Protein AF-A0AAW0JI65-F1 (afdb_monomer_lite)

Organism: Quercus suber (NCBI:txid58331)

Secondary structure (DSSP, 8-state):
-PPPPP----EEE--EEEE-S---SS--GGGEEEE-S-EEESSPPTT---EEEEEEEE---THHHHHHSSSTTPPPTTSBPEEEEEEEEEEESSTT--TT-EEEEEEESBSEEEE---TT-EE----SS-GGGGGTTTSHHHHHHHIIIIIII---TT-EEEETTTTSHHHHHHHHHHHHHT-EEEEEESSHHHHHHHHHTS--SEEEETTT-S-HHHHHHHH-TT-EEEEEESS-HHHHHHHHHHEEEEEEEEE---HHHHT-SSPPP---THHHHHTT-EEEE--GGGGGGGHHHHHHHHHHHHHTTSS----B-EESGGGHHHHHHHHTTT---B-EE---------EEEEEEEEEESS--SSS--GGGEEEEEEEEEEE-PPTT--------SS----S---------------PPPPPPP-PPP-EEE---GGGGGGGHHHHHHHHHHHHHTTSS-----EEESGGGHHHHHHHHHHT--SS-EEE------S-S----SEEEEEEEEE-S--SSS--GGGEEEEEEEEEESSPPTT---EEEEEEEEE--TTHHHHHSPPSS---PPSPSS-EEEEEEEEEEESSTT--TT-EEEEEEESBSEEEE---TT-EE----SS-GGGGGTTTSHHHHHHHIIIIIII-PPTT-EEEETTTTSTTHHHHHHHHHHTT-EEEE--S-GGG---

pLDDT: mean 80.72, std 19.64, range [23.06, 98.94]

Foldseek 3Di:
DDDDDDDPQDKDWKKFWFQAAADAFADDLVSIDIDGRDIDGLEDPPPAQWFKWFFFKFWQDLCLLVQSHPDLNHDDHGDFRKGKTKTATSYGPHPVDDHGWIWIDIAGLMRMGTGRDCVPIGTDPDPVDPSQCCLFCLHLLVLLLVCLQCVQQVDAAAFAEEEECLLDRNNLNNQLVCVVRHYQYEYEAQDPVSQCCCCPPSNHPGYDHPVPDPDLLVVQCVSQVPFHQEYEAAADAPNVLSNLVRHAAQHEYEHSHHSNQSRDPDGHDRDSCVSCQVRQYKYWYDDSSVRVVCSVVSCVPVVVCVVVVSRDDDAQEDEDSNCVSVQNSCVSVSNHHTMYGDDDDDDDDKDKDFDKDWDFPDDDDDDDDPVRTDIDRGDIDTDDDPPPDPDDDDDPPDDDDDPPPDDDDDDDDDDDDDDDDDRDDDDDIDIDGHDDLVVVPVCLVVLCVVVVVCVVVVLADADADEAEALQCVLVLLLCVVVVVGLHFKYFDDPPDPPPVDDPDQKDFKKFKFAQAADDDRDHSVRIGIDRPDMDGLEDPPPAQKWKWFFGMFGNDPCLNVLRHDDPPPDPDTRDGGGKGKTWTATRYGPHPVDDHGWIKIFIATSMRMGIDRDCPTIDTDPDPVDDSCCCSACSHDLVSCLCCCQCVPVVDAAAAEDEFEQLSHRNNVNNQSVCVVRNYHYDYDHPDPVRDPD

Sequence (694 aa):
MASGGGDNELEVSNKQVIFKDYVSGFPKESDMYLKTNGTIKLKVPEGSNGLLVKNLYLSCDPYMRNRMKKSTDSLVPGSPIVGYGVAKVVDSGNPKFKKGDLVWGRTGWEEYSLITDLQNLFKIEHTDVPLSYYTGILGMPGLTAYGGFYEVCSPKKGEYVFISAASGAVGQLVGQFAKLLGCYVVGSAGSKEKVDLLKNKFKFDEAFNYKEESDLDAALKRYFPEGIDIYFENVGGKMLDAVLLNMRTHGRIAVCGMISQYNLEKPEGVYNLTHMIYKRVHIKAFVVFDYYHLYPKFLDLVLPHIAEGNIVYLEDIAEGLESGPAALVGLFSGLNVALLSMASGGGDNELEVSNKQVIFKNYVSGFPKESDMYLNTNGTIKLKVPEGSNGLLVKNLHLSCDPYMCNLVKKPISSTTNSFEPVHMIYKRVHMKAFVFSDYYHLYLKFLDLVLPHITEGKIVYLEDIAEGLESGPAALVGLFSGLNVGKQYELHLLKMASDDGDDEQVSNKQVILKNYVTGSPKESDMYVSSNGTIKLNVPEGTNGVVVKNLYMSCDPYILIQMKKPDTNSSKPPVSALTGFGVAKVLDSGNPDFKKGDLVWGITGWEEYSLITDFQKMFKIQHTNVPLSYYTGILGMPGLTAYCGFHEVCYPKKGEHVFISAASGAVGQLVGQFAKLFGCYVVGSAGSKEKAIC

Radius of gyration: 34.98 Å; chains: 1; bounding box: 91×63×107 Å

InterPro domains:
  IPR011032 GroES-like superfamily [SSF50129] (12-174)
  IPR011032 GroES-like superfamily [SSF50129] (353-490)
  IPR011032 GroES-like superfamily [SSF50129] (507-671)
  IPR013149 Alcohol dehydrogenase-like, C-terminal [PF00107] (169-302)
  IPR036291 NAD(P)-binding domain superfamily [SSF51735] (136-307)
  IPR041694 Oxidoreductase, N-terminal domain [PF16884] (15-124)
  IPR041694 Oxidoreductase, N-terminal domain [PF16884] (510-619)
  IPR045010 Medium-chain dehydrogenase/reductase [PTHR43205] (12-337)

Structure (mmCIF, N/CA/C/O backbone):
data_AF-A0AAW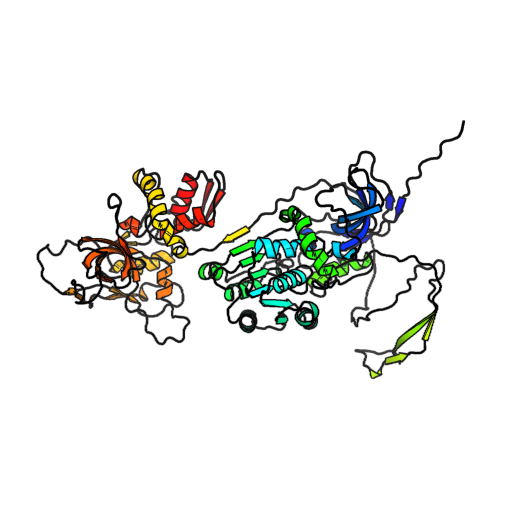0JI65-F1
#
_entry.id   AF-A0AAW0JI65-F1
#
loop_
_atom_site.group_PDB
_atom_site.id
_atom_site.type_symbol
_atom_site.label_atom_id
_atom_site.label_alt_id
_atom_site.label_comp_id
_atom_site.label_asym_id
_atom_site.label_entity_id
_atom_site.label_seq_id
_atom_site.pdbx_PDB_ins_code
_atom_site.Cartn_x
_atom_site.Cartn_y
_atom_site.Cartn_z
_atom_site.occupancy
_atom_site.B_iso_or_equiv
_atom_site.auth_seq_id
_atom_site.auth_comp_id
_atom_site.auth_asym_id
_atom_site.auth_atom_id
_atom_site.pdbx_PDB_model_num
ATOM 1 N N . MET A 1 1 ? -52.304 24.007 47.120 1.00 36.03 1 MET A N 1
ATOM 2 C CA . MET A 1 1 ? -51.198 24.256 46.176 1.00 36.03 1 MET A CA 1
ATOM 3 C C . MET A 1 1 ? -50.100 23.272 46.523 1.00 36.03 1 MET A C 1
ATOM 5 O O . MET A 1 1 ? -49.588 23.332 47.632 1.00 36.03 1 MET A O 1
ATOM 9 N N . ALA A 1 2 ? -49.879 22.286 45.657 1.00 32.69 2 ALA A N 1
ATOM 10 C CA . ALA A 1 2 ? -48.909 21.221 45.871 1.00 32.69 2 ALA A CA 1
ATOM 11 C C . ALA A 1 2 ? -47.496 21.723 45.546 1.00 32.69 2 ALA A C 1
ATOM 13 O O . ALA A 1 2 ? -47.285 22.390 44.535 1.00 32.69 2 ALA A O 1
ATOM 14 N N . SER A 1 3 ? -46.562 21.414 46.439 1.00 37.09 3 SER A N 1
ATOM 15 C CA . SER A 1 3 ? -45.123 21.629 46.324 1.00 37.09 3 SER A CA 1
ATOM 16 C C . SER A 1 3 ? -44.529 20.783 45.197 1.00 37.09 3 SER A C 1
ATOM 18 O O . SER A 1 3 ? -44.772 19.578 45.139 1.00 37.09 3 SER A O 1
ATOM 20 N N . GLY A 1 4 ? -43.753 21.427 44.322 1.00 37.03 4 GLY A N 1
ATOM 21 C CA . GLY A 1 4 ? -43.066 20.804 43.194 1.00 37.03 4 GLY A CA 1
ATOM 22 C C . GLY A 1 4 ? -42.068 19.731 43.626 1.00 37.03 4 GLY A C 1
ATOM 23 O O . GLY A 1 4 ? -41.224 19.964 44.490 1.00 37.03 4 GLY A O 1
ATOM 24 N N . GLY A 1 5 ? -42.178 18.555 43.006 1.00 33.91 5 GLY A N 1
ATOM 25 C CA . GLY A 1 5 ? -41.139 17.533 43.029 1.00 33.91 5 GLY A CA 1
ATOM 26 C C . GLY A 1 5 ? -39.982 17.977 42.139 1.00 33.91 5 GLY A C 1
ATOM 27 O O . GLY A 1 5 ? -40.195 18.298 40.974 1.00 33.91 5 GLY A O 1
ATOM 28 N N . GLY A 1 6 ? -38.781 18.046 42.710 1.00 37.91 6 GLY A N 1
ATOM 29 C CA . GLY A 1 6 ? -37.557 18.329 41.970 1.00 37.91 6 GLY A CA 1
ATOM 30 C C . GLY A 1 6 ? -37.146 17.133 41.115 1.00 37.91 6 GLY A C 1
ATOM 31 O O . GLY A 1 6 ? -37.075 16.007 41.612 1.00 37.91 6 GLY A O 1
ATOM 32 N N . ASP A 1 7 ? -36.855 17.397 39.844 1.00 42.81 7 ASP A N 1
ATOM 33 C CA . ASP A 1 7 ?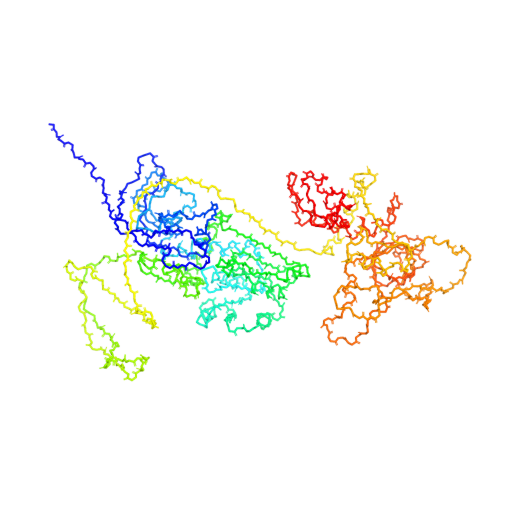 -36.164 16.481 38.940 1.00 42.81 7 ASP A CA 1
ATOM 34 C C . ASP A 1 7 ? -34.744 16.216 39.471 1.00 42.81 7 ASP A C 1
ATOM 36 O O . ASP A 1 7 ? -33.797 16.943 39.172 1.00 42.81 7 ASP A O 1
ATOM 40 N N . ASN A 1 8 ? -34.579 15.177 40.291 1.00 46.72 8 ASN A N 1
ATOM 41 C CA . ASN A 1 8 ? -33.257 14.664 40.644 1.00 46.72 8 ASN A CA 1
ATOM 42 C C . ASN A 1 8 ? -32.664 13.952 39.418 1.00 46.72 8 ASN A C 1
ATOM 44 O O . ASN A 1 8 ? -32.940 12.779 39.165 1.00 46.72 8 ASN A O 1
ATOM 48 N N . GLU A 1 9 ? -31.852 14.673 38.644 1.00 59.84 9 GLU A N 1
ATOM 49 C CA . GLU A 1 9 ? -31.007 14.101 37.593 1.00 59.84 9 GLU A CA 1
ATOM 50 C C . GLU A 1 9 ? -30.080 13.037 38.206 1.00 59.84 9 GLU A C 1
ATOM 52 O O . GLU A 1 9 ? -29.254 13.342 39.065 1.00 59.84 9 GLU A O 1
ATOM 57 N N . LEU A 1 10 ? -30.232 11.775 37.788 1.00 81.88 10 LEU A N 1
ATOM 58 C CA . LEU A 1 10 ? -29.447 10.648 38.299 1.00 81.88 10 LEU A CA 1
ATOM 59 C C . LEU A 1 10 ? -27.967 10.810 37.916 1.00 81.88 10 LEU A C 1
ATOM 61 O O . LEU A 1 10 ? -27.595 10.660 36.751 1.00 81.88 10 LEU A O 1
ATOM 65 N N . GLU A 1 11 ? -27.129 11.109 38.905 1.00 90.88 11 GLU A N 1
ATOM 66 C CA . GLU A 1 11 ? -25.670 11.082 38.805 1.00 90.88 11 GLU A CA 1
ATOM 67 C C . GLU A 1 11 ? -25.147 9.702 39.233 1.00 90.88 11 GLU A C 1
ATOM 69 O O . GLU A 1 11 ? -25.561 9.160 40.259 1.00 90.88 11 GLU A O 1
ATOM 74 N N . VAL A 1 12 ? -24.261 9.107 38.432 1.00 91.25 12 VAL A N 1
ATOM 75 C CA . VAL A 1 12 ? -23.721 7.753 38.654 1.00 91.25 12 VAL A CA 1
ATOM 76 C C . VAL A 1 12 ? -22.197 7.748 38.611 1.00 91.25 12 VAL A C 1
ATOM 78 O O . VAL A 1 12 ? -21.588 8.662 38.058 1.00 91.25 12 VAL A O 1
ATOM 81 N N . SER A 1 13 ? -21.572 6.709 39.174 1.00 93.12 13 SER A N 1
ATOM 82 C CA . SER A 1 13 ? -20.130 6.477 39.018 1.00 93.12 13 SER A CA 1
ATOM 83 C C . SER A 1 13 ? -19.775 6.208 37.550 1.00 93.12 13 SER A C 1
ATOM 85 O O . SER A 1 13 ? -20.562 5.605 36.819 1.00 93.12 13 SER A O 1
ATOM 87 N N . ASN A 1 14 ? -18.602 6.681 37.131 1.00 92.62 14 ASN A N 1
ATOM 88 C CA . ASN A 1 14 ? -18.062 6.489 35.791 1.00 92.62 14 ASN A CA 1
ATOM 89 C C . ASN A 1 14 ? -16.556 6.219 35.881 1.00 92.62 14 ASN A C 1
ATOM 91 O O . ASN A 1 14 ? -15.755 7.151 36.021 1.00 92.62 14 ASN A O 1
ATOM 95 N N . LYS A 1 15 ? -16.163 4.944 35.835 1.00 92.44 15 LYS A N 1
ATOM 96 C CA . LYS A 1 15 ? -14.756 4.548 35.711 1.00 92.44 15 LYS A CA 1
ATOM 97 C C . LYS A 1 15 ? -14.216 4.981 34.352 1.00 92.44 15 LYS A C 1
ATOM 99 O O . LYS A 1 15 ? -14.912 4.880 33.348 1.00 92.44 15 LYS A O 1
ATOM 104 N N . GLN A 1 16 ? -12.961 5.423 34.316 1.00 91.75 16 GLN A N 1
ATOM 105 C CA . GLN A 1 16 ? -12.295 5.911 33.104 1.00 91.75 16 GLN A CA 1
ATOM 106 C C . GLN A 1 16 ? -10.855 5.392 33.037 1.00 91.75 16 GLN A C 1
ATOM 108 O O . GLN A 1 16 ? -10.170 5.357 34.060 1.00 91.75 16 GLN A O 1
ATOM 113 N N . VAL A 1 17 ? -10.357 5.060 31.845 1.00 93.50 17 VAL A N 1
ATOM 114 C CA . VAL A 1 17 ? -8.917 4.893 31.593 1.00 93.50 17 VAL A CA 1
ATOM 115 C C . VAL A 1 17 ? -8.372 6.209 31.071 1.00 93.50 17 VAL A C 1
ATOM 117 O O . VAL A 1 17 ? -8.686 6.635 29.960 1.00 93.50 17 VAL A O 1
ATOM 120 N N . ILE A 1 18 ? -7.548 6.856 31.882 1.00 96.19 18 ILE A N 1
ATOM 121 C CA . ILE A 1 18 ? -6.987 8.165 31.590 1.00 96.19 18 ILE A CA 1
ATOM 122 C C . ILE A 1 18 ? -5.638 8.012 30.902 1.00 96.19 18 ILE A C 1
ATOM 124 O O . ILE A 1 18 ? -4.767 7.284 31.378 1.00 96.19 18 ILE A O 1
ATOM 128 N N . PHE A 1 19 ? -5.456 8.745 29.807 1.00 96.00 19 PHE A N 1
ATOM 129 C CA . PHE A 1 19 ? -4.164 8.915 29.161 1.00 96.00 19 PHE A CA 1
ATOM 130 C C . PHE A 1 19 ? -3.294 9.861 29.994 1.00 96.00 19 PHE A C 1
ATOM 132 O O . PHE A 1 19 ? -3.680 11.004 30.234 1.00 96.00 19 PHE A O 1
ATOM 139 N N . LYS A 1 20 ? -2.142 9.395 30.481 1.00 94.81 20 LYS A N 1
ATOM 140 C CA . LYS A 1 20 ? -1.347 10.139 31.466 1.00 94.81 20 LYS A CA 1
ATOM 141 C C . LYS A 1 20 ? -0.557 11.282 30.839 1.00 94.81 20 LYS A C 1
ATOM 143 O O . LYS A 1 20 ? -0.676 12.412 31.300 1.00 94.81 20 LYS A O 1
ATOM 148 N N . ASP A 1 21 ? 0.257 10.976 29.836 1.00 95.19 21 ASP A N 1
ATOM 149 C CA . ASP A 1 21 ? 1.114 11.934 29.136 1.00 95.19 21 ASP A CA 1
ATOM 150 C C . ASP A 1 21 ? 1.573 11.354 27.790 1.00 95.19 21 ASP A C 1
ATOM 152 O O . ASP A 1 21 ? 1.417 10.159 27.534 1.00 95.19 21 ASP A O 1
ATOM 156 N N . TYR A 1 22 ? 2.147 12.194 26.930 1.00 95.00 22 TYR A N 1
ATOM 157 C CA . TYR A 1 22 ? 2.657 11.789 25.625 1.00 95.00 22 TYR A CA 1
ATOM 158 C C . TYR A 1 22 ? 3.734 10.704 25.718 1.00 95.00 22 TYR A C 1
ATOM 160 O O . TYR A 1 22 ? 4.646 10.762 26.540 1.00 95.00 22 TYR A O 1
ATOM 168 N N . VAL A 1 23 ? 3.656 9.739 24.801 1.00 91.56 23 VAL A N 1
ATOM 169 C CA . VAL A 1 23 ? 4.522 8.557 24.768 1.00 91.56 23 VAL A CA 1
ATOM 170 C C . VAL A 1 23 ? 5.550 8.667 23.647 1.00 91.56 23 VAL A C 1
ATOM 172 O O . VAL A 1 23 ? 5.213 8.906 22.482 1.00 91.56 23 VAL A O 1
ATOM 175 N N . SER A 1 24 ? 6.813 8.417 23.991 1.00 87.56 24 SER A N 1
ATOM 176 C CA . SER A 1 24 ? 7.890 8.103 23.051 1.00 87.56 24 SER A CA 1
ATOM 177 C C . SER A 1 24 ? 8.194 6.602 23.078 1.00 87.56 24 SER A C 1
ATOM 179 O O . SER A 1 24 ? 8.041 5.936 24.098 1.00 87.56 24 SER A O 1
ATOM 181 N N . GLY A 1 25 ? 8.613 6.042 21.941 1.00 89.00 25 GLY A N 1
ATOM 182 C CA . GLY A 1 25 ? 8.924 4.613 21.855 1.00 89.00 25 GLY A CA 1
ATOM 183 C C . GLY A 1 25 ? 7.693 3.706 21.996 1.00 89.00 25 GLY A C 1
ATOM 184 O O . GLY A 1 25 ? 6.627 4.002 21.437 1.00 89.00 25 GLY A O 1
ATOM 185 N N . PHE A 1 26 ? 7.868 2.583 22.697 1.00 88.88 26 PHE A N 1
ATOM 186 C CA . PHE A 1 26 ? 6.811 1.617 23.006 1.00 88.88 26 PHE A CA 1
ATOM 187 C C . PHE A 1 26 ? 5.938 2.103 24.172 1.00 88.88 26 PHE A C 1
ATOM 189 O O . PHE A 1 26 ? 6.497 2.525 25.187 1.00 88.88 26 PHE A O 1
ATOM 196 N N . PRO A 1 27 ? 4.598 2.001 24.066 1.00 89.06 27 PRO A N 1
ATOM 197 C CA . PRO A 1 27 ? 3.715 2.320 25.178 1.00 89.06 27 PRO A CA 1
ATOM 198 C C . PRO A 1 27 ? 3.863 1.300 26.306 1.00 89.06 27 PRO A C 1
ATOM 200 O O . PRO A 1 27 ? 4.119 0.117 26.073 1.00 89.06 27 PRO A O 1
ATOM 203 N N . LYS A 1 28 ? 3.663 1.772 27.531 1.00 91.50 28 LYS A N 1
ATOM 204 C CA . LYS A 1 28 ? 3.622 0.977 28.756 1.00 91.50 28 LYS A CA 1
ATOM 205 C C . LYS A 1 28 ? 2.265 1.152 29.415 1.00 91.50 28 LYS A C 1
ATOM 207 O O . LYS A 1 28 ? 1.618 2.185 29.264 1.00 91.50 28 LYS A O 1
ATOM 212 N N . GLU A 1 29 ? 1.858 0.179 30.222 1.00 92.81 29 GLU A N 1
ATOM 213 C CA . GLU A 1 29 ? 0.603 0.285 30.977 1.00 92.81 29 GLU A CA 1
ATOM 214 C C . GLU A 1 29 ? 0.583 1.531 31.867 1.00 92.81 29 GLU A C 1
ATOM 216 O O . GLU A 1 29 ? -0.438 2.196 31.964 1.00 92.81 29 GLU A O 1
ATOM 221 N N . SER A 1 30 ? 1.737 1.910 32.430 1.00 93.19 30 SER A N 1
ATOM 222 C CA . SER A 1 30 ? 1.917 3.097 33.276 1.00 93.19 30 SER A CA 1
ATOM 223 C C . SER A 1 30 ? 1.691 4.445 32.580 1.00 93.19 30 SER A C 1
ATOM 225 O O . SER A 1 30 ? 1.648 5.476 33.259 1.00 93.19 30 SER A O 1
ATOM 227 N N . ASP A 1 31 ? 1.584 4.454 31.249 1.00 92.94 31 ASP A N 1
ATOM 228 C CA . ASP A 1 31 ? 1.229 5.642 30.459 1.00 92.94 31 ASP A CA 1
ATOM 229 C C . ASP A 1 31 ? -0.287 5.901 30.494 1.00 92.94 31 ASP A C 1
ATOM 231 O O . ASP A 1 31 ? -0.787 6.900 29.971 1.00 92.94 31 ASP A O 1
ATOM 235 N N . MET A 1 32 ? -1.026 4.996 31.134 1.00 94.25 32 MET A N 1
ATOM 236 C CA . MET A 1 32 ? -2.461 5.032 31.332 1.00 94.25 32 MET A CA 1
ATOM 237 C C . MET A 1 32 ? -2.766 4.711 32.798 1.00 94.25 32 MET A C 1
ATOM 239 O O . MET A 1 32 ? -1.995 4.038 33.482 1.00 94.25 32 MET A O 1
ATOM 243 N N . TYR A 1 33 ? -3.882 5.201 33.325 1.00 91.62 33 TYR A N 1
ATOM 244 C CA . TYR A 1 33 ? -4.312 4.810 34.666 1.00 91.62 33 TYR A CA 1
ATOM 245 C C . TYR A 1 33 ? -5.828 4.780 34.790 1.00 91.62 33 TYR A C 1
ATOM 247 O O . TYR A 1 33 ? -6.539 5.570 34.173 1.00 91.62 33 TYR A O 1
ATOM 255 N N . LEU A 1 34 ? -6.321 3.871 35.626 1.00 92.88 34 LEU A N 1
ATOM 256 C CA . LEU A 1 34 ? -7.736 3.784 35.944 1.00 92.88 34 LEU A CA 1
ATOM 257 C C . LEU A 1 34 ? -8.116 4.863 36.963 1.00 92.88 34 LEU A C 1
ATOM 259 O O . LEU A 1 34 ? -7.530 4.961 38.043 1.00 92.88 34 LEU A O 1
ATOM 263 N N . LYS A 1 35 ? -9.141 5.644 36.640 1.00 91.56 35 LYS A N 1
ATOM 264 C CA . LYS A 1 35 ? -9.785 6.605 37.533 1.00 91.56 35 LYS A CA 1
ATOM 265 C C . LYS A 1 35 ? -11.169 6.081 37.904 1.00 91.56 35 LYS A C 1
ATOM 267 O O . LYS A 1 35 ? -12.022 5.933 37.039 1.00 91.56 35 LYS A O 1
ATOM 272 N N . THR A 1 36 ? -11.397 5.826 39.191 1.00 90.19 36 THR A N 1
ATOM 273 C CA . THR A 1 36 ? -12.642 5.223 39.711 1.00 90.19 36 THR A CA 1
ATOM 274 C C . THR A 1 36 ? -13.591 6.219 40.373 1.00 90.19 36 THR A C 1
ATOM 276 O O . THR A 1 36 ? -14.755 5.912 40.587 1.00 90.19 36 THR A O 1
ATOM 279 N N . ASN A 1 37 ? -13.107 7.415 40.710 1.00 87.75 37 ASN A N 1
ATOM 280 C CA . ASN A 1 37 ? -13.863 8.393 41.502 1.00 87.75 37 ASN A CA 1
ATOM 281 C C . ASN A 1 37 ? -14.592 9.422 40.617 1.00 87.75 37 ASN A C 1
ATOM 283 O O . ASN A 1 37 ? -14.933 10.503 41.088 1.00 87.75 37 ASN A O 1
ATOM 287 N N . GLY A 1 38 ? -14.739 9.138 39.319 1.00 86.06 38 GLY A N 1
ATOM 288 C CA . GLY A 1 38 ? -15.500 9.976 38.398 1.00 86.06 38 GLY A CA 1
ATOM 289 C C . GLY A 1 38 ? -17.000 9.756 38.564 1.00 86.06 38 GLY A C 1
ATOM 290 O O . GLY A 1 38 ? -17.434 8.643 38.871 1.00 86.06 38 GLY A O 1
ATOM 291 N N . THR A 1 39 ? -17.777 10.809 38.338 1.00 91.69 39 THR A N 1
ATOM 292 C CA . THR A 1 39 ? -19.236 10.749 38.235 1.00 91.69 39 THR A CA 1
ATOM 293 C C . THR A 1 39 ? -19.706 11.400 36.939 1.00 91.69 39 THR A C 1
ATOM 295 O O . THR A 1 39 ? -18.988 12.198 36.330 1.00 91.69 39 THR A O 1
ATOM 298 N N . ILE A 1 40 ? -20.898 11.023 36.483 1.00 92.31 40 ILE A N 1
ATOM 299 C CA . ILE A 1 40 ? -21.536 11.592 35.296 1.00 92.31 40 ILE A CA 1
ATOM 300 C C . ILE A 1 40 ? -23.051 11.654 35.489 1.00 92.31 40 ILE A C 1
ATOM 302 O O . ILE A 1 40 ? -23.658 10.744 36.057 1.00 92.31 40 ILE A O 1
ATOM 306 N N . LYS A 1 41 ? -23.671 12.729 35.000 1.00 93.38 41 LYS A N 1
ATOM 307 C CA . LYS A 1 41 ? -25.130 12.862 34.954 1.00 93.38 41 LYS A CA 1
ATOM 308 C C . LYS A 1 41 ? -25.695 12.064 33.787 1.00 93.38 41 LYS A C 1
ATOM 310 O O . LYS A 1 41 ? -25.203 12.185 32.667 1.00 93.38 41 LYS A O 1
ATOM 315 N N . LEU A 1 42 ? -26.767 11.308 34.023 1.00 94.00 42 LEU A N 1
ATOM 316 C CA . LEU A 1 42 ? -27.423 10.502 32.991 1.00 94.00 42 LEU A CA 1
ATOM 317 C C . LEU A 1 42 ? -28.375 11.298 32.083 1.00 94.00 42 LEU A C 1
ATOM 319 O O . LEU A 1 42 ? -29.490 10.859 31.804 1.00 94.00 42 LEU A O 1
ATOM 323 N N . LYS A 1 43 ? -27.934 12.476 31.637 1.00 93.06 43 LYS A N 1
ATOM 324 C CA . LYS A 1 43 ? -28.694 13.371 30.767 1.00 93.06 43 LYS A CA 1
ATOM 325 C C . LYS A 1 43 ? -27.757 14.172 29.872 1.00 93.06 43 LYS A C 1
ATOM 327 O O . LYS A 1 43 ? -26.679 14.577 30.313 1.00 93.06 43 LYS A O 1
ATOM 332 N N . VAL A 1 44 ? -28.152 14.409 28.626 1.00 93.56 44 VAL A N 1
ATOM 333 C CA . VAL A 1 44 ? -27.418 15.329 27.753 1.00 93.56 44 VAL A CA 1
ATOM 334 C C . VAL A 1 44 ? -27.573 16.768 28.266 1.00 93.56 44 VAL A C 1
ATOM 336 O O . VAL A 1 44 ? -28.636 17.120 28.781 1.00 93.56 44 VAL A O 1
ATOM 339 N N . PRO A 1 45 ? -26.543 17.629 28.143 1.00 93.19 45 PRO A N 1
ATOM 340 C CA . PRO A 1 45 ? -26.686 19.041 28.485 1.00 93.19 45 PRO A CA 1
ATOM 341 C C . PRO A 1 45 ? -27.809 19.702 27.678 1.00 93.19 45 PRO A C 1
ATOM 343 O O . PRO A 1 45 ? -27.965 19.423 26.487 1.00 93.19 45 PRO A O 1
ATOM 346 N N . GLU A 1 46 ? -28.573 20.594 28.308 1.00 91.50 46 GLU A N 1
ATOM 347 C CA . GLU A 1 46 ? -29.659 21.314 27.640 1.00 91.50 46 GLU A CA 1
ATOM 348 C C . GLU A 1 46 ? -29.136 22.082 26.412 1.00 91.50 46 GLU A C 1
ATOM 350 O O . GLU A 1 46 ? -28.086 22.723 26.461 1.00 91.50 46 GLU A O 1
ATOM 355 N N . GLY A 1 47 ? -29.837 21.964 25.281 1.00 90.44 47 GLY A N 1
ATOM 356 C CA . GLY A 1 47 ? -29.422 22.553 24.002 1.00 90.44 47 GLY A CA 1
ATOM 357 C C . GLY A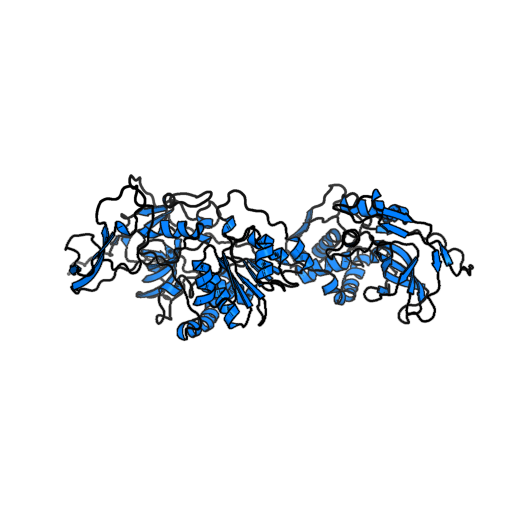 1 47 ? -28.292 21.812 23.270 1.00 90.44 47 GLY A C 1
ATOM 358 O O . GLY A 1 47 ? -27.954 22.190 22.149 1.00 90.44 47 GLY A O 1
ATOM 359 N N . SER A 1 48 ? -27.719 20.751 23.848 1.00 92.06 48 SER A N 1
ATOM 360 C CA . SER A 1 48 ? -26.739 19.904 23.162 1.00 92.06 48 SER A CA 1
ATOM 361 C C . SER A 1 48 ? -27.413 19.030 22.107 1.00 92.06 48 SER A C 1
ATOM 363 O O . SER A 1 48 ? -28.414 18.382 22.384 1.00 92.06 48 SER A O 1
ATOM 365 N N . ASN A 1 49 ? -26.810 18.928 20.921 1.00 92.88 49 ASN A N 1
ATOM 366 C CA . ASN A 1 49 ? -27.189 17.945 19.898 1.00 92.88 49 ASN A CA 1
ATOM 367 C C . ASN A 1 49 ? -26.423 16.612 20.058 1.00 92.88 49 ASN A C 1
ATOM 369 O O . ASN A 1 49 ? -26.339 15.829 19.115 1.00 92.88 49 ASN A O 1
ATOM 373 N N . GLY A 1 50 ? -25.782 16.392 21.210 1.00 93.50 50 GLY A N 1
ATOM 374 C CA . GLY A 1 50 ? -24.979 15.205 21.499 1.00 93.50 50 GLY A CA 1
ATOM 375 C C . GLY A 1 50 ? -25.796 14.002 21.974 1.00 93.50 50 GLY A C 1
ATOM 376 O O . GLY A 1 50 ? -27.009 14.073 22.181 1.00 93.50 50 GLY A O 1
ATOM 377 N N . LEU A 1 51 ? -25.101 12.884 22.169 1.00 94.75 51 LEU A N 1
ATOM 378 C CA . LEU A 1 51 ? -25.633 11.639 22.718 1.00 94.75 51 LEU A CA 1
ATOM 379 C C . LEU A 1 51 ? -24.912 11.297 24.016 1.00 94.75 51 LEU A C 1
ATOM 381 O O . LEU A 1 51 ? -23.684 11.273 24.052 1.00 94.75 51 LEU A O 1
ATOM 385 N N . LEU A 1 52 ? -25.665 10.947 25.054 1.00 97.06 52 LEU A N 1
ATOM 386 C CA . LEU A 1 52 ? -25.113 10.254 26.207 1.00 97.06 52 LEU A CA 1
ATOM 387 C C . LEU A 1 52 ? -25.283 8.749 26.004 1.00 97.06 52 LEU A C 1
ATOM 389 O O . LEU A 1 52 ? -26.401 8.263 25.811 1.00 97.06 52 LEU A O 1
ATOM 393 N N . VAL A 1 53 ? -24.188 8.001 26.085 1.00 96.00 53 VAL A N 1
ATOM 394 C CA . VAL A 1 53 ? -24.177 6.556 25.842 1.00 96.00 53 VAL A CA 1
ATOM 395 C C . VAL A 1 53 ? -23.562 5.787 27.008 1.00 96.00 53 VAL A C 1
ATOM 397 O O . VAL A 1 53 ? -22.702 6.306 27.712 1.00 96.00 53 VAL A O 1
ATOM 400 N N . LYS A 1 54 ? -23.990 4.534 27.194 1.00 96.75 54 LYS A N 1
ATOM 401 C CA . LYS A 1 54 ? -23.326 3.530 28.033 1.00 96.75 54 LYS A CA 1
ATOM 402 C C . LYS A 1 54 ? -22.463 2.648 27.139 1.00 96.75 54 LYS A C 1
ATOM 404 O O . LYS A 1 54 ? -23.006 1.970 26.263 1.00 96.75 54 LYS A O 1
ATOM 409 N N . ASN A 1 55 ? -21.155 2.646 27.354 1.00 92.25 55 ASN A N 1
ATOM 410 C CA . ASN A 1 55 ? -20.220 1.860 26.557 1.00 92.25 55 ASN A CA 1
ATOM 411 C C . ASN A 1 55 ? -20.319 0.377 26.939 1.00 92.25 55 ASN A C 1
ATOM 413 O O . ASN A 1 55 ? -20.356 0.021 28.116 1.00 92.25 55 ASN A O 1
ATOM 417 N N . LEU A 1 56 ? -20.411 -0.484 25.927 1.00 88.19 56 LEU A N 1
ATOM 418 C CA . LEU A 1 56 ? -20.569 -1.934 26.072 1.00 88.19 56 LEU A CA 1
ATOM 419 C C . LEU A 1 56 ? -19.293 -2.675 25.673 1.00 88.19 56 LEU A C 1
ATOM 421 O O . LEU A 1 56 ? -18.899 -3.631 26.336 1.00 88.19 56 LEU A O 1
ATOM 425 N N . TYR A 1 57 ? -18.655 -2.212 24.598 1.00 90.69 57 TYR A N 1
ATOM 426 C CA . TYR A 1 57 ? -17.442 -2.803 24.052 1.00 90.69 57 TYR A CA 1
ATOM 427 C C . TYR A 1 57 ? -16.495 -1.716 23.553 1.00 90.69 57 TYR A C 1
ATOM 429 O O . TYR A 1 57 ? -16.956 -0.719 22.994 1.00 90.69 57 TYR A O 1
ATOM 437 N N . LEU A 1 58 ? -15.186 -1.909 23.713 1.00 87.69 58 LEU A N 1
ATOM 438 C CA . LEU A 1 58 ? -14.155 -0.988 23.217 1.00 87.69 58 LEU A CA 1
ATOM 439 C C . LEU A 1 58 ? -13.115 -1.751 22.391 1.00 87.69 58 LEU A C 1
ATOM 441 O O . LEU A 1 58 ? -12.709 -2.851 22.758 1.00 87.69 58 LEU A O 1
ATOM 445 N N . SER A 1 59 ? -12.665 -1.161 21.285 1.00 88.44 59 SER A N 1
ATOM 446 C CA . SER A 1 59 ? -11.609 -1.722 20.439 1.00 88.44 59 SER A CA 1
ATOM 447 C C . SER A 1 59 ? -10.221 -1.265 20.889 1.00 88.44 59 SER A C 1
ATOM 449 O O . SER A 1 59 ? -10.024 -0.101 21.250 1.00 88.44 59 SER A O 1
ATOM 451 N N . CYS A 1 60 ? -9.247 -2.171 20.786 1.00 87.06 60 CYS A N 1
ATOM 452 C CA . CYS A 1 60 ? -7.820 -1.869 20.861 1.00 87.06 60 CYS A CA 1
ATOM 453 C C . CYS A 1 60 ? -7.236 -1.881 19.444 1.00 87.06 60 CYS A C 1
ATOM 455 O O . CYS A 1 60 ? -6.928 -2.941 18.901 1.00 87.06 60 CYS A O 1
ATOM 457 N N . ASP A 1 61 ? -7.054 -0.702 18.848 1.00 86.94 61 ASP A N 1
ATOM 458 C CA . ASP A 1 61 ? -6.590 -0.581 17.464 1.00 86.94 61 ASP A CA 1
ATOM 459 C C . ASP A 1 61 ? -5.144 -0.050 17.373 1.00 86.94 61 ASP A C 1
ATOM 461 O O . ASP A 1 61 ? -4.792 0.904 18.076 1.00 86.94 61 ASP A O 1
ATOM 465 N N . PRO A 1 62 ? -4.297 -0.553 16.445 1.00 86.31 62 PRO A N 1
ATOM 466 C CA . PRO A 1 62 ? -2.894 -0.131 16.343 1.00 86.31 62 PRO A CA 1
ATOM 467 C C . PRO A 1 62 ? -2.691 1.379 16.166 1.00 86.31 62 PRO A C 1
ATOM 469 O O . PRO A 1 62 ? -1.699 1.937 16.641 1.00 86.31 62 PRO A O 1
ATOM 472 N N . TYR A 1 63 ? -3.628 2.056 15.490 1.00 87.19 63 TYR A N 1
ATOM 473 C CA . TYR A 1 63 ? -3.541 3.496 15.234 1.00 87.19 63 TYR A CA 1
ATOM 474 C C . TYR A 1 63 ? -3.596 4.326 16.524 1.00 87.19 63 TYR A C 1
ATOM 476 O O . TYR A 1 63 ? -3.076 5.443 16.539 1.00 87.19 63 TYR A O 1
ATOM 484 N N . MET A 1 64 ? -4.182 3.795 17.607 1.00 88.94 64 MET A N 1
ATOM 485 C CA . MET A 1 64 ? -4.326 4.502 18.883 1.00 88.94 64 MET A CA 1
ATOM 486 C C . MET A 1 64 ? -2.970 4.923 19.448 1.00 88.94 64 MET A C 1
ATOM 488 O O . MET A 1 64 ? -2.843 6.027 19.973 1.00 88.94 64 MET A O 1
ATOM 492 N N . ARG A 1 65 ? -1.920 4.118 19.232 1.00 90.19 65 ARG A N 1
ATOM 493 C CA . ARG A 1 65 ? -0.545 4.486 19.587 1.00 90.19 65 ARG A CA 1
ATOM 494 C C . ARG A 1 65 ? -0.155 5.805 18.928 1.00 90.19 65 ARG A C 1
ATOM 496 O O . ARG A 1 65 ? 0.409 6.673 19.584 1.00 90.19 65 ARG A O 1
ATOM 503 N N . ASN A 1 66 ? -0.405 5.986 17.632 1.00 87.12 66 ASN A N 1
ATOM 504 C CA . ASN A 1 66 ? 0.030 7.206 16.943 1.00 87.12 66 ASN A CA 1
ATOM 505 C C . ASN A 1 66 ? -0.607 8.468 17.544 1.00 87.12 66 ASN A C 1
ATOM 507 O O . ASN A 1 66 ? 0.018 9.523 17.508 1.00 87.12 66 ASN A O 1
ATOM 511 N N . ARG A 1 67 ? -1.769 8.333 18.195 1.00 89.38 67 ARG A N 1
ATOM 512 C CA . ARG A 1 67 ? -2.424 9.405 18.954 1.00 89.38 67 ARG A CA 1
ATOM 513 C C . ARG A 1 67 ? -1.805 9.635 20.340 1.00 89.38 67 ARG A C 1
ATOM 515 O O . ARG A 1 67 ? -1.980 10.705 20.903 1.00 89.38 67 ARG A O 1
ATOM 522 N N . MET A 1 68 ? -1.040 8.692 20.888 1.00 92.38 68 MET A N 1
ATOM 523 C CA . MET A 1 68 ? -0.277 8.889 22.133 1.00 92.38 68 MET A CA 1
ATOM 524 C C . MET A 1 68 ? 0.989 9.742 21.922 1.00 92.38 68 MET A C 1
ATOM 526 O O . MET A 1 68 ? 1.580 10.213 22.889 1.00 92.38 68 MET A O 1
ATOM 530 N N . LYS A 1 69 ? 1.420 9.974 20.674 1.00 88.62 69 LYS A N 1
ATOM 531 C CA . LYS A 1 69 ? 2.483 10.940 20.342 1.00 88.62 69 LYS A CA 1
ATOM 532 C C . LYS A 1 69 ? 1.913 12.351 20.276 1.00 88.62 69 LYS A C 1
ATOM 534 O O . LYS A 1 69 ? 0.777 12.513 19.848 1.00 88.62 69 LYS A O 1
ATOM 539 N N . LYS A 1 70 ? 2.715 13.378 20.573 1.00 87.12 70 LYS A N 1
ATOM 540 C CA . LYS A 1 70 ? 2.338 14.784 20.340 1.00 87.12 70 LYS A CA 1
ATOM 541 C C . LYS A 1 70 ? 2.332 15.101 18.836 1.00 87.12 70 LYS A C 1
ATOM 543 O O . LYS A 1 70 ? 3.362 15.014 18.174 1.00 87.12 70 LYS A O 1
ATOM 548 N N . SER A 1 71 ? 1.163 15.432 18.300 1.00 79.12 71 SER A N 1
ATOM 549 C CA . SER A 1 71 ? 0.855 15.633 16.881 1.00 79.12 71 SER A CA 1
ATOM 550 C C . SER A 1 71 ? -0.448 16.439 16.738 1.00 79.12 71 SER A C 1
ATOM 552 O O . SER A 1 71 ? -0.993 16.921 17.728 1.00 79.12 71 SER A O 1
ATOM 554 N N . THR A 1 72 ? -0.962 16.589 15.517 1.00 71.31 72 THR A N 1
ATOM 555 C CA . THR A 1 72 ? -2.229 17.290 15.254 1.00 71.31 72 THR A CA 1
ATOM 556 C C . THR A 1 72 ? -3.490 16.491 15.624 1.00 71.31 72 THR A C 1
ATOM 558 O O . THR A 1 72 ? -4.541 17.100 15.753 1.00 71.31 72 THR A O 1
ATOM 561 N N . ASP A 1 73 ? -3.416 15.163 15.797 1.00 74.69 73 ASP A N 1
ATOM 562 C CA . ASP A 1 73 ? -4.546 14.290 16.208 1.00 74.69 73 ASP A CA 1
ATOM 563 C C . ASP A 1 73 ? -4.160 13.430 17.425 1.00 74.69 73 ASP A C 1
ATOM 565 O O . ASP A 1 73 ? -4.247 12.199 17.435 1.00 74.69 73 ASP A O 1
ATOM 569 N N . SER A 1 74 ? -3.642 14.084 18.457 1.00 86.25 74 SER A N 1
ATOM 570 C CA . SER A 1 74 ? -3.218 13.405 19.678 1.00 86.25 74 SER A CA 1
ATOM 571 C C . SER A 1 74 ? -4.350 13.227 20.681 1.00 86.25 74 SER A C 1
ATOM 573 O O . SER A 1 74 ? -5.264 14.043 20.770 1.00 86.25 74 SER A O 1
ATOM 575 N N . LEU A 1 75 ? -4.244 12.180 21.499 1.00 88.06 75 LEU A N 1
ATOM 576 C CA . LEU A 1 75 ? -4.943 12.104 22.773 1.00 88.06 75 LEU A CA 1
ATOM 577 C C . LEU A 1 75 ? -4.490 13.259 23.671 1.00 88.06 75 LEU A C 1
ATOM 579 O O . LEU A 1 75 ? -3.344 13.709 23.601 1.00 88.06 75 LEU A O 1
ATOM 583 N N . VAL A 1 76 ? -5.395 13.713 24.533 1.00 91.44 76 VAL A N 1
ATOM 584 C CA . VAL A 1 76 ? -5.143 14.812 25.465 1.00 91.44 76 VAL A CA 1
ATOM 585 C C . VAL A 1 76 ? -4.711 14.227 26.812 1.00 91.44 76 VAL A C 1
ATOM 587 O O . VAL A 1 76 ? -5.495 13.489 27.416 1.00 91.44 76 VAL A O 1
ATOM 590 N N . PRO A 1 77 ? -3.492 14.522 27.306 1.00 94.88 77 PRO A N 1
ATOM 591 C CA . PRO A 1 77 ? -3.075 14.128 28.649 1.00 94.88 77 PRO A CA 1
ATOM 592 C C . PRO A 1 77 ? -4.097 14.539 29.717 1.00 94.88 77 PRO A C 1
ATOM 594 O O . PRO A 1 77 ? -4.658 15.633 29.672 1.00 94.88 77 PRO A O 1
ATOM 597 N N . GLY A 1 78 ? -4.362 13.651 30.671 1.00 94.19 78 GLY A N 1
ATOM 598 C CA . GLY A 1 78 ? -5.359 13.839 31.726 1.00 94.19 78 GLY A CA 1
ATOM 599 C C . GLY A 1 78 ? -6.808 13.545 31.317 1.00 94.19 78 GLY A C 1
ATOM 600 O O . GLY A 1 78 ? -7.685 13.578 32.181 1.00 94.19 78 GLY A O 1
ATOM 601 N N . SER A 1 79 ? -7.072 13.218 30.048 1.00 93.06 79 SER A N 1
ATOM 602 C CA . SER A 1 79 ? -8.412 12.866 29.550 1.00 93.06 79 SER A CA 1
ATOM 603 C C . SER A 1 79 ? -8.577 11.355 29.343 1.00 93.06 79 SER A C 1
ATOM 605 O O . SER A 1 79 ? -7.574 10.646 29.192 1.00 93.06 79 SER A O 1
ATOM 607 N N . PRO A 1 80 ? -9.821 10.837 29.310 1.00 93.19 80 PRO A N 1
ATOM 608 C CA . PRO A 1 80 ? -10.073 9.462 28.903 1.00 93.19 80 PRO A CA 1
ATOM 609 C C . PRO A 1 80 ? -9.475 9.164 27.527 1.00 93.19 80 PRO A C 1
ATOM 611 O O . PRO A 1 80 ? -9.493 10.008 26.626 1.00 93.19 80 PRO A O 1
ATOM 614 N N . ILE A 1 81 ? -8.956 7.951 27.353 1.00 94.25 81 ILE A N 1
ATOM 615 C CA . ILE A 1 81 ? -8.579 7.457 26.025 1.00 94.25 81 ILE A CA 1
ATOM 616 C C . ILE A 1 81 ? -9.829 7.430 25.143 1.00 94.25 81 ILE A C 1
ATOM 618 O O . ILE A 1 81 ? -10.920 7.138 25.617 1.00 94.25 81 ILE A O 1
ATOM 622 N N . VAL A 1 82 ? -9.677 7.730 23.854 1.00 89.88 82 VAL A N 1
ATOM 623 C CA . VAL A 1 82 ? -10.775 7.682 22.879 1.00 89.88 82 VAL A CA 1
ATOM 624 C C . VAL A 1 82 ? -10.419 6.704 21.766 1.00 89.88 82 VAL A C 1
ATOM 626 O O . VAL A 1 82 ? -9.368 6.835 21.128 1.00 89.88 82 VAL A O 1
ATOM 629 N N . GLY A 1 83 ? -11.322 5.763 21.506 1.00 88.25 83 GLY A N 1
ATOM 630 C CA . GLY A 1 83 ? -11.190 4.716 20.492 1.00 88.25 83 GLY A CA 1
ATOM 631 C C . GLY A 1 83 ? -12.546 4.348 19.896 1.00 88.25 83 GLY A C 1
ATOM 632 O O . GLY A 1 83 ? -13.548 4.999 20.189 1.00 88.25 83 GLY A O 1
ATOM 633 N N . TYR A 1 84 ? -12.586 3.327 19.042 1.00 91.06 84 TYR A N 1
ATOM 634 C CA . TYR A 1 84 ? -13.860 2.775 18.584 1.00 91.06 84 TYR A CA 1
ATOM 635 C C . TYR A 1 84 ? -14.505 1.916 19.665 1.00 91.06 84 TYR A C 1
ATOM 637 O O . TYR A 1 84 ? -13.816 1.246 20.430 1.00 91.06 84 TYR A O 1
ATOM 645 N N . GLY A 1 85 ? -15.830 1.911 19.701 1.00 90.62 85 GLY A N 1
ATOM 646 C CA . GLY A 1 85 ? -16.595 1.070 20.603 1.00 90.62 85 GLY A CA 1
ATOM 647 C C . GLY A 1 85 ? -18.041 0.914 20.167 1.00 90.62 85 GLY A C 1
ATOM 648 O O . GLY A 1 85 ? -18.497 1.552 19.217 1.00 90.62 85 GLY A O 1
ATOM 649 N N . VAL A 1 86 ? -18.745 0.058 20.898 1.00 94.69 86 VAL A N 1
ATOM 650 C CA . VAL A 1 86 ? -20.187 -0.161 20.793 1.00 94.69 86 VAL A CA 1
ATOM 651 C C . VAL A 1 86 ? -20.827 0.330 22.075 1.00 94.69 86 VAL A C 1
ATOM 653 O O . VAL A 1 86 ? -20.348 0.026 23.171 1.00 94.69 86 VAL A O 1
ATOM 656 N N . ALA A 1 87 ? -21.912 1.079 21.948 1.00 94.12 87 ALA A N 1
ATOM 657 C CA . ALA A 1 87 ? -22.571 1.713 23.070 1.00 94.12 87 ALA A CA 1
ATOM 658 C C . ALA A 1 87 ? -24.096 1.697 22.918 1.00 94.12 87 ALA A C 1
ATOM 660 O O . ALA A 1 87 ? -24.637 1.585 21.818 1.00 94.12 87 ALA A O 1
ATOM 661 N N . LYS A 1 88 ? -24.796 1.822 24.045 1.00 97.19 88 LYS A N 1
ATOM 662 C CA . LYS A 1 88 ? -26.252 1.973 24.104 1.00 97.19 88 LYS A CA 1
ATOM 663 C C . LYS A 1 88 ? -26.607 3.408 24.459 1.00 97.19 88 LYS A C 1
ATOM 665 O O . LYS A 1 88 ? -26.127 3.920 25.468 1.00 97.19 88 LYS A O 1
ATOM 670 N N . VAL A 1 89 ? -27.479 4.042 23.683 1.00 97.88 89 VAL A N 1
ATOM 671 C CA . VAL A 1 89 ? -27.948 5.408 23.945 1.00 97.88 89 VAL A CA 1
ATOM 672 C C . VAL A 1 89 ? -28.760 5.439 25.242 1.00 97.88 89 VAL A C 1
ATOM 674 O O . VAL A 1 89 ? -29.754 4.724 25.389 1.00 97.88 89 VAL A O 1
ATOM 677 N N . VAL A 1 90 ? -28.331 6.269 26.190 1.00 96.00 90 VAL A N 1
ATOM 678 C CA . VAL A 1 90 ? -28.999 6.501 27.480 1.00 96.00 90 VAL A CA 1
ATOM 679 C C . VAL A 1 90 ? -29.897 7.727 27.399 1.00 96.00 90 VAL A C 1
ATOM 681 O O . VAL A 1 90 ? -31.027 7.680 27.886 1.00 96.00 90 VAL A O 1
ATOM 684 N N . ASP A 1 91 ? -29.408 8.781 26.747 1.00 96.31 91 ASP A N 1
ATOM 685 C CA . ASP A 1 91 ? -30.139 10.014 26.481 1.00 96.31 91 ASP A CA 1
ATOM 686 C C . ASP A 1 91 ? -29.630 10.668 25.186 1.00 96.31 91 ASP A C 1
ATOM 688 O O . ASP A 1 91 ? -28.486 10.442 24.779 1.00 96.31 91 ASP A O 1
ATOM 692 N N . SER A 1 92 ? -30.471 11.444 24.504 1.00 96.38 92 SER A N 1
ATOM 693 C CA . SER A 1 92 ? -30.112 12.038 23.213 1.00 96.38 92 SER A CA 1
ATOM 694 C C . SER A 1 92 ? -30.734 13.410 23.014 1.00 96.38 92 SER A C 1
ATOM 696 O O . SER A 1 92 ? -31.939 13.584 23.169 1.00 96.38 92 SER A O 1
ATOM 698 N N . GLY A 1 93 ? -29.905 14.359 22.585 1.00 94.00 93 GLY A N 1
ATOM 699 C CA . GLY A 1 93 ? -30.354 15.649 22.071 1.00 94.00 93 GLY A CA 1
ATOM 700 C C . GLY A 1 93 ? -30.528 15.671 20.551 1.00 94.00 93 GLY A C 1
ATOM 701 O O . GLY A 1 93 ? -30.900 16.702 19.998 1.00 94.00 93 GLY A O 1
ATOM 702 N N . ASN A 1 94 ? -30.265 14.553 19.862 1.00 94.25 94 ASN A N 1
ATOM 703 C CA . ASN A 1 94 ? -30.343 14.455 18.409 1.00 94.25 94 ASN A CA 1
ATOM 704 C C . ASN A 1 94 ? -31.538 13.592 17.973 1.00 94.25 94 ASN A C 1
ATOM 706 O O . ASN A 1 94 ? -31.569 12.405 18.290 1.00 94.25 94 ASN A O 1
ATOM 710 N N . PRO A 1 95 ? -32.474 14.105 17.153 1.00 93.00 95 PRO A N 1
ATOM 711 C CA . PRO A 1 95 ? -33.697 13.382 16.795 1.00 93.00 95 PRO A CA 1
ATOM 712 C C . PRO A 1 95 ? -33.470 12.113 15.955 1.00 93.00 95 PRO A C 1
ATOM 714 O O . PRO A 1 95 ? -34.391 11.310 15.812 1.00 93.00 95 PRO A O 1
ATOM 717 N N . LYS A 1 96 ? -32.272 11.908 15.386 1.00 93.94 96 LYS A N 1
ATOM 718 C CA . LYS A 1 96 ? -31.930 10.678 14.648 1.00 93.94 96 LYS A CA 1
ATOM 719 C C . LYS A 1 96 ? -31.687 9.476 15.562 1.00 93.94 96 LYS A C 1
ATOM 721 O O . LYS A 1 96 ? -31.698 8.347 15.078 1.00 93.94 96 LYS A O 1
ATOM 726 N N . PHE A 1 97 ? -31.465 9.711 16.853 1.00 95.94 97 PHE A N 1
ATOM 727 C CA . PHE A 1 97 ? -31.164 8.678 17.832 1.00 95.94 97 PHE A CA 1
ATOM 728 C C . PHE A 1 97 ? -32.159 8.750 18.985 1.00 95.94 97 PHE A C 1
ATOM 730 O O . PHE A 1 97 ? -32.557 9.824 19.424 1.00 95.94 97 PHE A O 1
ATOM 737 N N . LYS A 1 98 ? -32.556 7.591 19.504 1.00 95.19 98 LYS A N 1
ATOM 738 C CA . LYS A 1 98 ? -33.445 7.499 20.668 1.00 95.19 98 LYS A CA 1
ATOM 739 C C . LYS A 1 98 ? -32.800 6.681 21.773 1.00 95.19 98 LYS A C 1
ATOM 741 O O . LYS A 1 98 ? -31.972 5.805 21.523 1.00 95.19 98 LYS A O 1
ATOM 746 N N . LYS A 1 99 ? -33.223 6.939 23.011 1.00 96.56 99 LYS A N 1
ATOM 747 C CA . LYS A 1 99 ? -32.866 6.110 24.165 1.00 96.56 99 LYS A CA 1
ATOM 748 C C . LYS A 1 99 ? -33.111 4.633 23.848 1.00 96.56 99 LYS A C 1
ATOM 750 O O . LYS A 1 99 ? -34.187 4.257 23.389 1.00 96.56 99 LYS A O 1
ATOM 755 N N . GLY A 1 100 ? -32.113 3.805 24.128 1.00 94.38 100 GLY A N 1
ATOM 756 C CA . GLY A 1 100 ? -32.133 2.372 23.867 1.00 94.38 100 GLY A CA 1
ATOM 757 C C . GLY A 1 100 ? -31.523 1.947 22.533 1.00 94.38 100 GLY A C 1
ATOM 758 O O . GLY A 1 100 ? -31.182 0.771 22.430 1.00 94.38 100 GLY A O 1
ATOM 759 N N . ASP A 1 101 ? -31.332 2.860 21.571 1.00 96.56 101 ASP A N 1
ATOM 760 C CA . ASP A 1 101 ? -30.626 2.548 20.325 1.00 96.56 101 ASP A CA 1
ATOM 761 C C . ASP A 1 101 ? -29.202 2.047 20.618 1.00 96.56 101 ASP A C 1
ATOM 763 O O . ASP A 1 101 ? -28.537 2.511 21.550 1.00 96.56 101 ASP A O 1
ATOM 767 N N . LEU A 1 102 ? -28.735 1.102 19.806 1.00 97.62 102 LEU A N 1
ATOM 768 C CA . LEU A 1 102 ? -27.358 0.621 19.818 1.00 97.62 102 LEU A CA 1
ATOM 769 C C . LEU A 1 102 ? -26.580 1.331 18.715 1.00 97.62 102 LEU A C 1
ATOM 771 O O . LEU A 1 102 ? -27.074 1.495 17.599 1.00 97.62 102 LEU A O 1
ATOM 775 N N . VAL A 1 103 ? -25.371 1.773 19.037 1.00 96.12 103 VAL A N 1
ATOM 776 C CA . VAL A 1 103 ? -24.509 2.522 18.123 1.00 96.12 103 VAL A CA 1
ATOM 777 C C . VAL A 1 103 ? -23.084 2.001 18.188 1.00 96.12 103 VAL A C 1
ATOM 779 O O . VAL A 1 103 ? -22.648 1.501 19.225 1.00 96.12 103 VAL A O 1
ATOM 782 N N . TRP A 1 104 ? -22.340 2.166 17.100 1.00 95.88 104 TRP A N 1
ATOM 783 C CA . TRP A 1 104 ? -20.890 2.019 17.100 1.00 95.88 104 TRP A CA 1
ATOM 784 C C . TRP A 1 104 ? -20.222 3.247 16.484 1.00 95.88 104 TRP A C 1
ATOM 786 O O . TRP A 1 104 ? -20.779 3.919 15.614 1.00 95.88 104 TRP A O 1
ATOM 796 N N . GLY A 1 105 ? -19.027 3.566 16.967 1.00 89.38 105 GLY A N 1
ATOM 797 C CA . GLY A 1 105 ? -18.263 4.734 16.536 1.00 89.38 105 GLY A CA 1
ATOM 798 C C . GLY A 1 105 ? -17.203 5.111 17.562 1.00 89.38 105 GLY A C 1
ATOM 799 O O . GLY A 1 105 ? -16.844 4.297 18.414 1.00 89.38 105 GLY A O 1
ATOM 800 N N . ARG A 1 106 ? -16.675 6.336 17.475 1.00 90.19 106 ARG A N 1
ATOM 801 C CA . ARG A 1 106 ? -15.704 6.831 18.460 1.00 90.19 106 ARG A CA 1
ATOM 802 C C . ARG A 1 106 ? -16.397 7.106 19.798 1.00 90.19 106 ARG A C 1
ATOM 804 O O . ARG A 1 106 ? -17.393 7.818 19.838 1.00 90.19 106 ARG A O 1
ATOM 811 N N . THR A 1 107 ? -15.841 6.571 20.880 1.00 90.25 107 THR A N 1
ATOM 812 C CA . THR A 1 107 ? -16.309 6.772 22.257 1.00 90.25 107 THR A CA 1
ATOM 813 C C . THR A 1 107 ? -15.129 6.781 23.237 1.00 90.25 107 THR A C 1
ATOM 815 O O . THR A 1 107 ? -13.991 6.461 22.867 1.00 90.25 107 THR A O 1
ATOM 818 N N . GLY A 1 108 ? -15.375 7.195 24.478 1.00 91.38 108 GLY A N 1
ATOM 819 C CA . GLY A 1 108 ? -14.373 7.202 25.538 1.00 91.38 108 GLY A CA 1
ATOM 820 C C . GLY A 1 108 ? -14.134 5.808 26.120 1.00 91.38 108 GLY A C 1
ATOM 821 O O . GLY A 1 108 ? -15.025 4.964 26.170 1.00 91.38 108 GLY A O 1
ATOM 822 N N . TRP A 1 109 ? -12.921 5.568 26.608 1.00 95.25 109 TRP A N 1
ATOM 823 C CA . TRP A 1 109 ? -12.579 4.427 27.452 1.00 95.25 109 TRP A CA 1
ATOM 824 C C . TRP A 1 109 ? -13.060 4.686 28.876 1.00 95.25 109 TRP A C 1
ATOM 826 O O . TRP A 1 109 ? -12.295 5.018 29.782 1.00 95.25 109 TRP A O 1
ATOM 836 N N . GLU A 1 110 ? -14.370 4.589 29.032 1.00 93.75 110 GLU A N 1
ATOM 837 C CA . GLU A 1 110 ? -15.122 4.877 30.245 1.00 93.75 110 GLU A CA 1
ATOM 838 C C . GLU A 1 110 ? -16.461 4.131 30.217 1.00 93.75 110 GLU A C 1
ATOM 840 O O . GLU A 1 110 ? -16.843 3.590 29.179 1.00 93.75 110 GLU A O 1
ATOM 845 N N . GLU A 1 111 ? -17.188 4.071 31.330 1.00 91.62 111 GLU A N 1
ATOM 846 C CA . GLU A 1 111 ? -18.480 3.365 31.385 1.00 91.62 111 GLU A CA 1
ATOM 847 C C . GLU A 1 111 ? -19.593 4.117 30.640 1.00 91.62 111 GLU A C 1
ATOM 849 O O . GLU A 1 111 ? -20.435 3.497 29.984 1.00 91.62 111 GLU A O 1
ATOM 854 N N . TYR A 1 112 ? -19.579 5.450 30.703 1.00 95.62 112 TYR A N 1
ATOM 855 C CA . TYR A 1 112 ? -20.513 6.325 29.999 1.00 95.62 112 TYR A CA 1
ATOM 856 C C . TYR A 1 112 ? -19.780 7.481 29.327 1.00 95.62 112 TYR A C 1
ATOM 858 O O . TYR A 1 112 ? -18.930 8.116 29.950 1.00 95.62 112 TYR A O 1
ATOM 866 N N . SER A 1 113 ? -20.176 7.807 28.098 1.00 94.62 113 SER A N 1
ATOM 867 C CA . SER A 1 113 ? -19.586 8.896 27.314 1.00 94.62 113 SER A CA 1
ATOM 868 C C . SER A 1 113 ? -20.643 9.877 26.830 1.00 94.62 113 SER A C 1
ATOM 870 O O . SER A 1 113 ? -21.704 9.478 26.346 1.00 94.62 113 SER A O 1
ATOM 872 N N . LEU A 1 114 ? -20.328 11.171 26.908 1.00 95.50 114 LEU A N 1
ATOM 873 C CA . LEU A 1 114 ? -21.057 12.219 26.197 1.00 95.50 114 LEU A CA 1
ATOM 874 C C . LEU A 1 114 ? -20.380 12.457 24.843 1.00 95.50 114 LEU A C 1
ATOM 876 O O . LEU A 1 114 ? -19.313 13.061 24.768 1.00 95.50 114 LEU A O 1
ATOM 880 N N . ILE A 1 115 ? -21.011 11.990 23.772 1.00 91.62 115 ILE A N 1
ATOM 881 C CA . ILE A 1 115 ? -20.529 12.137 22.400 1.00 91.62 115 ILE A CA 1
ATOM 882 C C . ILE A 1 115 ? -21.163 13.391 21.797 1.00 91.62 115 ILE A C 1
ATOM 884 O O . ILE A 1 115 ? -22.370 13.437 21.556 1.00 91.62 115 ILE A O 1
ATOM 888 N N . THR A 1 116 ? -20.356 14.421 21.559 1.00 90.00 116 THR A N 1
ATOM 889 C CA . THR A 1 116 ? -20.805 15.689 20.958 1.00 90.00 116 THR A CA 1
ATOM 890 C C . THR A 1 116 ? -20.583 15.741 19.448 1.00 90.00 116 THR A C 1
ATOM 892 O O . THR A 1 116 ? -21.382 16.350 18.739 1.00 90.00 116 THR A O 1
ATOM 895 N N . ASP A 1 117 ? -19.542 15.074 18.946 1.00 86.06 117 ASP A N 1
ATOM 896 C CA . ASP A 1 117 ? -19.312 14.886 17.515 1.00 86.06 117 ASP A CA 1
ATOM 897 C C . ASP A 1 117 ? -19.908 13.554 17.056 1.00 86.06 117 ASP A C 1
ATOM 899 O O . ASP A 1 117 ? -19.401 12.477 17.363 1.00 86.06 117 ASP A O 1
ATOM 903 N N . LEU A 1 118 ? -21.013 13.642 16.321 1.00 87.25 118 LEU A N 1
ATOM 904 C CA . LEU A 1 118 ? -21.741 12.483 15.809 1.00 87.25 118 LEU A CA 1
ATOM 905 C C . LEU A 1 118 ? -21.290 12.079 14.399 1.00 87.25 118 LEU A C 1
ATOM 907 O O . LEU A 1 118 ? -21.909 11.208 13.782 1.00 87.25 118 LEU A O 1
ATOM 911 N N . GLN A 1 119 ? -20.242 12.710 13.855 1.00 80.12 119 GLN A N 1
ATOM 912 C CA . GLN A 1 119 ? -19.673 12.301 12.576 1.00 80.12 119 GLN A CA 1
ATOM 913 C C . GLN A 1 119 ? -19.144 10.869 12.673 1.00 80.12 119 GLN A C 1
ATOM 915 O O . GLN A 1 119 ? -18.350 10.533 13.549 1.00 80.12 119 GLN A O 1
ATOM 920 N N . ASN A 1 120 ? -19.561 10.021 11.731 1.00 81.12 120 ASN A N 1
ATOM 921 C CA . ASN A 1 120 ? -19.193 8.602 11.685 1.00 81.12 120 ASN A CA 1
ATOM 922 C C . ASN A 1 120 ? -19.624 7.802 12.933 1.00 81.12 120 ASN A C 1
ATOM 924 O O . ASN A 1 120 ? -18.980 6.811 13.280 1.00 81.12 120 ASN A O 1
ATOM 928 N N . LEU A 1 121 ? -20.702 8.227 13.604 1.00 90.31 121 LEU A N 1
ATOM 929 C CA . LEU A 1 121 ? -21.446 7.389 14.540 1.00 90.31 121 LEU A CA 1
ATOM 930 C C . LEU A 1 121 ? -22.557 6.663 13.775 1.00 90.31 121 LEU A C 1
ATOM 932 O O . LEU A 1 121 ? -23.392 7.293 13.122 1.00 90.31 121 LEU A O 1
ATOM 936 N N . PHE A 1 122 ? -22.568 5.340 13.860 1.00 93.56 122 PHE A N 1
ATOM 937 C CA . PHE A 1 122 ? -23.467 4.486 13.096 1.00 93.56 122 PHE A CA 1
ATOM 938 C C . PHE A 1 122 ? -24.448 3.795 14.029 1.00 93.56 122 PHE A C 1
ATOM 940 O O . PHE A 1 122 ? -24.064 3.232 15.054 1.00 93.56 122 PHE A O 1
ATOM 947 N N . LYS A 1 123 ? -25.725 3.817 13.657 1.00 96.31 123 LYS A N 1
ATOM 948 C CA . LYS A 1 123 ? -26.749 3.030 14.332 1.00 96.31 123 LYS A CA 1
ATOM 949 C C . LYS A 1 123 ? -26.636 1.562 13.918 1.00 96.31 123 LYS A C 1
ATOM 951 O O . LYS A 1 123 ? -26.423 1.261 12.746 1.00 96.31 123 LYS A O 1
ATOM 956 N N . ILE A 1 124 ? -26.756 0.665 14.891 1.00 95.19 124 ILE A N 1
ATOM 957 C CA . ILE A 1 124 ? -26.758 -0.782 14.685 1.00 95.19 124 ILE A CA 1
ATOM 958 C C . ILE A 1 124 ? -28.200 -1.225 14.442 1.00 95.19 124 ILE A C 1
ATOM 960 O O . ILE A 1 124 ? -29.029 -1.154 15.347 1.00 95.19 124 ILE A O 1
ATOM 964 N N . GLU A 1 125 ? -28.479 -1.682 13.222 1.00 92.88 125 GLU A N 1
ATOM 965 C CA . GLU A 1 125 ? -29.791 -2.221 12.830 1.00 92.88 125 GLU A CA 1
ATOM 966 C C . GLU A 1 125 ? -29.825 -3.762 12.885 1.00 92.88 125 GLU A C 1
ATOM 968 O O . GLU A 1 125 ? -30.872 -4.345 13.158 1.00 92.88 125 GLU A O 1
ATOM 973 N N . HIS A 1 126 ? -28.681 -4.431 12.687 1.00 90.75 126 HIS A N 1
ATOM 974 C CA . HIS A 1 126 ? -28.568 -5.895 12.726 1.00 90.75 126 HIS A CA 1
ATOM 975 C C . HIS A 1 126 ? -28.069 -6.358 14.097 1.00 90.75 126 HIS A C 1
ATOM 977 O O . HIS A 1 126 ? -26.882 -6.296 14.412 1.00 90.75 126 HIS A O 1
ATOM 983 N N . THR A 1 127 ? -29.001 -6.790 14.942 1.00 90.50 127 THR A N 1
ATOM 984 C CA . THR A 1 127 ? -28.722 -7.281 16.304 1.00 90.50 127 THR A CA 1
ATOM 985 C C . THR A 1 127 ? -28.791 -8.806 16.419 1.00 90.50 127 THR A C 1
ATOM 987 O O . THR A 1 127 ? -28.706 -9.346 17.516 1.00 90.50 127 THR A O 1
ATOM 990 N N . ASP A 1 128 ? -28.988 -9.497 15.298 1.00 88.81 128 ASP A N 1
ATOM 991 C CA . ASP A 1 128 ? -28.973 -10.956 15.142 1.00 88.81 128 ASP A CA 1
ATOM 992 C C . ASP A 1 128 ? -27.551 -11.550 15.127 1.00 88.81 128 ASP A C 1
ATOM 994 O O . ASP A 1 128 ? -27.371 -12.766 15.153 1.00 88.81 128 ASP A O 1
ATOM 998 N N . VAL A 1 129 ? -26.539 -10.684 15.171 1.00 89.62 129 VAL A N 1
ATOM 999 C CA . VAL A 1 129 ? -25.115 -11.003 15.319 1.00 89.62 129 VAL A CA 1
ATOM 1000 C C . VAL A 1 129 ? -24.575 -10.459 16.649 1.00 89.62 129 VAL A C 1
ATOM 1002 O O . VAL A 1 129 ? -25.137 -9.503 17.196 1.00 89.62 129 VAL A O 1
ATOM 1005 N N . PRO A 1 130 ? -23.480 -11.023 17.198 1.00 91.19 130 PRO A N 1
ATOM 1006 C CA . PRO A 1 130 ? -22.870 -10.506 18.419 1.00 91.19 130 PRO A CA 1
ATOM 1007 C C . PRO A 1 130 ? -22.538 -9.015 18.299 1.00 91.19 130 PRO A C 1
ATOM 1009 O O . PRO A 1 130 ? -21.882 -8.592 17.350 1.00 91.19 130 PRO A O 1
ATOM 1012 N N . LEU A 1 131 ? -22.948 -8.210 19.284 1.00 90.25 131 LEU A N 1
ATOM 1013 C CA . LEU A 1 131 ? -22.692 -6.764 19.266 1.00 90.25 131 LEU A CA 1
ATOM 1014 C C . LEU A 1 131 ? -21.196 -6.432 19.232 1.00 90.25 131 LEU A C 1
ATOM 1016 O O . LEU A 1 131 ? -20.818 -5.417 18.653 1.00 90.25 131 LEU A O 1
ATOM 1020 N N . SER A 1 132 ? -20.357 -7.302 19.798 1.00 89.38 132 SER A N 1
ATOM 1021 C CA . SER A 1 132 ? -18.898 -7.206 19.733 1.00 89.38 132 SER A CA 1
ATOM 1022 C C . SER A 1 132 ? -18.370 -7.088 18.301 1.00 89.38 132 SER A C 1
ATOM 1024 O O . SER A 1 132 ? -17.426 -6.346 18.055 1.00 89.38 132 SER A O 1
ATOM 1026 N N . TYR A 1 133 ? -19.042 -7.687 17.314 1.00 93.19 133 TYR A N 1
ATOM 1027 C CA . TYR A 1 133 ? -18.581 -7.676 15.925 1.00 93.19 133 TYR A CA 1
ATOM 1028 C C . TYR A 1 133 ? -18.475 -6.264 15.340 1.00 93.19 133 TYR A C 1
ATOM 1030 O O . TYR A 1 133 ? -17.652 -6.029 14.454 1.00 93.19 133 TYR A O 1
ATOM 1038 N N . TYR A 1 134 ? -19.237 -5.299 15.859 1.00 94.50 134 TYR A N 1
ATOM 1039 C CA . TYR A 1 134 ? -19.188 -3.900 15.433 1.00 94.50 134 TYR A CA 1
ATOM 1040 C C . TYR A 1 134 ? -17.937 -3.136 15.897 1.00 94.50 134 TYR A C 1
ATOM 1042 O O . TYR A 1 134 ? -17.694 -2.031 15.415 1.00 94.50 134 TYR A O 1
ATOM 1050 N N . THR A 1 135 ? -17.092 -3.709 16.762 1.00 89.44 135 THR A N 1
ATOM 1051 C CA . THR A 1 135 ? -15.730 -3.188 16.995 1.00 89.44 135 THR A CA 1
ATOM 1052 C C . THR A 1 135 ? -14.709 -3.749 16.000 1.00 89.44 135 THR A C 1
ATOM 1054 O O . THR A 1 135 ? -13.597 -3.238 15.918 1.00 89.44 135 THR A O 1
ATOM 1057 N N . GLY A 1 136 ? -15.073 -4.787 15.240 1.00 91.31 136 GLY A N 1
ATOM 1058 C CA . GLY A 1 136 ? -14.176 -5.576 14.396 1.00 91.31 136 GLY A CA 1
ATOM 1059 C C . GLY A 1 136 ? -14.743 -5.837 13.002 1.00 91.31 136 GLY A C 1
ATOM 1060 O O . GLY A 1 136 ? -14.743 -4.941 12.155 1.00 91.31 136 GLY A O 1
ATOM 1061 N N . ILE A 1 137 ? -15.210 -7.070 12.763 1.00 94.50 137 ILE A N 1
ATOM 1062 C CA . ILE A 1 137 ? -15.688 -7.561 11.459 1.00 94.50 137 ILE A CA 1
ATOM 1063 C C . ILE A 1 137 ? -16.824 -6.751 10.847 1.00 94.50 137 ILE A C 1
ATOM 1065 O O . ILE A 1 137 ? -16.873 -6.679 9.633 1.00 94.50 137 ILE A O 1
ATOM 1069 N N . LEU A 1 138 ? -17.699 -6.126 11.630 1.00 96.44 138 LEU A N 1
ATOM 1070 C CA . LEU A 1 138 ? -18.767 -5.247 11.135 1.00 96.44 138 LEU A CA 1
ATOM 1071 C C . LEU A 1 138 ? -18.471 -3.766 11.390 1.00 96.44 138 LEU A C 1
ATOM 1073 O O . LEU A 1 138 ? -19.283 -2.911 11.053 1.00 96.44 138 LEU A O 1
ATOM 1077 N N . GLY A 1 139 ? -17.327 -3.457 11.997 1.00 93.19 139 GLY A N 1
ATOM 1078 C CA . GLY A 1 139 ? -16.900 -2.104 12.329 1.00 93.19 139 GLY A CA 1
ATOM 1079 C C . GLY A 1 139 ? -15.835 -1.554 11.386 1.00 93.19 139 GLY A C 1
ATOM 1080 O O . GLY A 1 139 ? -15.684 -1.962 10.231 1.00 93.19 139 GLY A O 1
ATOM 1081 N N . MET A 1 140 ? -15.045 -0.623 11.922 1.00 94.31 140 MET A N 1
ATOM 1082 C CA . MET A 1 140 ? -13.938 0.017 11.211 1.00 94.31 140 MET A CA 1
ATOM 1083 C C . MET A 1 140 ? -12.902 -0.986 10.650 1.00 94.31 140 MET A C 1
ATOM 1085 O O . MET A 1 140 ? -12.531 -0.829 9.481 1.00 94.31 140 MET A O 1
ATOM 1089 N N . PRO A 1 141 ? -12.452 -2.035 11.377 1.00 93.62 141 PRO A N 1
ATOM 1090 C CA . PRO A 1 141 ? -11.503 -3.007 10.823 1.00 93.62 141 PRO A CA 1
ATOM 1091 C C . PRO A 1 141 ? -12.052 -3.787 9.621 1.00 93.62 141 PRO A C 1
ATOM 1093 O O . PRO A 1 141 ? -11.345 -3.955 8.625 1.00 93.62 141 PRO A O 1
ATOM 1096 N N . GLY A 1 142 ? -13.318 -4.210 9.672 1.00 96.44 142 GLY A N 1
ATOM 1097 C CA . GLY A 1 142 ? -13.976 -4.898 8.562 1.00 96.44 142 GLY A CA 1
ATOM 1098 C C . GLY A 1 142 ? -14.101 -4.029 7.314 1.00 96.44 142 GLY A C 1
ATOM 1099 O O . GLY A 1 142 ? -13.719 -4.454 6.221 1.00 96.44 142 GLY A O 1
ATOM 1100 N N . LEU A 1 143 ? -14.519 -2.771 7.477 1.00 96.69 143 LEU A N 1
ATOM 1101 C CA . LEU A 1 143 ? -14.572 -1.828 6.360 1.00 96.69 143 LEU A CA 1
ATOM 1102 C C . LEU A 1 143 ? -13.175 -1.498 5.809 1.00 96.69 143 LEU A C 1
ATOM 1104 O O . LEU A 1 143 ? -13.012 -1.316 4.603 1.00 96.69 143 LEU A O 1
ATOM 1108 N N . THR A 1 144 ? -12.153 -1.463 6.669 1.00 95.25 144 THR A N 1
ATOM 1109 C CA . THR A 1 144 ? -10.753 -1.291 6.250 1.00 95.25 144 THR A CA 1
ATOM 1110 C C . THR A 1 144 ? -10.303 -2.443 5.354 1.00 95.25 144 THR A C 1
ATOM 1112 O O . THR A 1 144 ? -9.712 -2.203 4.300 1.00 95.25 144 THR A O 1
ATOM 1115 N N . ALA A 1 145 ? -10.619 -3.686 5.735 1.00 98.25 145 ALA A N 1
ATOM 1116 C CA . ALA A 1 145 ? -10.341 -4.864 4.919 1.00 98.25 145 ALA A CA 1
ATOM 1117 C C . ALA A 1 145 ? -11.078 -4.803 3.572 1.00 98.25 145 ALA A C 1
ATOM 1119 O O . ALA A 1 145 ? -10.459 -5.010 2.531 1.00 98.25 145 ALA A O 1
ATOM 1120 N N . TYR A 1 146 ? -12.370 -4.457 3.582 1.00 98.44 146 TYR A N 1
ATOM 1121 C CA . TYR A 1 146 ? -13.187 -4.358 2.372 1.00 98.44 146 TYR A CA 1
ATOM 1122 C C . TYR A 1 146 ? -12.673 -3.278 1.408 1.00 98.44 146 TYR A C 1
ATOM 1124 O O . TYR A 1 146 ? -12.385 -3.574 0.249 1.00 98.44 146 TYR A O 1
ATOM 1132 N N . GLY A 1 147 ? -12.503 -2.039 1.881 1.00 96.62 147 GLY A N 1
ATOM 1133 C CA . GLY A 1 147 ? -12.032 -0.928 1.050 1.00 96.62 147 GLY A CA 1
ATOM 1134 C C . GLY A 1 147 ? -10.603 -1.146 0.553 1.00 96.62 147 GLY A C 1
ATOM 1135 O O . GLY A 1 147 ? -10.312 -0.948 -0.625 1.00 96.62 147 GLY A O 1
ATOM 1136 N N . GLY A 1 148 ? -9.707 -1.628 1.417 1.00 97.44 148 GLY A N 1
ATOM 1137 C CA . GLY A 1 148 ? -8.335 -1.938 1.026 1.00 97.44 148 GLY A CA 1
ATOM 1138 C C . GLY A 1 148 ? -8.257 -3.056 -0.013 1.00 97.44 148 GLY A C 1
ATOM 1139 O O . GLY A 1 148 ? -7.530 -2.943 -0.995 1.00 97.44 148 GLY A O 1
ATOM 1140 N N . PHE A 1 149 ? -9.026 -4.130 0.163 1.00 98.62 149 PHE A N 1
ATOM 1141 C CA . PHE A 1 149 ? -8.973 -5.248 -0.766 1.00 98.62 149 PHE A CA 1
ATOM 1142 C C . PHE A 1 149 ? -9.708 -4.914 -2.066 1.00 98.62 149 PHE A C 1
ATOM 1144 O O . PHE A 1 149 ? -9.071 -4.826 -3.109 1.00 98.62 149 PHE A O 1
ATOM 1151 N N . TYR A 1 150 ? -11.014 -4.651 -2.028 1.00 98.12 150 TYR A N 1
ATOM 1152 C CA . TYR A 1 150 ? -11.812 -4.494 -3.247 1.00 98.12 150 TYR A CA 1
ATOM 1153 C C . TYR A 1 150 ? -11.534 -3.184 -3.999 1.00 98.12 150 TYR A C 1
ATOM 1155 O O . TYR A 1 150 ? -11.420 -3.206 -5.225 1.00 98.12 150 TYR A O 1
ATOM 1163 N N . GLU A 1 151 ? -11.362 -2.059 -3.298 1.00 96.25 151 GLU A N 1
ATOM 1164 C CA . GLU A 1 151 ? -11.226 -0.742 -3.946 1.00 96.25 151 GLU A CA 1
ATOM 1165 C C . GLU A 1 151 ? -9.765 -0.354 -4.215 1.00 96.25 151 GLU A C 1
ATOM 1167 O O . GLU A 1 151 ? -9.464 0.290 -5.223 1.00 96.25 151 GLU A O 1
ATOM 1172 N N . VAL A 1 152 ? -8.831 -0.717 -3.327 1.00 95.62 152 VAL A N 1
ATOM 1173 C CA . VAL A 1 152 ? -7.411 -0.345 -3.480 1.00 95.62 152 VAL A CA 1
ATOM 1174 C C . VAL A 1 152 ? -6.628 -1.397 -4.255 1.00 95.62 152 VAL A C 1
ATOM 1176 O O . VAL A 1 152 ? -5.886 -1.027 -5.168 1.00 95.62 152 VAL A O 1
ATOM 1179 N N . CYS A 1 153 ? -6.782 -2.686 -3.937 1.00 97.56 153 CYS A N 1
ATOM 1180 C CA . CYS A 1 153 ? -6.096 -3.739 -4.686 1.00 97.56 153 CYS A CA 1
ATOM 1181 C C . CYS A 1 153 ? -6.781 -4.066 -6.019 1.00 97.56 153 CYS A C 1
ATOM 1183 O O . CYS A 1 153 ? -6.095 -4.544 -6.922 1.00 97.56 153 CYS A O 1
ATOM 1185 N N . SER A 1 154 ? -8.093 -3.831 -6.155 1.00 96.31 154 SER A N 1
ATOM 1186 C CA . SER A 1 154 ? -8.891 -4.198 -7.342 1.00 96.31 154 SER A CA 1
ATOM 1187 C C . SER A 1 154 ? -8.609 -5.643 -7.804 1.00 96.31 154 SER A C 1
ATOM 1189 O O . SER A 1 154 ? -8.026 -5.855 -8.872 1.00 96.31 154 SER A O 1
ATOM 1191 N N . PRO A 1 155 ? -8.908 -6.639 -6.955 1.00 98.00 155 PRO A N 1
ATOM 1192 C CA . PRO A 1 155 ? -8.437 -8.007 -7.096 1.00 98.00 155 PRO A CA 1
ATOM 1193 C C . PRO A 1 155 ? -9.152 -8.748 -8.225 1.00 98.00 155 PRO A C 1
ATOM 1195 O O . PRO A 1 155 ? -10.303 -8.459 -8.561 1.00 98.00 155 PRO A O 1
ATOM 1198 N N . LYS A 1 156 ? -8.469 -9.741 -8.790 1.00 98.31 156 LYS A N 1
ATOM 1199 C CA . LYS A 1 156 ? -8.999 -10.649 -9.806 1.00 98.31 156 LYS A CA 1
ATOM 1200 C C . LYS A 1 156 ? -8.867 -12.092 -9.330 1.00 98.31 156 LYS A C 1
ATOM 1202 O O . LYS A 1 156 ? -7.918 -12.463 -8.640 1.00 98.31 156 LYS A O 1
ATOM 1207 N N . LYS A 1 157 ? -9.821 -12.924 -9.746 1.00 98.44 157 LYS A N 1
ATOM 1208 C CA . LYS A 1 157 ? -9.765 -14.372 -9.530 1.00 98.44 157 LYS A CA 1
ATOM 1209 C C . LYS A 1 157 ? -8.452 -14.939 -10.087 1.00 98.44 157 LYS A C 1
ATOM 1211 O O . LYS A 1 157 ? -8.054 -14.579 -11.192 1.00 98.44 157 LYS A O 1
ATOM 1216 N N . GLY A 1 158 ? -7.823 -15.842 -9.337 1.00 98.06 158 GLY A N 1
ATOM 1217 C CA . GLY A 1 158 ? -6.561 -16.489 -9.704 1.00 98.06 158 GLY A CA 1
ATOM 1218 C C . GLY A 1 158 ? -5.293 -15.706 -9.349 1.00 98.06 158 GLY A C 1
ATOM 1219 O O . GLY A 1 158 ? -4.206 -16.228 -9.559 1.00 98.06 158 GLY A O 1
ATOM 1220 N N . GLU A 1 159 ? -5.400 -14.491 -8.805 1.00 98.69 159 GLU A N 1
ATOM 1221 C CA . GLU A 1 159 ? -4.226 -13.724 -8.367 1.00 98.69 159 GLU A CA 1
ATOM 1222 C C . GLU A 1 159 ? -3.617 -14.252 -7.059 1.00 98.69 159 GLU A C 1
ATOM 1224 O O . GLU A 1 159 ? -4.304 -14.838 -6.216 1.00 98.69 159 GLU A O 1
ATOM 1229 N N . TYR A 1 160 ? -2.317 -13.997 -6.891 1.00 98.88 160 TYR A N 1
ATOM 1230 C CA . TYR A 1 160 ? -1.508 -14.405 -5.745 1.00 98.88 160 TYR A CA 1
ATOM 1231 C C . TYR A 1 160 ? -1.435 -13.269 -4.718 1.00 98.88 160 TYR A C 1
ATOM 1233 O O . TYR A 1 160 ? -0.888 -12.196 -4.990 1.00 98.88 160 TYR A O 1
ATOM 1241 N N . VAL A 1 161 ? -1.983 -13.503 -3.527 1.00 98.94 161 VAL A N 1
ATOM 1242 C CA . VAL A 1 161 ? -2.186 -12.493 -2.483 1.00 98.94 161 VAL A CA 1
ATOM 1243 C C . VAL A 1 161 ? -1.335 -12.813 -1.262 1.00 98.94 161 VAL A C 1
ATOM 1245 O O . VAL A 1 161 ? -1.487 -13.865 -0.643 1.00 98.94 161 VAL A O 1
ATOM 1248 N N . PHE A 1 162 ? -0.474 -11.877 -0.876 1.00 98.94 162 PHE A N 1
ATOM 1249 C CA . PHE A 1 162 ? 0.256 -11.914 0.384 1.00 98.94 162 PHE A CA 1
ATOM 1250 C C . PHE A 1 162 ? -0.332 -10.915 1.383 1.00 98.94 162 PHE A C 1
ATOM 1252 O O . PHE A 1 162 ? -0.669 -9.784 1.026 1.00 98.94 162 PHE A O 1
ATOM 1259 N N . ILE A 1 163 ? -0.442 -11.316 2.650 1.00 98.88 163 ILE A N 1
ATOM 1260 C CA . ILE A 1 163 ? -0.991 -10.483 3.726 1.00 98.88 163 ILE A CA 1
ATOM 1261 C C . ILE A 1 163 ? -0.026 -10.507 4.916 1.00 98.88 163 ILE A C 1
ATOM 1263 O O . ILE A 1 163 ? 0.288 -11.569 5.464 1.00 98.88 163 ILE A O 1
ATOM 1267 N N . SER A 1 164 ? 0.442 -9.332 5.346 1.00 98.50 164 SER A N 1
ATOM 1268 C CA . SER A 1 164 ? 1.208 -9.195 6.590 1.00 98.50 164 SER A CA 1
ATOM 1269 C C . SER A 1 164 ? 0.284 -8.972 7.789 1.00 98.50 164 SER A C 1
ATOM 1271 O O . SER A 1 164 ? -0.826 -8.461 7.640 1.00 98.50 164 SER A O 1
ATOM 1273 N N . ALA A 1 165 ? 0.707 -9.415 8.981 1.00 93.25 165 ALA A N 1
ATOM 1274 C CA . ALA A 1 165 ? -0.149 -9.475 10.175 1.00 93.25 165 ALA A CA 1
ATOM 1275 C C . ALA A 1 165 ? -1.500 -10.173 9.896 1.00 93.25 165 ALA A C 1
ATOM 1277 O O . ALA A 1 165 ? -2.562 -9.725 10.336 1.00 93.25 165 ALA A O 1
ATOM 1278 N N . ALA A 1 166 ? -1.452 -11.277 9.142 1.00 95.44 166 ALA A N 1
ATOM 1279 C CA . ALA A 1 166 ? -2.626 -11.901 8.539 1.00 95.44 166 ALA A CA 1
ATOM 1280 C C . ALA A 1 166 ? -3.638 -12.434 9.560 1.00 95.44 166 ALA A C 1
ATOM 1282 O O . ALA A 1 166 ? -4.815 -12.529 9.251 1.00 95.44 166 ALA A O 1
ATOM 1283 N N . SER A 1 167 ? -3.211 -12.758 10.782 1.00 89.06 167 SER A N 1
ATOM 1284 C CA . SER A 1 167 ? -4.112 -13.226 11.843 1.00 89.06 167 SER A CA 1
ATOM 1285 C C . SER A 1 167 ? -4.774 -12.087 12.637 1.00 89.06 167 SER A C 1
ATOM 1287 O O . SER A 1 167 ? -5.464 -12.354 13.615 1.00 89.06 167 SER A O 1
ATOM 1289 N N . GLY A 1 168 ? -4.491 -10.819 12.315 1.00 86.12 168 GLY A N 1
ATOM 1290 C CA . GLY A 1 168 ? -5.098 -9.656 12.971 1.00 86.12 168 GLY A CA 1
ATOM 1291 C C . GLY A 1 168 ? -6.518 -9.365 12.474 1.00 86.12 168 GLY A C 1
ATOM 1292 O O . GLY A 1 168 ? -6.979 -9.974 11.513 1.00 86.12 168 GLY A O 1
ATOM 1293 N N . ALA A 1 169 ? -7.202 -8.397 13.097 1.00 86.56 169 ALA A N 1
ATOM 1294 C CA . ALA A 1 169 ? -8.590 -8.031 12.775 1.00 86.56 169 ALA A CA 1
ATOM 1295 C C . ALA A 1 169 ? -8.819 -7.726 11.280 1.00 86.56 169 ALA A C 1
ATOM 1297 O O . ALA A 1 169 ? -9.754 -8.245 10.682 1.00 86.56 169 ALA A O 1
ATOM 1298 N N . VAL A 1 170 ? -7.931 -6.940 10.656 1.00 94.69 170 VAL A N 1
ATOM 1299 C CA . VAL A 1 170 ? -8.006 -6.624 9.216 1.00 94.69 170 VAL A CA 1
ATOM 1300 C C . VAL A 1 170 ? -7.541 -7.811 8.368 1.00 94.69 170 VAL A C 1
ATOM 1302 O O . VAL A 1 170 ? -8.246 -8.244 7.459 1.00 94.69 170 VAL A O 1
ATOM 1305 N N . GLY A 1 171 ? -6.363 -8.367 8.674 1.00 95.25 171 GLY A N 1
ATOM 1306 C CA . GLY A 1 171 ? -5.729 -9.415 7.868 1.00 95.25 171 GLY A CA 1
ATOM 1307 C C . GLY A 1 171 ? -6.577 -10.681 7.716 1.00 95.25 171 GLY A C 1
ATOM 1308 O O . GLY A 1 171 ? -6.643 -11.233 6.615 1.00 95.25 171 GLY A O 1
ATOM 1309 N N . GLN A 1 172 ? -7.280 -11.096 8.778 1.00 93.50 172 GLN A N 1
ATOM 1310 C CA . GLN A 1 172 ? -8.093 -12.317 8.751 1.00 93.50 172 GLN A CA 1
ATOM 1311 C C . GLN A 1 172 ? -9.289 -12.182 7.797 1.00 93.50 172 GLN A C 1
ATOM 1313 O O . GLN A 1 172 ? -9.736 -13.171 7.220 1.00 93.50 172 GLN A O 1
ATOM 1318 N N . LEU A 1 173 ? -9.791 -10.958 7.600 1.00 97.62 173 LEU A N 1
ATOM 1319 C CA . LEU A 1 173 ? -10.906 -10.668 6.699 1.00 97.62 173 LEU A CA 1
ATOM 1320 C C . LEU A 1 173 ? -10.431 -10.512 5.260 1.00 97.62 173 LEU A C 1
ATOM 1322 O O . LEU A 1 173 ? -11.032 -11.096 4.365 1.00 97.62 173 LEU A O 1
ATOM 1326 N N . VAL A 1 174 ? -9.315 -9.808 5.034 1.00 98.62 174 VAL A N 1
ATOM 1327 C CA . VAL A 1 174 ? -8.710 -9.689 3.694 1.00 98.62 174 VAL A CA 1
ATOM 1328 C C . VAL A 1 174 ? -8.434 -11.070 3.105 1.00 98.62 174 VAL A C 1
ATOM 1330 O O . VAL A 1 174 ? -8.744 -11.316 1.942 1.00 98.62 174 VAL A O 1
ATOM 1333 N N . GLY A 1 175 ? -7.897 -11.990 3.911 1.00 98.44 175 GLY A N 1
ATOM 1334 C CA . GLY A 1 175 ? -7.632 -13.349 3.456 1.00 98.44 175 GLY A CA 1
ATOM 1335 C C . GLY A 1 175 ? -8.895 -14.093 3.055 1.00 98.44 175 GLY A C 1
ATOM 1336 O O . GLY A 1 175 ? -8.940 -14.674 1.977 1.00 98.44 175 GLY A O 1
ATOM 1337 N N . GLN A 1 176 ? -9.947 -14.014 3.870 1.00 98.44 176 GLN A N 1
ATOM 1338 C CA . GLN A 1 176 ? -11.225 -14.657 3.564 1.00 98.44 176 GLN A CA 1
ATOM 1339 C C . GLN A 1 176 ? -11.902 -14.039 2.333 1.00 98.44 176 GLN A C 1
ATOM 1341 O O . GLN A 1 176 ? -12.372 -14.781 1.475 1.00 98.44 176 GLN A O 1
ATOM 1346 N N . PHE A 1 177 ? -11.869 -12.713 2.163 1.00 98.75 177 PHE A N 1
ATOM 1347 C CA . PHE A 1 177 ? -12.344 -12.053 0.940 1.00 98.75 177 PHE A CA 1
ATOM 1348 C C . PHE A 1 177 ? -11.577 -12.515 -0.302 1.00 98.75 177 PHE A C 1
ATOM 1350 O O . PHE A 1 177 ? -12.183 -12.800 -1.337 1.00 98.75 177 PHE A O 1
ATOM 1357 N N . ALA A 1 178 ? -10.253 -12.649 -0.200 1.00 98.75 178 ALA A N 1
ATOM 1358 C CA . ALA A 1 178 ? -9.424 -13.161 -1.282 1.00 98.75 178 ALA A CA 1
ATOM 1359 C C . ALA A 1 178 ? -9.731 -14.636 -1.597 1.00 98.75 178 ALA A C 1
ATOM 1361 O O . ALA A 1 178 ? -9.849 -15.000 -2.769 1.00 98.75 178 ALA A O 1
ATOM 1362 N N . LYS A 1 179 ? -9.948 -15.479 -0.578 1.00 98.50 179 LYS A N 1
ATOM 1363 C CA . LYS A 1 179 ? -10.376 -16.875 -0.768 1.00 98.50 179 LYS A CA 1
ATOM 1364 C C . LYS A 1 179 ? -11.747 -16.970 -1.436 1.00 98.50 179 LYS A C 1
ATOM 1366 O O . LYS A 1 179 ? -11.879 -17.726 -2.396 1.00 98.50 179 LYS A O 1
ATOM 1371 N N . LEU A 1 180 ? -12.729 -16.176 -1.000 1.00 97.81 180 LEU A N 1
ATOM 1372 C CA . LEU A 1 180 ? -14.064 -16.117 -1.610 1.00 97.81 180 LEU A CA 1
ATOM 1373 C C . LEU A 1 180 ? -14.010 -15.683 -3.082 1.00 97.81 180 LEU A C 1
ATOM 1375 O O . LEU A 1 180 ? -14.755 -16.204 -3.909 1.00 97.81 180 LEU A O 1
ATOM 1379 N N . LEU A 1 181 ? -13.092 -14.780 -3.436 1.00 98.12 181 LEU A N 1
ATOM 1380 C CA . LEU A 1 181 ? -12.882 -14.344 -4.819 1.00 98.12 181 LEU A CA 1
ATOM 1381 C C . LEU A 1 181 ? -12.149 -15.388 -5.690 1.00 98.12 181 LEU A C 1
ATOM 1383 O O . LEU A 1 181 ? -12.114 -15.268 -6.917 1.00 98.12 181 LEU A O 1
ATOM 1387 N N . GLY A 1 182 ? -11.575 -16.427 -5.079 1.00 98.38 182 GLY A N 1
ATOM 1388 C CA . GLY A 1 182 ? -10.806 -17.462 -5.768 1.00 98.38 182 GLY A CA 1
ATOM 1389 C C . GLY A 1 182 ? -9.353 -17.071 -6.038 1.00 98.38 182 GLY A C 1
ATOM 1390 O O . GLY A 1 182 ? -8.809 -17.431 -7.082 1.00 98.38 182 GLY A O 1
ATOM 1391 N N . CYS A 1 183 ? -8.737 -16.309 -5.135 1.00 98.81 183 CYS A N 1
ATOM 1392 C CA . CYS A 1 183 ? -7.299 -16.044 -5.124 1.00 98.81 183 CYS A CA 1
ATOM 1393 C C . CYS A 1 183 ? -6.520 -17.155 -4.392 1.00 98.81 183 CYS A C 1
ATOM 1395 O O . CYS A 1 183 ? -7.077 -17.883 -3.560 1.00 98.81 183 CYS A O 1
ATOM 1397 N N . TYR A 1 184 ? -5.216 -17.238 -4.667 1.00 98.81 184 TYR A N 1
ATOM 1398 C CA . TYR A 1 184 ? -4.255 -17.972 -3.839 1.00 98.81 184 TYR A CA 1
ATOM 1399 C C . TYR A 1 184 ? -3.717 -17.032 -2.755 1.00 98.81 184 TYR A C 1
ATOM 1401 O O . TYR A 1 184 ? -3.261 -15.934 -3.067 1.00 98.81 184 TYR A O 1
ATOM 1409 N N . VAL A 1 185 ? -3.802 -17.423 -1.485 1.00 98.94 185 VAL A N 1
ATOM 1410 C CA . VAL A 1 185 ? -3.625 -16.527 -0.336 1.00 98.94 185 VAL A CA 1
ATOM 1411 C C . VAL A 1 185 ? -2.605 -17.091 0.643 1.00 98.94 185 VAL A C 1
ATOM 1413 O O . VAL A 1 185 ? -2.789 -18.178 1.193 1.00 98.94 185 VAL A O 1
ATOM 1416 N N . VAL A 1 186 ? -1.570 -16.297 0.926 1.00 98.94 186 VAL A N 1
ATOM 1417 C CA . VAL A 1 186 ? -0.540 -16.613 1.921 1.00 98.94 186 VAL A CA 1
ATOM 1418 C C . VAL A 1 186 ? -0.467 -15.522 2.982 1.00 98.94 186 VAL A C 1
ATOM 1420 O O . VAL A 1 186 ? -0.473 -14.328 2.674 1.00 98.94 186 VAL A O 1
ATOM 1423 N N . GLY A 1 187 ? -0.376 -15.924 4.248 1.00 98.75 187 GLY A N 1
ATOM 1424 C CA . GLY A 1 187 ? -0.314 -15.007 5.386 1.00 98.75 187 GLY A CA 1
ATOM 1425 C C . GLY A 1 187 ? 0.980 -15.125 6.187 1.00 98.75 187 GLY A C 1
ATOM 1426 O O . GLY A 1 187 ? 1.496 -16.220 6.389 1.00 98.75 187 GLY A O 1
ATOM 1427 N N . SER A 1 188 ? 1.482 -14.008 6.714 1.00 98.62 188 SER A N 1
ATOM 1428 C CA . SER A 1 188 ? 2.522 -14.034 7.754 1.00 98.62 188 SER A CA 1
ATOM 1429 C C . SER A 1 188 ? 1.954 -13.659 9.122 1.00 98.62 188 SER A C 1
ATOM 1431 O O . SER A 1 188 ? 1.149 -12.729 9.254 1.00 98.62 188 SER A O 1
ATOM 1433 N N . ALA A 1 189 ? 2.389 -14.381 10.155 1.00 91.19 189 ALA A N 1
ATOM 1434 C CA . ALA A 1 189 ? 2.038 -14.123 11.550 1.00 91.19 189 ALA A CA 1
ATOM 1435 C C . ALA A 1 189 ? 3.237 -14.358 12.483 1.00 91.19 189 ALA A C 1
ATOM 1437 O O . ALA A 1 189 ? 4.281 -14.825 12.046 1.00 91.19 189 ALA A O 1
ATOM 1438 N N . GLY A 1 190 ? 3.117 -13.977 13.758 1.00 88.19 190 GLY A N 1
ATOM 1439 C CA . GLY A 1 190 ? 4.246 -13.950 14.701 1.00 88.19 190 GLY A CA 1
ATOM 1440 C C . GLY A 1 190 ? 4.370 -15.151 15.642 1.00 88.19 190 GLY A C 1
ATOM 1441 O O . GLY A 1 190 ? 5.108 -15.044 16.623 1.00 88.19 190 GLY A O 1
ATOM 1442 N N . SER A 1 191 ? 3.606 -16.224 15.420 1.00 88.44 191 SER A N 1
ATOM 1443 C CA . SER A 1 191 ? 3.664 -17.468 16.199 1.00 88.44 191 SER A CA 1
ATOM 1444 C C . SER A 1 191 ? 3.115 -18.651 15.398 1.00 88.44 191 SER A C 1
ATOM 1446 O O . SER A 1 191 ? 2.286 -18.465 14.503 1.00 88.44 191 SER A O 1
ATOM 1448 N N . LYS A 1 192 ? 3.527 -19.872 15.759 1.00 89.75 192 LYS A N 1
ATOM 1449 C CA . LYS A 1 192 ? 2.992 -21.114 15.183 1.00 89.75 192 LYS A CA 1
ATOM 1450 C C . LYS A 1 192 ? 1.471 -21.232 15.331 1.00 89.75 192 LYS A C 1
ATOM 1452 O O . LYS A 1 192 ? 0.798 -21.572 14.369 1.00 89.75 192 LYS A O 1
ATOM 1457 N N . GLU A 1 193 ? 0.923 -20.896 16.495 1.00 87.38 193 GLU A N 1
ATOM 1458 C CA . GLU A 1 193 ? -0.526 -20.933 16.732 1.00 87.38 193 GLU A CA 1
ATOM 1459 C C . GLU A 1 193 ? -1.292 -20.044 15.742 1.00 87.38 193 GLU A C 1
ATOM 1461 O O . GLU A 1 193 ? -2.281 -20.467 15.147 1.00 87.38 193 GLU A O 1
ATOM 1466 N N . LYS A 1 194 ? -0.794 -18.827 15.490 1.00 85.62 194 LYS A N 1
ATOM 1467 C CA . LYS A 1 194 ? -1.405 -17.909 14.522 1.00 85.62 194 LYS A CA 1
ATOM 1468 C C . LYS A 1 194 ? -1.290 -18.425 13.086 1.00 85.62 194 LYS A C 1
ATOM 1470 O O . LYS A 1 194 ? -2.213 -18.227 12.302 1.00 85.62 194 LYS A O 1
ATOM 1475 N N . VAL A 1 195 ? -0.197 -19.108 12.748 1.00 92.25 195 VAL A N 1
ATOM 1476 C CA . VAL A 1 195 ? -0.036 -19.796 11.454 1.00 92.25 195 VAL A CA 1
ATOM 1477 C C . VAL A 1 195 ? -1.047 -20.933 11.310 1.00 92.25 195 VAL A C 1
ATOM 1479 O O . VAL A 1 195 ? -1.732 -21.019 10.291 1.00 92.25 195 VAL A O 1
ATOM 1482 N N . ASP A 1 196 ? -1.204 -21.759 12.343 1.00 89.19 196 ASP A N 1
ATOM 1483 C CA . ASP A 1 196 ? -2.163 -22.863 12.347 1.00 89.19 196 ASP A CA 1
ATOM 1484 C C . ASP A 1 196 ? -3.608 -22.334 12.245 1.00 89.19 196 ASP A C 1
ATOM 1486 O O . ASP A 1 196 ? -4.417 -22.899 11.510 1.00 89.19 196 ASP A O 1
ATOM 1490 N N . LEU A 1 197 ? -3.935 -21.209 12.895 1.00 88.75 197 LEU A N 1
ATOM 1491 C CA . LEU A 1 197 ? -5.231 -20.532 12.746 1.00 88.75 197 LEU A CA 1
ATOM 1492 C C . LEU A 1 197 ? -5.490 -20.070 11.305 1.00 88.75 197 LEU A C 1
ATOM 1494 O O . LEU A 1 197 ? -6.587 -20.288 10.784 1.00 88.75 197 LEU A O 1
ATOM 1498 N N . LEU A 1 198 ? -4.493 -19.471 10.645 1.00 91.06 198 LEU A N 1
ATOM 1499 C CA . LEU A 1 198 ? -4.609 -19.014 9.255 1.00 91.06 198 LEU A CA 1
ATOM 1500 C C . LEU A 1 198 ? -4.961 -20.157 8.305 1.00 91.06 198 LEU A C 1
ATOM 1502 O O . LEU A 1 198 ? -5.913 -20.036 7.532 1.00 91.06 198 LEU A O 1
ATOM 1506 N N . LYS A 1 199 ? -4.251 -21.283 8.408 1.00 94.75 199 LYS A N 1
ATOM 1507 C CA . LYS A 1 199 ? -4.483 -22.447 7.542 1.00 94.75 199 LYS A CA 1
ATOM 1508 C C . LYS A 1 199 ? -5.780 -23.176 7.901 1.00 94.75 199 LYS A C 1
ATOM 1510 O O . LYS A 1 199 ? -6.613 -23.452 7.041 1.00 94.75 199 LYS A O 1
ATOM 1515 N N . ASN A 1 200 ? -5.988 -23.465 9.185 1.00 90.88 200 ASN A N 1
ATOM 1516 C CA . ASN A 1 200 ? -7.052 -24.375 9.611 1.00 90.88 200 ASN A CA 1
ATOM 1517 C C . ASN A 1 200 ? -8.413 -23.688 9.749 1.00 90.88 200 ASN A C 1
ATOM 1519 O O . ASN A 1 200 ? -9.425 -24.266 9.340 1.00 90.88 200 ASN A O 1
ATOM 1523 N N . LYS A 1 201 ? -8.453 -22.474 10.315 1.00 88.38 201 LYS A N 1
ATOM 1524 C CA . LYS A 1 201 ? -9.699 -21.742 10.592 1.00 88.38 201 LYS A CA 1
ATOM 1525 C C . LYS A 1 201 ? -10.052 -20.777 9.464 1.00 88.38 201 LYS A C 1
ATOM 1527 O O . LYS A 1 201 ? -11.166 -20.846 8.961 1.00 88.38 201 LYS A O 1
ATOM 1532 N N . PHE A 1 202 ? -9.103 -19.946 9.033 1.00 89.75 202 PHE A N 1
ATOM 1533 C CA . PHE A 1 202 ? -9.339 -18.918 8.005 1.00 89.75 202 PHE A CA 1
ATOM 1534 C C . PHE A 1 202 ? -9.112 -19.396 6.564 1.00 89.75 202 PHE A C 1
ATOM 1536 O O . PHE A 1 202 ? -9.334 -18.631 5.629 1.00 89.75 202 PHE A O 1
ATOM 1543 N N . LYS A 1 203 ? -8.698 -20.658 6.381 1.00 96.44 203 LYS A N 1
ATOM 1544 C CA . LYS A 1 203 ? -8.556 -21.329 5.077 1.00 96.44 203 LYS A CA 1
ATOM 1545 C C . LYS A 1 203 ? -7.601 -20.627 4.104 1.00 96.44 203 LYS A C 1
ATOM 1547 O O . LYS A 1 203 ? -7.797 -20.690 2.891 1.00 96.44 203 LYS A O 1
ATOM 1552 N N . PHE A 1 204 ? -6.560 -19.982 4.630 1.00 98.44 204 PHE A N 1
ATOM 1553 C CA . PHE A 1 204 ? -5.421 -19.558 3.817 1.00 98.44 204 PHE A CA 1
ATOM 1554 C C . PHE A 1 204 ? -4.770 -20.791 3.187 1.00 98.44 204 PHE A C 1
ATOM 1556 O O . PHE A 1 204 ? -4.727 -21.849 3.819 1.00 98.44 204 PHE A O 1
ATOM 1563 N N . ASP A 1 205 ? -4.252 -20.650 1.967 1.00 98.75 205 ASP A N 1
ATOM 1564 C CA . ASP A 1 205 ? -3.564 -21.752 1.293 1.00 98.75 205 ASP A CA 1
ATOM 1565 C C . ASP A 1 205 ? -2.275 -22.091 2.043 1.00 98.75 205 ASP A C 1
ATOM 1567 O O . ASP A 1 205 ? -2.037 -23.241 2.405 1.00 98.75 205 ASP A O 1
ATOM 1571 N N . GLU A 1 206 ? -1.493 -21.063 2.378 1.00 98.75 206 GLU A N 1
ATOM 1572 C CA . GLU A 1 206 ? -0.272 -21.204 3.162 1.00 98.75 206 GLU A CA 1
ATOM 1573 C C . GLU A 1 206 ? -0.109 -20.081 4.193 1.00 98.75 206 GLU A C 1
ATOM 1575 O O . GLU A 1 206 ? -0.709 -19.007 4.106 1.00 98.75 206 GLU A O 1
ATOM 1580 N N . ALA A 1 207 ? 0.714 -20.324 5.209 1.00 98.19 207 ALA A N 1
ATOM 1581 C CA . ALA A 1 207 ? 1.101 -19.297 6.166 1.00 98.19 207 ALA A CA 1
ATOM 1582 C C . ALA A 1 207 ? 2.441 -19.630 6.824 1.00 98.19 207 ALA A C 1
ATOM 1584 O O . ALA A 1 207 ? 2.806 -20.799 6.935 1.00 98.19 207 ALA A O 1
ATOM 1585 N N . PHE A 1 208 ? 3.159 -18.608 7.292 1.00 98.62 208 PHE A N 1
ATOM 1586 C CA . PHE A 1 208 ? 4.456 -18.792 7.949 1.00 98.62 208 PHE A CA 1
ATOM 1587 C C . PHE A 1 208 ? 4.682 -17.850 9.133 1.00 98.62 208 PHE A C 1
ATOM 1589 O O . PHE A 1 208 ? 4.114 -16.752 9.210 1.00 98.62 208 PHE A O 1
ATOM 1596 N N . ASN A 1 209 ? 5.527 -18.296 10.069 1.00 97.62 209 ASN A N 1
ATOM 1597 C CA . ASN A 1 209 ? 5.934 -17.501 11.218 1.00 97.62 209 ASN A CA 1
ATOM 1598 C C . ASN A 1 209 ? 7.135 -16.631 10.840 1.00 97.62 209 ASN A C 1
ATOM 1600 O O . ASN A 1 209 ? 8.260 -17.117 10.785 1.00 97.62 209 ASN A O 1
ATOM 1604 N N . TYR A 1 210 ? 6.924 -15.332 10.625 1.00 97.12 210 TYR A N 1
ATOM 1605 C CA . TYR A 1 210 ? 8.000 -14.446 10.163 1.00 97.12 210 TYR A CA 1
ATOM 1606 C C . TYR A 1 210 ? 9.153 -14.302 11.172 1.00 97.12 210 TYR A C 1
ATOM 1608 O O . TYR A 1 210 ? 10.232 -13.861 10.792 1.00 97.12 210 TYR A O 1
ATOM 1616 N N . LYS A 1 211 ? 8.938 -14.636 12.455 1.00 93.44 211 LYS A N 1
ATOM 1617 C CA . LYS A 1 211 ? 9.981 -14.573 13.494 1.00 93.44 211 LYS A CA 1
ATOM 1618 C C . LYS A 1 211 ? 10.961 -15.748 13.435 1.00 93.44 211 LYS A C 1
ATOM 1620 O O . LYS A 1 211 ? 12.027 -15.658 14.032 1.00 93.44 211 LYS A O 1
ATOM 1625 N N . GLU A 1 212 ? 10.591 -16.833 12.759 1.00 96.25 212 GLU A N 1
ATOM 1626 C CA . GLU A 1 212 ? 11.418 -18.038 12.600 1.00 96.25 212 GLU A CA 1
ATOM 1627 C C . GLU A 1 212 ? 12.194 -18.039 11.272 1.00 96.25 212 GLU A C 1
ATOM 1629 O O . GLU A 1 212 ? 13.079 -18.865 11.070 1.00 96.25 212 GLU A O 1
ATOM 1634 N N . GLU A 1 213 ? 11.903 -17.093 10.375 1.00 97.12 213 GLU A N 1
ATOM 1635 C CA . GLU A 1 213 ? 12.586 -16.961 9.091 1.00 97.12 213 GLU A CA 1
ATOM 1636 C C . GLU A 1 213 ? 13.848 -16.104 9.230 1.00 97.12 213 GLU A C 1
ATOM 1638 O O . GLU A 1 213 ? 13.787 -14.924 9.582 1.00 97.12 213 GLU A O 1
ATOM 1643 N N . SER A 1 214 ? 15.005 -16.674 8.891 1.00 96.00 214 SER A N 1
ATOM 1644 C CA . SER A 1 214 ? 16.264 -15.924 8.809 1.00 96.00 214 SER A CA 1
ATOM 1645 C C . SER A 1 214 ? 16.359 -15.050 7.554 1.00 96.00 214 SER A C 1
ATOM 1647 O O . SER A 1 214 ? 17.125 -14.090 7.535 1.00 96.00 214 SER A O 1
ATOM 1649 N N . ASP A 1 215 ? 15.598 -15.390 6.510 1.00 97.62 215 ASP A N 1
ATOM 1650 C CA . ASP A 1 215 ? 15.563 -14.694 5.225 1.00 97.62 215 ASP A CA 1
ATOM 1651 C C . ASP A 1 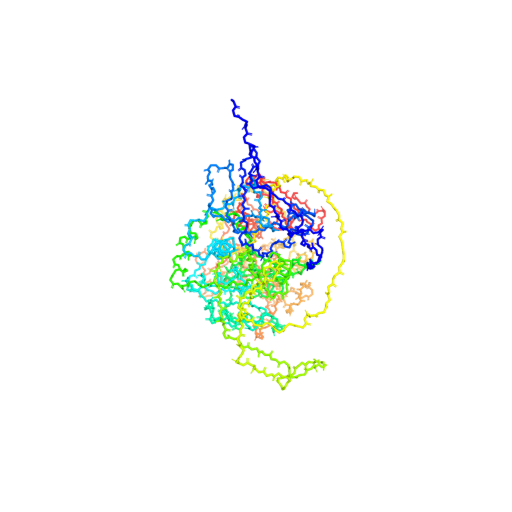215 ? 14.121 -14.629 4.698 1.00 97.62 215 ASP A C 1
ATOM 1653 O O . ASP A 1 215 ? 13.531 -15.635 4.294 1.00 97.62 215 ASP A O 1
ATOM 1657 N N . LEU A 1 216 ? 13.552 -13.421 4.707 1.00 98.38 216 LEU A N 1
ATOM 1658 C CA . LEU A 1 216 ? 12.186 -13.177 4.253 1.00 98.38 216 LEU A CA 1
ATOM 1659 C C . LEU A 1 216 ? 12.038 -13.280 2.728 1.00 98.38 216 LEU A C 1
ATOM 1661 O O . LEU A 1 216 ? 10.971 -13.676 2.270 1.00 98.38 216 LEU A O 1
ATOM 1665 N N . ASP A 1 217 ? 13.070 -12.963 1.937 1.00 98.31 217 ASP A N 1
ATOM 1666 C CA . ASP A 1 217 ? 13.016 -13.113 0.475 1.00 98.31 217 ASP A CA 1
ATOM 1667 C C . ASP A 1 217 ? 12.935 -14.597 0.104 1.00 98.31 217 ASP A C 1
ATOM 1669 O O . ASP A 1 217 ? 12.049 -15.015 -0.646 1.00 98.31 217 ASP A O 1
ATOM 1673 N N . ALA A 1 218 ? 13.796 -15.418 0.712 1.00 98.12 218 ALA A N 1
ATOM 1674 C CA . ALA A 1 218 ? 13.746 -16.865 0.544 1.00 98.12 218 ALA A CA 1
ATOM 1675 C C . ALA A 1 218 ? 12.396 -17.439 0.997 1.00 98.12 218 ALA A C 1
ATOM 1677 O O . ALA A 1 218 ? 11.812 -18.255 0.284 1.00 98.12 218 ALA A O 1
ATOM 1678 N N . ALA A 1 219 ? 11.871 -16.996 2.145 1.00 98.31 219 ALA A N 1
ATOM 1679 C CA . ALA A 1 219 ? 10.567 -17.430 2.637 1.00 98.31 219 ALA A CA 1
ATOM 1680 C C . ALA A 1 219 ? 9.439 -17.123 1.647 1.00 98.31 219 ALA A C 1
ATOM 1682 O O . ALA A 1 219 ? 8.659 -18.015 1.315 1.00 98.31 219 ALA A O 1
ATOM 1683 N N . LEU A 1 220 ? 9.381 -15.896 1.122 1.00 98.69 220 LEU A N 1
ATOM 1684 C CA . LEU A 1 220 ? 8.366 -15.505 0.146 1.00 98.69 220 LEU A CA 1
ATOM 1685 C C . LEU A 1 220 ? 8.467 -16.334 -1.141 1.00 98.69 220 LEU A C 1
ATOM 1687 O O . LEU A 1 220 ? 7.442 -16.821 -1.607 1.00 98.69 220 LEU A O 1
ATOM 1691 N N . LYS A 1 221 ? 9.671 -16.595 -1.665 1.00 98.44 221 LYS A N 1
ATOM 1692 C CA . LYS A 1 221 ? 9.863 -17.444 -2.860 1.00 98.44 221 LYS A CA 1
ATOM 1693 C C . LYS A 1 221 ? 9.375 -18.880 -2.678 1.00 98.44 221 LYS A C 1
ATOM 1695 O O . LYS A 1 221 ? 8.901 -19.472 -3.644 1.00 98.44 221 LYS A O 1
ATOM 1700 N N . ARG A 1 222 ? 9.455 -19.442 -1.462 1.00 98.44 222 ARG A N 1
ATOM 1701 C CA . ARG A 1 222 ? 8.926 -20.793 -1.182 1.00 98.44 222 ARG A CA 1
ATOM 1702 C C . ARG A 1 222 ? 7.414 -20.869 -1.383 1.00 98.44 222 ARG A C 1
ATOM 1704 O O . ARG A 1 222 ? 6.929 -21.880 -1.877 1.00 98.44 222 ARG A O 1
ATOM 1711 N N . TYR A 1 223 ? 6.684 -19.818 -1.014 1.00 98.44 223 TYR A N 1
ATOM 1712 C CA . TYR A 1 223 ? 5.220 -19.784 -1.109 1.00 98.44 223 TYR A CA 1
ATOM 1713 C C . TYR A 1 223 ? 4.703 -19.121 -2.391 1.00 98.44 223 TYR A C 1
ATOM 1715 O O . TYR A 1 223 ? 3.563 -19.366 -2.784 1.00 98.44 223 TYR A O 1
ATOM 1723 N N . PHE A 1 224 ? 5.536 -18.307 -3.043 1.00 98.56 224 PHE A N 1
ATOM 1724 C CA . PHE A 1 224 ? 5.240 -17.562 -4.265 1.00 98.56 224 PHE A CA 1
ATOM 1725 C C . PHE A 1 224 ? 6.328 -17.781 -5.329 1.00 98.56 224 PHE A C 1
ATOM 1727 O O . PHE A 1 224 ? 7.034 -16.835 -5.689 1.00 98.56 224 PHE A O 1
ATOM 1734 N N . PRO A 1 225 ? 6.474 -19.000 -5.879 1.00 95.88 225 PRO A N 1
ATOM 1735 C CA . PRO A 1 225 ? 7.475 -19.269 -6.916 1.00 95.88 225 PRO A CA 1
ATOM 1736 C C . PRO A 1 225 ? 7.258 -18.423 -8.183 1.00 95.88 225 PRO A C 1
ATOM 1738 O O . PRO A 1 225 ? 8.211 -18.114 -8.893 1.00 95.88 225 PRO A O 1
ATOM 1741 N N . GLU A 1 226 ? 6.016 -18.001 -8.440 1.00 93.31 226 GLU A N 1
ATOM 1742 C CA . GLU A 1 226 ? 5.640 -17.123 -9.556 1.00 93.31 226 GLU A CA 1
ATOM 1743 C C . GLU A 1 226 ? 5.535 -15.635 -9.169 1.00 93.31 226 GLU A C 1
ATOM 1745 O O . GLU A 1 226 ? 5.191 -14.797 -10.009 1.00 93.31 226 GLU A O 1
ATOM 1750 N N . GLY A 1 227 ? 5.831 -15.296 -7.911 1.00 98.19 227 GLY A N 1
ATOM 1751 C CA . GLY A 1 227 ? 5.721 -13.955 -7.339 1.00 98.19 227 GLY A CA 1
ATOM 1752 C C . GLY A 1 227 ? 4.323 -13.579 -6.822 1.00 98.19 227 GLY A C 1
ATOM 1753 O O . GLY A 1 227 ? 3.393 -14.380 -6.821 1.00 98.19 227 GLY A O 1
ATOM 1754 N N . ILE A 1 228 ? 4.193 -12.332 -6.360 1.00 98.88 228 ILE A N 1
ATOM 1755 C CA . ILE A 1 228 ? 3.022 -11.794 -5.646 1.00 98.88 228 ILE A CA 1
ATOM 1756 C C . ILE A 1 228 ? 2.287 -10.755 -6.510 1.00 98.88 228 ILE A C 1
ATOM 1758 O O . ILE A 1 228 ? 2.879 -9.743 -6.886 1.00 98.88 228 ILE A O 1
ATOM 1762 N N . ASP A 1 229 ? 0.997 -10.947 -6.793 1.00 98.88 229 ASP A N 1
ATOM 1763 C CA . ASP A 1 229 ? 0.177 -9.951 -7.505 1.00 98.88 229 ASP A CA 1
ATOM 1764 C C . ASP A 1 229 ? -0.327 -8.850 -6.565 1.00 98.88 229 ASP A C 1
ATOM 1766 O O . ASP A 1 229 ? -0.328 -7.673 -6.929 1.00 98.88 229 ASP A O 1
ATOM 1770 N N . ILE A 1 230 ? -0.749 -9.217 -5.353 1.00 98.94 230 ILE A N 1
ATOM 1771 C CA . ILE A 1 230 ? -1.293 -8.292 -4.355 1.00 98.94 230 ILE A CA 1
ATOM 1772 C C . ILE A 1 230 ? -0.563 -8.473 -3.034 1.00 98.94 230 ILE A C 1
ATOM 1774 O O . ILE A 1 230 ? -0.518 -9.572 -2.491 1.00 98.94 230 ILE A O 1
ATOM 1778 N N . TYR A 1 231 ? -0.080 -7.376 -2.464 1.00 98.94 231 TYR A N 1
ATOM 1779 C CA . TYR A 1 231 ? 0.347 -7.327 -1.075 1.00 98.94 231 TYR A CA 1
ATOM 1780 C C . TYR A 1 231 ? -0.562 -6.400 -0.272 1.00 98.94 231 TYR A C 1
ATOM 1782 O O . TYR A 1 231 ? -0.651 -5.199 -0.543 1.00 98.94 231 TYR A O 1
ATOM 1790 N N . PHE A 1 232 ? -1.235 -6.955 0.732 1.00 98.88 232 PHE A N 1
ATOM 1791 C CA . PHE A 1 232 ? -1.953 -6.165 1.722 1.00 98.88 232 PHE A CA 1
ATOM 1792 C C . PHE A 1 232 ? -1.016 -5.861 2.899 1.00 98.88 232 PHE A C 1
ATOM 1794 O O . PHE A 1 232 ? -0.691 -6.741 3.702 1.00 98.88 232 PHE A O 1
ATOM 1801 N N . GLU A 1 233 ? -0.559 -4.611 2.967 1.00 98.44 233 GLU A N 1
ATOM 1802 C CA . GLU A 1 233 ? 0.523 -4.154 3.839 1.00 98.44 233 GLU A CA 1
ATOM 1803 C C . GLU A 1 233 ? -0.016 -3.586 5.163 1.00 98.44 233 GLU A C 1
ATOM 1805 O O . GLU A 1 233 ? -0.650 -2.530 5.182 1.00 98.44 233 GLU A O 1
ATOM 1810 N N . ASN A 1 234 ? 0.265 -4.283 6.271 1.00 95.19 234 ASN A N 1
ATOM 1811 C CA . ASN A 1 234 ? -0.080 -3.899 7.646 1.00 95.19 234 ASN A CA 1
ATOM 1812 C C . ASN A 1 234 ? 1.140 -3.630 8.560 1.00 95.19 234 ASN A C 1
ATOM 1814 O O . ASN A 1 234 ? 0.985 -3.114 9.672 1.00 95.19 234 ASN A O 1
ATOM 1818 N N . VAL A 1 235 ? 2.348 -4.004 8.138 1.00 95.94 235 VAL A N 1
ATOM 1819 C CA . VAL A 1 235 ? 3.559 -4.122 8.962 1.00 95.94 235 VAL A CA 1
ATOM 1820 C C . VAL A 1 235 ? 4.675 -3.163 8.553 1.00 95.94 235 VAL A C 1
ATOM 1822 O O . VAL A 1 235 ? 5.182 -2.460 9.424 1.00 95.94 235 VAL A O 1
ATOM 1825 N N . GLY A 1 236 ? 5.021 -3.067 7.272 1.00 95.62 236 GLY A N 1
ATOM 1826 C CA . GLY A 1 236 ? 6.140 -2.269 6.769 1.00 95.62 236 GLY A CA 1
ATOM 1827 C C . GLY A 1 236 ? 7.515 -2.902 7.031 1.00 95.62 236 GLY A C 1
ATOM 1828 O O . GLY A 1 236 ? 7.652 -4.118 7.200 1.00 95.62 236 GLY A O 1
ATOM 1829 N N . GLY A 1 237 ? 8.552 -2.059 7.065 1.00 95.88 237 GLY A N 1
ATOM 1830 C CA . GLY A 1 237 ? 9.926 -2.446 7.405 1.00 95.88 237 GLY A CA 1
ATOM 1831 C C . GLY A 1 237 ? 10.500 -3.546 6.509 1.00 95.88 237 GLY A C 1
ATOM 1832 O O . GLY A 1 237 ? 10.268 -3.572 5.300 1.00 95.88 237 GLY A O 1
ATOM 1833 N N . LYS A 1 238 ? 11.229 -4.488 7.119 1.00 97.06 238 LYS A N 1
ATOM 1834 C CA . LYS A 1 238 ? 11.904 -5.598 6.416 1.00 97.06 238 LYS A CA 1
ATOM 1835 C C . LYS A 1 238 ? 10.965 -6.473 5.579 1.00 97.06 238 LYS A C 1
ATOM 1837 O O . LYS A 1 238 ? 11.391 -7.006 4.559 1.00 97.06 238 LYS A O 1
ATOM 1842 N N . MET A 1 239 ? 9.701 -6.620 5.989 1.00 98.50 239 MET A N 1
ATOM 1843 C CA . MET A 1 239 ? 8.721 -7.394 5.222 1.00 98.50 239 MET A CA 1
ATOM 1844 C C . MET A 1 239 ? 8.392 -6.700 3.898 1.00 98.50 239 MET A C 1
ATOM 1846 O O . MET A 1 239 ? 8.453 -7.340 2.853 1.00 98.50 239 MET A O 1
ATOM 1850 N N . LEU A 1 240 ? 8.119 -5.389 3.920 1.00 98.31 240 LEU A N 1
ATOM 1851 C CA . LEU A 1 240 ? 7.892 -4.609 2.697 1.00 98.31 240 LEU A CA 1
ATOM 1852 C C . LEU A 1 240 ? 9.089 -4.701 1.749 1.00 98.31 240 LEU A C 1
ATOM 1854 O O . LEU A 1 240 ? 8.921 -4.897 0.546 1.00 98.31 240 LEU A O 1
ATOM 1858 N N . ASP A 1 241 ? 10.294 -4.581 2.305 1.00 97.81 241 ASP A N 1
ATOM 1859 C CA . ASP A 1 241 ? 11.529 -4.597 1.527 1.00 97.81 241 ASP A CA 1
ATOM 1860 C C . ASP A 1 241 ? 11.755 -5.943 0.818 1.00 97.81 241 ASP A C 1
ATOM 1862 O O . ASP A 1 241 ? 12.164 -5.962 -0.344 1.00 97.81 241 ASP A O 1
ATOM 1866 N N . ALA A 1 242 ? 11.409 -7.059 1.472 1.00 98.50 242 ALA A N 1
ATOM 1867 C CA . ALA A 1 242 ? 11.424 -8.395 0.876 1.00 98.50 242 ALA A CA 1
ATOM 1868 C C . ALA A 1 242 ? 10.283 -8.609 -0.136 1.00 98.50 242 ALA A C 1
ATOM 1870 O O . ALA A 1 242 ? 10.481 -9.227 -1.183 1.00 98.50 242 ALA A O 1
ATOM 1871 N N . VAL A 1 243 ? 9.086 -8.073 0.118 1.00 98.75 243 VAL A N 1
ATOM 1872 C CA . VAL A 1 243 ? 7.950 -8.204 -0.810 1.00 98.75 243 VAL A CA 1
ATOM 1873 C C . VAL A 1 243 ? 8.219 -7.495 -2.136 1.00 98.75 243 VAL A C 1
ATOM 1875 O O . VAL A 1 243 ? 7.908 -8.051 -3.188 1.00 98.75 243 VAL A O 1
ATOM 1878 N N . LEU A 1 244 ? 8.855 -6.319 -2.131 1.00 98.31 244 LEU A N 1
ATOM 1879 C CA . LEU A 1 244 ? 9.215 -5.597 -3.362 1.00 98.31 244 LEU A CA 1
ATOM 1880 C C . LEU A 1 244 ? 10.062 -6.466 -4.320 1.00 98.31 244 LEU A C 1
ATOM 1882 O O . LEU A 1 244 ? 9.827 -6.468 -5.537 1.00 98.31 244 LEU A O 1
ATOM 1886 N N . LEU A 1 245 ? 10.965 -7.292 -3.777 1.00 97.38 245 LEU A N 1
ATOM 1887 C CA . LEU A 1 245 ? 11.760 -8.269 -4.537 1.00 97.38 245 LEU A CA 1
ATOM 1888 C C . LEU A 1 245 ? 10.918 -9.392 -5.158 1.00 97.38 245 LEU A C 1
ATOM 1890 O O . LEU A 1 245 ? 11.301 -9.935 -6.194 1.00 97.38 245 LEU A O 1
ATOM 1894 N N . ASN A 1 246 ? 9.735 -9.675 -4.607 1.00 98.50 246 ASN A N 1
ATOM 1895 C CA . ASN A 1 246 ? 8.875 -10.809 -4.962 1.00 98.50 246 ASN A CA 1
ATOM 1896 C C . ASN A 1 246 ? 7.565 -10.424 -5.664 1.00 98.50 246 ASN A C 1
ATOM 1898 O O . ASN A 1 246 ? 6.842 -11.301 -6.125 1.00 98.50 246 ASN A O 1
ATOM 1902 N N . MET A 1 247 ? 7.268 -9.131 -5.825 1.00 98.62 247 MET A N 1
ATOM 1903 C CA . MET A 1 247 ? 6.096 -8.694 -6.597 1.00 98.62 247 MET A CA 1
ATOM 1904 C C . MET A 1 247 ? 6.130 -9.204 -8.047 1.00 98.62 247 MET A C 1
ATOM 1906 O O . MET A 1 247 ? 7.196 -9.362 -8.644 1.00 98.62 247 MET A O 1
ATOM 1910 N N . ARG A 1 248 ? 4.964 -9.406 -8.647 1.00 97.94 248 ARG A N 1
ATOM 1911 C CA . ARG A 1 248 ? 4.795 -9.621 -10.084 1.00 97.94 248 ARG A CA 1
ATOM 1912 C C . ARG A 1 248 ? 4.713 -8.291 -10.818 1.00 97.94 248 ARG A C 1
ATOM 1914 O O . ARG A 1 248 ? 4.517 -7.229 -10.222 1.00 97.94 248 ARG A O 1
ATOM 1921 N N . THR A 1 249 ? 4.887 -8.353 -12.134 1.00 94.50 249 THR A N 1
ATOM 1922 C CA . THR A 1 249 ? 4.697 -7.184 -12.994 1.00 94.50 249 THR A CA 1
ATOM 1923 C C . THR A 1 249 ? 3.245 -6.699 -12.896 1.00 94.50 249 THR A C 1
ATOM 1925 O O . THR A 1 249 ? 2.330 -7.511 -12.952 1.00 94.50 249 THR A O 1
ATOM 1928 N N . HIS A 1 250 ? 3.037 -5.391 -12.741 1.00 95.31 250 HIS A N 1
ATOM 1929 C CA . HIS A 1 250 ? 1.753 -4.740 -12.448 1.00 95.31 250 HIS A CA 1
ATOM 1930 C C . HIS A 1 250 ? 1.119 -5.124 -11.101 1.00 95.31 250 HIS A C 1
ATOM 1932 O O . HIS A 1 250 ? -0.075 -4.902 -10.885 1.00 95.31 250 HIS A O 1
ATOM 1938 N N . GLY A 1 251 ? 1.912 -5.670 -10.175 1.00 97.38 251 GLY A N 1
ATOM 1939 C CA . GLY A 1 251 ? 1.448 -5.970 -8.828 1.00 97.38 251 GLY A CA 1
ATOM 1940 C C . GLY A 1 251 ? 0.985 -4.723 -8.061 1.00 97.38 251 GLY A C 1
ATOM 1941 O O . GLY A 1 251 ? 1.352 -3.591 -8.389 1.00 97.38 251 GLY A O 1
ATOM 1942 N N . ARG A 1 252 ? 0.170 -4.915 -7.021 1.00 98.50 252 ARG A N 1
ATOM 1943 C CA . ARG A 1 252 ? -0.389 -3.828 -6.204 1.00 98.50 252 ARG A CA 1
ATOM 1944 C C . ARG A 1 252 ? -0.073 -4.021 -4.732 1.00 98.50 252 ARG A C 1
ATOM 1946 O O . ARG A 1 252 ? -0.180 -5.124 -4.209 1.00 98.50 252 ARG A O 1
ATOM 1953 N N . ILE A 1 253 ? 0.262 -2.926 -4.060 1.00 98.62 253 ILE A N 1
ATOM 1954 C CA . ILE A 1 253 ? 0.471 -2.882 -2.615 1.00 98.62 253 ILE A CA 1
ATOM 1955 C C . ILE A 1 253 ? -0.538 -1.905 -2.012 1.00 98.62 253 ILE A C 1
ATOM 1957 O O . ILE A 1 253 ? -0.447 -0.695 -2.242 1.00 98.62 253 ILE A O 1
ATOM 1961 N N . ALA A 1 254 ? -1.496 -2.423 -1.241 1.00 98.12 254 ALA A N 1
ATOM 1962 C CA . ALA A 1 254 ? -2.401 -1.598 -0.447 1.00 98.12 254 ALA A CA 1
ATOM 1963 C C . ALA A 1 254 ? -1.761 -1.332 0.915 1.00 98.12 254 ALA A C 1
ATOM 1965 O O . ALA A 1 254 ? -1.690 -2.225 1.758 1.00 98.12 254 ALA A O 1
ATOM 1966 N N . VAL A 1 255 ? -1.287 -0.104 1.124 1.00 97.06 255 VAL A N 1
ATOM 1967 C CA . VAL A 1 255 ? -0.659 0.308 2.384 1.00 97.06 255 VAL A CA 1
ATOM 1968 C C . VAL A 1 255 ? -1.756 0.682 3.376 1.00 97.06 255 VAL A C 1
ATOM 1970 O O . VAL A 1 255 ? -2.223 1.821 3.400 1.00 97.06 255 VAL A O 1
ATOM 1973 N N . CYS A 1 256 ? -2.177 -0.307 4.162 1.00 93.44 256 CYS A N 1
ATOM 1974 C CA . CYS A 1 256 ? -3.155 -0.168 5.239 1.00 93.44 256 CYS A CA 1
ATOM 1975 C C . CYS A 1 256 ? -2.491 0.325 6.531 1.00 93.44 256 CYS A C 1
ATOM 1977 O O . CYS A 1 256 ? -3.010 1.200 7.222 1.00 93.44 256 CYS A O 1
ATOM 1979 N N . GLY A 1 257 ? -1.326 -0.228 6.863 1.00 88.75 257 GLY A N 1
ATOM 1980 C CA . GLY A 1 257 ? -0.598 0.087 8.084 1.00 88.75 257 GLY A CA 1
ATOM 1981 C C . GLY A 1 257 ? 0.876 -0.282 7.991 1.00 88.75 257 GLY A C 1
ATOM 1982 O O . GLY A 1 257 ? 1.303 -0.996 7.092 1.00 88.75 257 GLY A O 1
ATOM 1983 N N . MET A 1 258 ? 1.663 0.224 8.938 1.00 94.00 258 MET A N 1
ATOM 1984 C CA . MET A 1 258 ? 3.087 -0.099 9.064 1.00 94.00 258 MET A CA 1
ATOM 1985 C C . MET A 1 258 ? 3.452 -0.265 10.542 1.00 94.00 258 MET A C 1
ATOM 1987 O O . MET A 1 258 ? 4.248 0.501 11.090 1.00 94.00 258 MET A O 1
ATOM 1991 N N . ILE A 1 259 ? 2.797 -1.216 11.222 1.00 88.50 259 ILE A N 1
ATOM 1992 C CA . ILE A 1 259 ? 2.855 -1.328 12.688 1.00 88.50 259 ILE A CA 1
ATOM 1993 C C . ILE A 1 259 ? 4.278 -1.525 13.233 1.00 88.50 259 ILE A C 1
ATOM 1995 O O . ILE A 1 259 ? 4.561 -1.054 14.336 1.00 88.50 259 ILE A O 1
ATOM 1999 N N . SER A 1 260 ? 5.203 -2.128 12.470 1.00 91.00 260 SER A N 1
ATOM 2000 C CA . SER A 1 260 ? 6.589 -2.312 12.935 1.00 91.00 260 SER A CA 1
ATOM 2001 C C . SER A 1 260 ? 7.340 -0.990 13.106 1.00 91.00 260 SER A C 1
ATOM 2003 O O . SER A 1 260 ? 8.292 -0.918 13.877 1.00 91.00 260 SER A O 1
ATOM 2005 N N . GLN A 1 261 ? 6.879 0.075 12.443 1.00 91.00 261 GLN A N 1
ATOM 2006 C CA . GLN A 1 261 ? 7.510 1.392 12.471 1.00 91.00 261 GLN A CA 1
ATOM 2007 C C . GLN A 1 261 ? 6.999 2.275 13.606 1.00 91.00 261 GLN A C 1
ATOM 2009 O O . GLN A 1 261 ? 7.648 3.257 13.962 1.00 91.00 261 GLN A O 1
ATOM 2014 N N . TYR A 1 262 ? 5.826 1.973 14.176 1.00 87.44 262 TYR A N 1
ATOM 2015 C CA . TYR A 1 262 ? 5.148 2.907 15.073 1.00 87.44 262 TYR A CA 1
ATOM 2016 C C . TYR A 1 262 ? 6.030 3.242 16.270 1.00 87.44 262 TYR A C 1
ATOM 2018 O O . TYR A 1 262 ? 6.265 4.426 16.531 1.00 87.44 262 TYR A O 1
ATOM 2026 N N . ASN A 1 263 ? 6.573 2.227 16.937 1.00 85.88 263 ASN A N 1
ATOM 2027 C CA . ASN A 1 263 ? 7.295 2.365 18.200 1.00 85.88 263 ASN A CA 1
ATOM 2028 C C . ASN A 1 263 ? 8.788 2.681 18.069 1.00 85.88 263 ASN A C 1
ATOM 2030 O O . ASN A 1 263 ? 9.457 2.832 19.086 1.00 85.88 263 ASN A O 1
ATOM 2034 N N . LEU A 1 264 ? 9.302 2.828 16.848 1.00 85.06 264 LEU A N 1
ATOM 2035 C CA . LEU A 1 264 ? 10.704 3.157 16.618 1.00 85.06 264 LEU A CA 1
ATOM 2036 C C . LEU A 1 264 ? 10.937 4.668 16.736 1.00 85.06 264 LEU A C 1
ATOM 2038 O O . LEU A 1 264 ? 10.134 5.475 16.262 1.00 85.06 264 LEU A O 1
ATOM 2042 N N . GLU A 1 265 ? 12.057 5.054 17.348 1.00 85.75 265 GLU A N 1
ATOM 2043 C CA . GLU A 1 265 ? 12.531 6.446 17.324 1.00 85.75 265 GLU A CA 1
ATOM 2044 C C . GLU A 1 265 ? 13.029 6.827 15.928 1.00 85.75 265 GLU A C 1
ATOM 2046 O O . GLU A 1 265 ? 12.722 7.904 15.419 1.00 85.75 265 GLU A O 1
ATOM 2051 N N . LYS A 1 266 ? 13.748 5.901 15.286 1.00 88.81 266 LYS A N 1
ATOM 2052 C CA . LYS A 1 266 ? 14.200 6.008 13.903 1.00 88.81 266 LYS A CA 1
ATOM 2053 C C . LYS A 1 266 ? 13.537 4.904 13.071 1.00 88.81 266 LYS A C 1
ATOM 2055 O O . LYS A 1 266 ? 13.836 3.736 13.317 1.00 88.81 266 LYS A O 1
ATOM 2060 N N . PRO A 1 267 ? 12.661 5.248 12.110 1.00 89.56 267 PRO A N 1
ATOM 2061 C CA . PRO A 1 267 ? 12.069 4.268 11.206 1.00 89.56 267 PRO A CA 1
ATOM 2062 C C . PRO A 1 267 ? 13.126 3.502 10.405 1.00 89.56 267 PRO A C 1
ATOM 2064 O O . PRO A 1 267 ? 14.195 4.034 10.088 1.00 89.56 267 PRO A O 1
ATOM 2067 N N . GLU A 1 268 ? 12.809 2.261 10.059 1.00 92.06 268 GLU A N 1
ATOM 2068 C CA . GLU A 1 268 ? 13.611 1.444 9.155 1.00 92.06 268 GLU A CA 1
ATOM 2069 C C . GLU A 1 268 ? 13.501 1.976 7.716 1.00 92.06 268 GLU A C 1
ATOM 2071 O O . GLU A 1 268 ? 12.443 2.435 7.279 1.00 92.06 268 GLU A O 1
ATOM 2076 N N . GLY A 1 269 ? 14.605 1.917 6.968 1.00 92.50 269 GLY A N 1
ATOM 2077 C CA . GLY A 1 269 ? 14.608 2.246 5.543 1.00 92.50 269 GLY A CA 1
ATOM 2078 C C . GLY A 1 269 ? 14.018 1.116 4.697 1.00 92.50 269 GLY A C 1
ATOM 2079 O O . GLY A 1 269 ? 14.168 -0.055 5.034 1.00 92.50 269 GLY A O 1
ATOM 2080 N N . VAL A 1 270 ? 13.382 1.478 3.581 1.00 93.94 270 VAL A N 1
ATOM 2081 C CA . VAL A 1 270 ? 12.999 0.547 2.508 1.00 93.94 270 VAL A CA 1
ATOM 2082 C C . VAL A 1 270 ? 13.960 0.784 1.349 1.00 93.94 270 VAL A C 1
ATOM 2084 O O . VAL A 1 270 ? 14.030 1.898 0.825 1.00 93.94 270 VAL A O 1
ATOM 2087 N N . TYR A 1 271 ? 14.724 -0.235 0.969 1.00 94.50 271 TYR A N 1
ATOM 2088 C CA . TYR A 1 271 ? 15.863 -0.121 0.058 1.00 94.50 271 TYR A CA 1
ATOM 2089 C C . TYR A 1 271 ? 15.539 -0.603 -1.364 1.00 94.50 271 TYR A C 1
ATOM 2091 O O . TYR A 1 271 ? 16.179 -0.170 -2.321 1.00 94.50 271 TYR A O 1
ATOM 2099 N N . ASN A 1 272 ? 14.496 -1.420 -1.529 1.00 94.00 272 ASN A N 1
ATOM 2100 C CA . ASN A 1 272 ? 14.146 -2.077 -2.791 1.00 94.00 272 ASN A CA 1
ATOM 2101 C C . ASN A 1 272 ? 13.044 -1.366 -3.597 1.00 94.00 272 ASN A C 1
ATOM 2103 O O . ASN A 1 272 ? 12.436 -1.967 -4.486 1.00 94.00 272 ASN A O 1
ATOM 2107 N N . LEU A 1 273 ? 12.783 -0.075 -3.346 1.00 91.81 273 LEU A N 1
ATOM 2108 C CA . LEU A 1 273 ? 11.766 0.702 -4.083 1.00 91.81 273 LEU A CA 1
ATOM 2109 C C . LEU A 1 273 ? 12.008 0.749 -5.602 1.00 91.81 273 LEU A C 1
ATOM 2111 O O . LEU A 1 273 ? 11.063 0.920 -6.367 1.00 91.81 273 LEU A O 1
ATOM 2115 N N . THR A 1 274 ? 13.240 0.541 -6.067 1.00 85.94 274 THR A N 1
ATOM 2116 C CA . THR A 1 274 ? 13.568 0.423 -7.499 1.00 85.94 274 THR A CA 1
ATOM 2117 C C . THR A 1 274 ? 12.821 -0.720 -8.192 1.00 85.94 274 THR A C 1
ATOM 2119 O O . THR A 1 274 ? 12.471 -0.589 -9.366 1.00 85.94 274 THR A O 1
ATOM 2122 N N . HIS A 1 275 ? 12.469 -1.797 -7.479 1.00 88.31 275 HIS A N 1
ATOM 2123 C CA . HIS A 1 275 ? 11.649 -2.878 -8.036 1.00 88.31 275 HIS A CA 1
ATOM 2124 C C . HIS A 1 275 ? 10.234 -2.432 -8.396 1.00 88.31 275 HIS A C 1
ATOM 2126 O O . HIS A 1 275 ? 9.634 -3.029 -9.291 1.00 88.31 275 HIS A O 1
ATOM 2132 N N . MET A 1 276 ? 9.732 -1.351 -7.786 1.00 91.25 276 MET A N 1
ATOM 2133 C CA . MET A 1 276 ? 8.481 -0.730 -8.209 1.00 91.25 276 MET A CA 1
ATOM 2134 C C . MET A 1 276 ? 8.551 -0.356 -9.692 1.00 91.25 276 MET A C 1
ATOM 2136 O O . MET A 1 276 ? 7.599 -0.613 -10.416 1.00 91.25 276 MET A O 1
ATOM 2140 N N . ILE A 1 277 ? 9.694 0.153 -10.167 1.00 84.38 277 ILE A N 1
ATOM 2141 C CA . ILE A 1 277 ? 9.916 0.528 -11.570 1.00 84.38 277 ILE A CA 1
ATOM 2142 C C . ILE A 1 277 ? 10.004 -0.702 -12.463 1.00 84.38 277 ILE A C 1
ATOM 2144 O O . ILE A 1 277 ? 9.215 -0.834 -13.398 1.00 84.38 277 ILE A O 1
ATOM 2148 N N . TYR A 1 278 ? 10.896 -1.642 -12.147 1.00 85.00 278 TYR A N 1
ATOM 2149 C CA . TYR A 1 278 ? 11.113 -2.832 -12.980 1.00 85.00 278 TYR A CA 1
ATOM 2150 C C . TYR A 1 278 ? 9.842 -3.674 -13.155 1.00 85.00 278 TYR A C 1
ATOM 2152 O O . TYR A 1 278 ? 9.582 -4.239 -14.222 1.00 85.00 278 TYR A O 1
ATOM 2160 N N . LYS A 1 279 ? 9.004 -3.708 -12.118 1.00 88.00 279 LYS A N 1
ATOM 2161 C CA . LYS A 1 279 ? 7.764 -4.481 -12.088 1.00 88.00 279 LYS A CA 1
ATOM 2162 C C . LYS A 1 279 ? 6.514 -3.617 -12.239 1.00 88.00 279 LYS A C 1
ATOM 2164 O O . LYS A 1 279 ? 5.426 -4.161 -12.177 1.00 88.00 279 LYS A O 1
ATOM 2169 N N . ARG A 1 280 ? 6.625 -2.303 -12.467 1.00 91.88 280 ARG A N 1
ATOM 2170 C CA . ARG A 1 280 ? 5.473 -1.378 -12.577 1.00 91.88 280 ARG A CA 1
ATOM 2171 C C . ARG A 1 280 ? 4.448 -1.560 -11.444 1.00 91.88 280 ARG A C 1
ATOM 2173 O O . ARG A 1 280 ? 3.245 -1.626 -11.685 1.00 91.88 280 ARG A O 1
ATOM 2180 N N . VAL A 1 281 ? 4.934 -1.713 -10.213 1.00 94.44 281 VAL A N 1
ATOM 2181 C CA . VAL A 1 281 ? 4.079 -1.933 -9.038 1.00 94.44 281 VAL A CA 1
ATOM 2182 C C . VAL A 1 281 ? 3.349 -0.637 -8.692 1.00 94.44 281 VAL A C 1
ATOM 2184 O O . VAL A 1 281 ? 3.935 0.446 -8.724 1.00 94.44 281 VAL A O 1
ATOM 2187 N N . HIS A 1 282 ? 2.073 -0.749 -8.332 1.00 95.06 282 HIS A N 1
ATOM 2188 C CA . HIS A 1 282 ? 1.288 0.363 -7.804 1.00 95.06 282 HIS A CA 1
ATOM 2189 C C . HIS A 1 282 ? 1.206 0.259 -6.281 1.00 95.06 282 HIS A C 1
ATOM 2191 O O . HIS A 1 282 ? 0.633 -0.690 -5.751 1.00 95.06 282 HIS A O 1
ATOM 2197 N N . ILE A 1 283 ? 1.758 1.243 -5.572 1.00 95.81 283 ILE A N 1
ATOM 2198 C CA . ILE A 1 283 ? 1.700 1.322 -4.110 1.00 95.81 283 ILE A CA 1
ATOM 2199 C C . ILE A 1 283 ? 0.739 2.445 -3.737 1.00 95.81 283 ILE A C 1
ATOM 2201 O O . ILE A 1 283 ? 0.977 3.614 -4.052 1.00 95.81 283 ILE A O 1
ATOM 2205 N N . LYS A 1 284 ? -0.359 2.101 -3.066 1.00 94.56 284 LYS A N 1
ATOM 2206 C CA . LYS A 1 284 ? -1.408 3.057 -2.710 1.00 94.56 284 LYS A CA 1
ATOM 2207 C C . LYS A 1 284 ? -1.733 2.955 -1.226 1.00 94.56 284 LYS A C 1
ATOM 2209 O O . LYS A 1 284 ? -2.219 1.927 -0.758 1.00 94.56 284 LYS A O 1
ATOM 2214 N N . ALA A 1 285 ? -1.473 4.038 -0.498 1.00 91.12 285 ALA A N 1
ATOM 2215 C CA . ALA A 1 285 ? -1.962 4.199 0.865 1.00 91.12 285 ALA A CA 1
ATOM 2216 C C . ALA A 1 285 ? -3.432 4.619 0.861 1.00 91.12 285 ALA A C 1
ATOM 2218 O O . ALA A 1 285 ? -3.878 5.353 -0.026 1.00 91.12 285 ALA A O 1
ATOM 2219 N N . PHE A 1 286 ? -4.181 4.166 1.860 1.00 90.88 286 PHE A N 1
ATOM 2220 C CA . PHE A 1 286 ? -5.591 4.502 2.006 1.00 90.88 286 PHE A CA 1
ATOM 2221 C C . PHE A 1 286 ? -5.972 4.660 3.477 1.00 90.88 286 PHE A C 1
ATOM 2223 O O . PHE A 1 286 ? -5.284 4.163 4.365 1.00 90.88 286 PHE A O 1
ATOM 2230 N N . VAL A 1 287 ? -7.071 5.370 3.730 1.00 86.81 287 VAL A N 1
ATOM 2231 C CA . VAL A 1 287 ? -7.620 5.557 5.074 1.00 86.81 287 VAL A CA 1
ATOM 2232 C C . VAL A 1 287 ? -9.107 5.231 5.038 1.00 86.81 287 VAL A C 1
ATOM 2234 O O . VAL A 1 287 ? -9.824 5.711 4.166 1.00 86.81 287 VAL A O 1
ATOM 2237 N N . VAL A 1 288 ? -9.574 4.420 5.987 1.00 87.38 288 VAL A N 1
ATOM 2238 C CA . VAL A 1 288 ? -10.952 3.894 6.028 1.00 87.38 288 VAL A CA 1
ATOM 2239 C C . VAL A 1 288 ? -12.039 4.974 6.005 1.00 87.38 288 VAL A C 1
ATOM 2241 O O . VAL A 1 288 ? -13.100 4.747 5.433 1.00 87.38 288 VAL A O 1
ATOM 2244 N N . PHE A 1 289 ? -11.766 6.166 6.546 1.00 85.25 289 PHE A N 1
ATOM 2245 C CA . PHE A 1 289 ? -12.714 7.287 6.572 1.00 85.25 289 PHE A CA 1
ATOM 2246 C C . PHE A 1 289 ? -13.209 7.684 5.176 1.00 85.25 289 PHE A C 1
ATOM 2248 O O . PHE A 1 289 ? -14.372 8.049 5.021 1.00 85.25 289 PHE A O 1
ATOM 2255 N N . ASP A 1 290 ? -12.354 7.554 4.155 1.00 84.25 290 ASP A N 1
ATOM 2256 C CA . ASP A 1 290 ? -12.711 7.851 2.765 1.00 84.25 290 ASP A CA 1
ATOM 2257 C C . ASP A 1 290 ? -13.716 6.827 2.191 1.00 84.25 290 ASP A C 1
ATOM 2259 O O . ASP A 1 290 ? -14.347 7.096 1.172 1.00 84.25 290 ASP A O 1
ATOM 2263 N N . TYR A 1 291 ? -13.906 5.672 2.842 1.00 90.88 291 TYR A N 1
ATOM 2264 C CA . TYR A 1 291 ? -14.726 4.550 2.370 1.00 90.88 291 TYR A CA 1
ATOM 2265 C C . TYR A 1 291 ? -16.011 4.340 3.178 1.00 90.88 291 TYR A C 1
ATOM 2267 O O . TYR A 1 291 ? -16.753 3.406 2.888 1.00 90.88 291 TYR A O 1
ATOM 2275 N N . TYR A 1 292 ? -16.343 5.206 4.145 1.00 89.62 292 TYR A N 1
ATOM 2276 C CA . TYR A 1 292 ? -17.592 5.068 4.913 1.00 89.62 292 TYR A CA 1
ATOM 2277 C C . TYR A 1 292 ? -18.860 5.125 4.059 1.00 89.62 292 TYR A C 1
ATOM 2279 O O . TYR A 1 292 ? -19.862 4.505 4.406 1.00 89.62 292 TYR A O 1
ATOM 2287 N N . HIS A 1 293 ? -18.805 5.780 2.899 1.00 91.88 293 HIS A N 1
ATOM 2288 C CA . HIS A 1 293 ? -19.891 5.756 1.920 1.00 91.88 293 HIS A CA 1
ATOM 2289 C C . HIS A 1 293 ? -20.176 4.347 1.354 1.00 91.88 293 HIS A C 1
ATOM 2291 O O . HIS A 1 293 ? -21.263 4.113 0.835 1.00 91.88 293 HIS A O 1
ATOM 2297 N N . LEU A 1 294 ? -19.233 3.403 1.475 1.00 94.00 294 LEU A N 1
ATOM 2298 C CA . LEU A 1 294 ? -19.388 1.999 1.076 1.00 94.00 294 LEU A CA 1
ATOM 2299 C C . LEU A 1 294 ? -19.862 1.092 2.217 1.00 94.00 294 LEU A C 1
ATOM 2301 O O . LEU A 1 294 ? -20.082 -0.092 1.979 1.00 94.00 294 LEU A O 1
ATOM 2305 N N . TYR A 1 295 ? -20.031 1.613 3.436 1.00 95.00 295 TYR A N 1
ATOM 2306 C CA . TYR A 1 295 ? -20.403 0.803 4.596 1.00 95.00 295 TYR A CA 1
ATOM 2307 C C . TYR A 1 295 ? -21.700 -0.011 4.399 1.00 95.00 295 TYR A C 1
ATOM 2309 O O . TYR A 1 295 ? -21.676 -1.199 4.715 1.00 95.00 295 TYR A O 1
ATOM 2317 N N . PRO A 1 296 ? -22.786 0.524 3.793 1.00 95.06 296 PRO A N 1
ATOM 2318 C CA . PRO A 1 296 ? -23.974 -0.282 3.489 1.00 95.06 296 PRO A CA 1
ATOM 2319 C C . PRO A 1 296 ? -23.676 -1.460 2.550 1.00 95.06 296 PRO A C 1
ATOM 2321 O O . PRO A 1 296 ? -23.985 -2.599 2.875 1.00 95.06 296 PRO A O 1
ATOM 2324 N N . LYS A 1 297 ? -22.964 -1.211 1.440 1.00 96.06 297 LYS A N 1
ATOM 2325 C CA . LYS A 1 297 ? -22.567 -2.251 0.472 1.00 96.06 297 LYS A CA 1
ATOM 2326 C C . LYS A 1 297 ? -21.677 -3.323 1.109 1.00 96.06 297 LYS A C 1
ATOM 2328 O O . LYS A 1 297 ? -21.736 -4.493 0.748 1.00 96.06 297 LYS A O 1
ATOM 2333 N N . PHE A 1 298 ? -20.826 -2.912 2.041 1.00 97.06 298 PHE A N 1
ATOM 2334 C CA . PHE A 1 298 ? -20.000 -3.817 2.823 1.00 97.06 298 PHE A CA 1
ATOM 2335 C C . PHE A 1 298 ? -20.845 -4.725 3.732 1.00 97.06 298 PHE A C 1
ATOM 2337 O O . PHE A 1 298 ? -20.608 -5.932 3.753 1.00 97.06 298 PHE A O 1
ATOM 2344 N N . LEU A 1 299 ? -21.842 -4.181 4.437 1.00 96.25 299 LEU A N 1
ATOM 2345 C CA . LEU A 1 299 ? -22.753 -4.980 5.262 1.00 96.25 299 LEU A CA 1
ATOM 2346 C C . LEU A 1 299 ? -23.570 -5.967 4.419 1.00 96.25 299 LEU A C 1
ATOM 2348 O O . LEU A 1 299 ? -23.670 -7.131 4.807 1.00 96.25 299 LEU A O 1
ATOM 2352 N N . ASP A 1 300 ? -24.060 -5.537 3.251 1.00 96.31 300 ASP A N 1
ATOM 2353 C CA . ASP A 1 300 ? -24.793 -6.391 2.302 1.00 96.31 300 ASP A CA 1
ATOM 2354 C C . ASP A 1 300 ? -23.969 -7.610 1.858 1.00 96.31 300 ASP A C 1
ATOM 2356 O O . ASP A 1 300 ? -24.518 -8.687 1.633 1.00 96.31 300 ASP A O 1
ATOM 2360 N N . LEU A 1 301 ? -22.644 -7.458 1.746 1.00 94.94 301 LEU A N 1
ATOM 2361 C CA . LEU A 1 301 ? -21.735 -8.561 1.435 1.00 94.94 301 LEU A CA 1
ATOM 2362 C C . LEU A 1 301 ? -21.475 -9.450 2.658 1.00 94.94 301 LEU A C 1
ATOM 2364 O O . LEU A 1 301 ? -21.511 -10.674 2.560 1.00 94.94 301 LEU A O 1
ATOM 2368 N N . VAL A 1 302 ? -21.131 -8.850 3.798 1.00 95.56 302 VAL A N 1
ATOM 2369 C CA . VAL A 1 302 ? -20.532 -9.586 4.920 1.00 95.56 302 VAL A CA 1
ATOM 2370 C C . VAL A 1 302 ? -21.569 -10.285 5.794 1.00 95.56 302 VAL A C 1
ATOM 2372 O O . VAL A 1 302 ? -21.315 -11.408 6.226 1.00 95.56 302 VAL A O 1
ATOM 2375 N N . LEU A 1 303 ? -22.732 -9.677 6.041 1.00 95.31 303 LEU A N 1
ATOM 2376 C CA . LEU A 1 303 ? -23.747 -10.256 6.930 1.00 95.31 303 LEU A CA 1
ATOM 2377 C C . LEU A 1 303 ? -24.255 -11.630 6.452 1.00 95.31 303 LEU A C 1
ATOM 2379 O O . LEU A 1 303 ? -24.249 -12.554 7.270 1.00 95.31 303 LEU A O 1
ATOM 2383 N N . PRO A 1 304 ? -24.610 -11.837 5.164 1.00 94.88 304 PRO A N 1
ATOM 2384 C CA . PRO A 1 304 ? -25.002 -13.162 4.678 1.00 94.88 304 PRO A CA 1
ATOM 2385 C C . PRO A 1 304 ? -23.886 -14.197 4.840 1.00 94.88 304 PRO A C 1
ATOM 2387 O O . PRO A 1 304 ? -24.127 -15.307 5.308 1.00 94.88 304 PRO A O 1
ATOM 2390 N N . HIS A 1 305 ? -22.639 -13.821 4.541 1.00 95.88 305 HIS A N 1
ATOM 2391 C CA . HIS A 1 305 ? -21.504 -14.728 4.686 1.00 95.88 305 HIS A CA 1
ATOM 2392 C C . HIS A 1 305 ? -21.197 -15.094 6.145 1.00 95.88 305 HIS A C 1
ATOM 2394 O O . HIS A 1 305 ? -20.740 -16.209 6.393 1.00 95.88 305 HIS A O 1
ATOM 2400 N N . ILE A 1 306 ? -21.459 -14.202 7.107 1.00 91.69 306 ILE A N 1
ATOM 2401 C CA . ILE A 1 306 ? -21.403 -14.540 8.537 1.00 91.69 306 ILE A CA 1
ATOM 2402 C C . ILE A 1 306 ? -22.511 -15.542 8.878 1.00 91.69 306 ILE A C 1
ATOM 2404 O O . ILE A 1 306 ? -22.228 -16.570 9.490 1.00 91.69 306 ILE A O 1
ATOM 2408 N N . ALA A 1 307 ? -23.753 -15.269 8.466 1.00 91.69 307 ALA A N 1
ATOM 2409 C CA . ALA A 1 307 ? -24.906 -16.120 8.768 1.00 91.69 307 ALA A CA 1
ATOM 2410 C C . ALA A 1 307 ? -24.757 -17.544 8.198 1.00 91.69 307 ALA A C 1
ATOM 2412 O O . ALA A 1 307 ? -25.144 -18.519 8.839 1.00 91.69 307 ALA A O 1
ATOM 2413 N N . GLU A 1 308 ? -24.148 -17.672 7.019 1.00 92.62 308 GLU A N 1
ATOM 2414 C CA . GLU A 1 308 ? -23.869 -18.950 6.354 1.00 92.62 308 GLU A CA 1
ATOM 2415 C C . GLU A 1 308 ? -22.597 -19.651 6.869 1.00 92.62 308 GLU A C 1
ATOM 2417 O O . GLU A 1 308 ? -22.321 -20.786 6.483 1.00 92.62 308 GLU A O 1
ATOM 2422 N N . GLY A 1 309 ? -21.795 -18.993 7.714 1.00 90.81 309 GLY A N 1
ATOM 2423 C CA . GLY A 1 309 ? -20.505 -19.512 8.187 1.00 90.81 309 GLY A CA 1
ATOM 2424 C C . GLY A 1 309 ? -19.387 -19.500 7.135 1.00 90.81 309 GLY A C 1
ATOM 2425 O O . GLY A 1 309 ? -18.335 -20.103 7.345 1.00 90.81 309 GLY A O 1
ATOM 2426 N N . ASN A 1 310 ? -19.600 -18.804 6.015 1.00 89.56 310 ASN A N 1
ATOM 2427 C CA . ASN A 1 310 ? -18.626 -18.609 4.939 1.00 89.56 310 ASN A CA 1
ATOM 2428 C C . ASN A 1 310 ? -17.498 -17.644 5.336 1.00 89.56 310 ASN A C 1
ATOM 2430 O O . ASN A 1 310 ? -16.383 -17.754 4.827 1.00 89.56 310 ASN A O 1
ATOM 2434 N N . ILE A 1 311 ? -17.779 -16.717 6.257 1.00 93.19 311 ILE A N 1
ATOM 2435 C CA . ILE A 1 311 ? -16.774 -15.899 6.937 1.00 93.19 311 ILE A CA 1
ATOM 2436 C C . ILE A 1 311 ? -16.834 -16.204 8.429 1.00 93.19 311 ILE A C 1
ATOM 2438 O O . ILE A 1 311 ? -17.883 -16.101 9.062 1.00 93.19 311 ILE A O 1
ATOM 2442 N N . VAL A 1 312 ? -15.678 -16.530 9.000 1.00 88.12 312 VAL A N 1
ATOM 2443 C CA . VAL A 1 312 ? -15.495 -16.722 10.438 1.00 88.12 312 VAL A CA 1
ATOM 2444 C C . VAL A 1 312 ? -14.631 -15.607 11.010 1.00 88.12 312 VAL A C 1
ATOM 2446 O O . VAL A 1 312 ? -13.710 -15.110 10.360 1.00 88.12 312 VAL A O 1
ATOM 2449 N N . TYR A 1 313 ? -14.899 -15.232 12.256 1.00 87.44 313 TYR A N 1
ATOM 2450 C CA . TYR A 1 313 ? -14.157 -14.184 12.945 1.00 87.44 313 TYR A CA 1
ATOM 2451 C C . TYR A 1 313 ? -13.631 -14.691 14.285 1.00 87.44 313 TYR A C 1
ATOM 2453 O O . TYR A 1 313 ? -14.306 -15.452 14.983 1.00 87.44 313 TYR A O 1
ATOM 2461 N N . LEU A 1 314 ? -12.396 -14.319 14.617 1.00 84.62 314 LEU A N 1
ATOM 2462 C CA . LEU A 1 314 ? -11.799 -14.583 15.921 1.00 84.62 314 LEU A CA 1
ATOM 2463 C C . LEU A 1 314 ? -11.585 -13.259 16.653 1.00 84.62 314 LEU A C 1
ATOM 2465 O O . LEU A 1 314 ? -10.854 -12.389 16.172 1.00 84.62 314 LEU A O 1
ATOM 2469 N N . GLU A 1 315 ? -12.211 -13.160 17.820 1.00 82.12 315 GLU A N 1
ATOM 2470 C CA . GLU A 1 315 ? -12.036 -12.084 18.792 1.00 82.12 315 GLU A CA 1
ATOM 2471 C C . GLU A 1 315 ? -11.143 -12.588 19.927 1.00 82.12 315 GLU A C 1
ATOM 2473 O O . GLU A 1 315 ? -11.231 -13.753 20.318 1.00 82.12 315 GLU A O 1
ATOM 2478 N N . ASP A 1 316 ? -10.301 -11.708 20.454 1.00 78.38 316 ASP A N 1
ATOM 2479 C CA . ASP A 1 316 ? -9.567 -11.943 21.696 1.00 78.38 316 ASP A CA 1
ATOM 2480 C C . ASP A 1 316 ? -10.095 -10.937 22.720 1.00 78.38 316 ASP A C 1
ATOM 2482 O O . ASP A 1 316 ? -9.969 -9.733 22.507 1.00 78.38 316 ASP A O 1
ATOM 2486 N N . ILE A 1 317 ? -10.779 -11.409 23.762 1.00 80.25 317 ILE A N 1
ATOM 2487 C CA . ILE A 1 317 ? -11.604 -10.562 24.630 1.00 80.25 317 ILE A CA 1
ATOM 2488 C C . ILE A 1 317 ? -10.939 -10.420 25.997 1.00 80.25 317 ILE A C 1
ATOM 2490 O O . ILE A 1 317 ? -10.770 -11.404 26.713 1.00 80.25 317 ILE A O 1
ATOM 2494 N N . ALA A 1 318 ? -10.650 -9.181 26.396 1.00 79.12 318 ALA A N 1
ATOM 2495 C CA . ALA A 1 318 ? -10.343 -8.843 27.780 1.00 79.12 318 ALA A CA 1
ATOM 2496 C C . ALA A 1 318 ? -11.596 -8.348 28.507 1.00 79.12 318 ALA A C 1
ATOM 2498 O O . ALA A 1 318 ? -12.360 -7.524 27.999 1.00 79.12 318 ALA A O 1
ATOM 2499 N N . GLU A 1 319 ? -11.798 -8.847 29.721 1.00 83.25 319 GLU A N 1
ATOM 2500 C CA . GLU A 1 319 ? -12.933 -8.470 30.556 1.00 83.25 319 GLU A CA 1
ATOM 2501 C C . GLU A 1 319 ? -12.583 -7.276 31.447 1.00 83.25 319 GLU A C 1
ATOM 2503 O O . GLU A 1 319 ? -11.528 -7.241 32.089 1.00 83.25 319 GLU A O 1
ATOM 2508 N N . GLY A 1 320 ? -13.494 -6.304 31.497 1.00 82.12 320 GLY A N 1
ATOM 2509 C CA . GLY A 1 320 ? -13.382 -5.124 32.344 1.00 82.12 320 GLY A CA 1
ATOM 2510 C C . GLY A 1 320 ? -12.530 -4.005 31.745 1.00 82.12 320 GLY A C 1
ATOM 2511 O O . GLY A 1 320 ? -11.573 -4.216 30.997 1.00 82.12 320 GLY A O 1
ATOM 2512 N N . LEU A 1 321 ? -12.875 -2.774 32.120 1.00 81.12 321 LEU A N 1
ATOM 2513 C CA . LEU A 1 321 ? -12.155 -1.570 31.705 1.00 81.12 321 LEU A CA 1
ATOM 2514 C C . LEU A 1 321 ? -10.721 -1.544 32.259 1.00 81.12 321 LEU A C 1
ATOM 2516 O O . LEU A 1 321 ? -9.811 -0.980 31.654 1.00 81.12 321 LEU A O 1
ATOM 2520 N N . GLU A 1 322 ? -10.525 -2.181 33.410 1.00 87.31 322 GLU A N 1
ATOM 2521 C CA . GLU A 1 322 ? -9.263 -2.305 34.132 1.00 87.31 322 GLU A CA 1
ATOM 2522 C C . GLU A 1 322 ? -8.185 -3.025 33.314 1.00 87.31 322 GLU A C 1
ATOM 2524 O O . GLU A 1 322 ? -7.007 -2.692 33.425 1.00 87.31 322 GLU A O 1
ATOM 2529 N N . SER A 1 323 ? -8.597 -3.955 32.449 1.00 86.44 323 SER A N 1
ATOM 2530 C CA . SER A 1 323 ? -7.716 -4.719 31.563 1.00 86.44 323 SER A CA 1
ATOM 2531 C C . SER A 1 323 ? -7.294 -3.933 30.313 1.00 86.44 323 SER A C 1
ATOM 2533 O O . SER A 1 323 ? -6.414 -4.368 29.568 1.00 86.44 323 SER A O 1
ATOM 2535 N N . GLY A 1 324 ? -7.895 -2.762 30.070 1.00 83.12 324 GLY A N 1
ATOM 2536 C CA . GLY A 1 324 ? -7.692 -1.969 28.858 1.00 83.12 324 GLY A CA 1
ATOM 2537 C C . GLY A 1 324 ? -6.241 -1.573 28.575 1.00 83.12 324 GLY A C 1
ATOM 2538 O O . GLY A 1 324 ? -5.765 -1.817 27.463 1.00 83.12 324 GLY A O 1
ATOM 2539 N N . PRO A 1 325 ? -5.507 -0.979 29.534 1.00 89.31 325 PRO A N 1
ATOM 2540 C CA . PRO A 1 325 ? -4.102 -0.625 29.340 1.00 89.31 325 PRO A CA 1
ATOM 2541 C C . PRO A 1 325 ? -3.227 -1.805 28.902 1.00 89.31 325 PRO A C 1
ATOM 2543 O O . PRO A 1 325 ? -2.479 -1.682 27.930 1.00 89.31 325 PRO A O 1
ATOM 2546 N N . ALA A 1 326 ? -3.357 -2.954 29.574 1.00 86.19 326 ALA A N 1
ATOM 2547 C CA . ALA A 1 326 ? -2.610 -4.168 29.251 1.00 86.19 326 ALA A CA 1
ATOM 2548 C C . ALA A 1 326 ? -2.977 -4.694 27.855 1.00 86.19 326 ALA A C 1
ATOM 2550 O O . ALA A 1 326 ? -2.095 -5.008 27.053 1.00 86.19 326 ALA A O 1
ATOM 2551 N N . ALA A 1 327 ? -4.273 -4.697 27.527 1.00 80.69 327 ALA A N 1
ATOM 2552 C CA . ALA A 1 327 ? -4.781 -5.090 26.218 1.00 80.69 327 ALA A CA 1
ATOM 2553 C C . ALA A 1 327 ? -4.179 -4.249 25.078 1.00 80.69 327 ALA A C 1
ATOM 2555 O O . ALA A 1 327 ? -3.681 -4.793 24.087 1.00 80.69 327 ALA A O 1
ATOM 2556 N N . LEU A 1 328 ? -4.173 -2.920 25.232 1.00 84.62 328 LEU A N 1
ATOM 2557 C CA . LEU A 1 328 ? -3.619 -2.007 24.231 1.00 84.62 328 LEU A CA 1
ATOM 2558 C C . LEU A 1 328 ? -2.106 -2.185 24.066 1.00 84.62 328 LEU A C 1
ATOM 2560 O O . LEU A 1 328 ? -1.606 -2.178 22.944 1.00 84.62 328 LEU A O 1
ATOM 2564 N N . VAL A 1 329 ? -1.366 -2.348 25.164 1.00 88.12 329 VAL A N 1
ATOM 2565 C CA . VAL A 1 329 ? 0.092 -2.543 25.119 1.00 88.12 329 VAL A CA 1
ATOM 2566 C C . VAL A 1 329 ? 0.450 -3.889 24.481 1.00 88.12 329 VAL A C 1
ATOM 2568 O O . VAL A 1 329 ? 1.338 -3.945 23.625 1.00 88.12 329 VAL A O 1
ATOM 2571 N N . GLY A 1 330 ? -0.275 -4.960 24.822 1.00 80.06 330 GLY A N 1
ATOM 2572 C CA . GLY A 1 330 ? -0.046 -6.316 24.313 1.00 80.06 330 GLY A CA 1
ATOM 2573 C C . GLY A 1 330 ? -0.152 -6.445 22.788 1.00 80.06 330 GLY A C 1
ATOM 2574 O O . GLY A 1 330 ? 0.527 -7.285 22.183 1.00 80.06 330 GLY A O 1
ATOM 2575 N N . LEU A 1 331 ? -0.925 -5.566 22.142 1.00 76.69 331 LEU A N 1
ATOM 2576 C CA . LEU A 1 331 ? -1.031 -5.462 20.685 1.00 76.69 331 LEU A CA 1
ATOM 2577 C C . LEU A 1 331 ? 0.333 -5.243 20.007 1.00 76.69 331 LEU A C 1
ATOM 2579 O O . LEU A 1 331 ? 0.624 -5.856 18.980 1.00 76.69 331 LEU A O 1
ATOM 2583 N N . PHE A 1 332 ? 1.199 -4.413 20.596 1.00 76.44 332 PHE A N 1
ATOM 2584 C CA . PHE A 1 332 ? 2.501 -4.059 20.014 1.00 76.44 332 PHE A CA 1
ATOM 2585 C C . PHE A 1 332 ? 3.589 -5.112 20.240 1.00 76.44 332 PHE A C 1
ATOM 2587 O O . PHE A 1 332 ? 4.638 -5.053 19.600 1.00 76.44 332 PHE A O 1
ATOM 2594 N N . SER A 1 333 ? 3.321 -6.095 21.099 1.00 73.56 333 SER A N 1
ATOM 2595 C CA . SER A 1 333 ? 4.184 -7.259 21.339 1.00 73.56 333 SER A CA 1
ATOM 2596 C C . SER A 1 333 ? 3.703 -8.507 20.587 1.00 73.56 333 SER A C 1
ATOM 2598 O O . SER A 1 333 ? 4.332 -9.565 20.654 1.00 73.56 333 SER A O 1
ATOM 2600 N N . GLY A 1 334 ? 2.597 -8.401 19.842 1.00 58.94 334 GLY A N 1
ATOM 2601 C CA . GLY A 1 334 ? 2.004 -9.518 19.112 1.00 58.94 334 GLY A CA 1
ATOM 2602 C C . GLY A 1 334 ? 1.387 -10.585 20.017 1.00 58.94 334 GLY A C 1
ATOM 2603 O O . GLY A 1 334 ? 1.223 -11.718 19.561 1.00 58.94 334 GLY A O 1
ATOM 2604 N N . LEU A 1 335 ? 1.061 -10.235 21.266 1.00 59.81 335 LEU A N 1
ATOM 2605 C CA . LEU A 1 335 ? 0.322 -11.087 22.206 1.00 59.81 335 LEU A CA 1
ATOM 2606 C C . LEU A 1 335 ? -1.185 -11.075 21.885 1.00 59.81 335 LEU A C 1
ATOM 2608 O O . LEU A 1 335 ? -1.826 -12.100 22.020 1.00 59.81 335 LEU A O 1
ATOM 2612 N N . ASN A 1 336 ? -1.659 -9.963 21.306 1.00 57.22 336 ASN A N 1
ATOM 2613 C CA . ASN A 1 336 ? -3.021 -9.604 20.888 1.00 57.22 336 ASN A CA 1
ATOM 2614 C C . ASN A 1 336 ? -4.125 -9.850 21.924 1.00 57.22 336 ASN A C 1
ATOM 2616 O O . ASN A 1 336 ? -4.509 -10.977 22.156 1.00 57.22 336 ASN A O 1
ATOM 2620 N N . VAL A 1 337 ? -4.721 -8.746 22.372 1.00 38.09 337 VAL A N 1
ATOM 2621 C CA . VAL A 1 337 ? -6.066 -8.642 22.942 1.00 38.09 337 VAL A CA 1
ATOM 2622 C C . VAL A 1 337 ? -6.830 -7.713 21.999 1.00 38.09 337 VAL A C 1
ATOM 2624 O O . VAL A 1 337 ? -6.344 -6.625 21.685 1.00 38.09 337 VAL A O 1
ATOM 2627 N N . ALA A 1 338 ? -7.968 -8.140 21.472 1.00 47.06 338 ALA A N 1
ATOM 2628 C CA . ALA A 1 338 ? -8.702 -7.439 20.423 1.00 47.06 338 ALA A CA 1
ATOM 2629 C C . ALA A 1 338 ? -10.198 -7.402 20.735 1.00 47.06 338 ALA A C 1
ATOM 2631 O O . ALA A 1 338 ? -10.989 -7.898 19.939 1.00 47.06 338 ALA A O 1
ATOM 2632 N N . LEU A 1 339 ? -10.535 -6.851 21.906 1.00 39.59 339 LEU A N 1
ATOM 2633 C CA . LEU A 1 339 ? -11.826 -6.305 22.338 1.00 39.59 339 LEU A CA 1
ATOM 2634 C C . LEU A 1 339 ? -11.820 -6.191 23.869 1.00 39.59 339 LEU A C 1
ATOM 2636 O O . LEU A 1 339 ? -11.420 -7.127 24.555 1.00 39.59 339 LEU A O 1
ATOM 2640 N N . LEU A 1 340 ? -12.310 -5.084 24.420 1.00 38.91 340 LEU A N 1
ATOM 2641 C CA . LEU A 1 340 ? -12.666 -4.982 25.837 1.00 38.91 340 LEU A CA 1
ATOM 2642 C C . LEU A 1 340 ? -14.175 -5.161 25.989 1.00 38.91 340 LEU A C 1
ATOM 2644 O O . LEU A 1 340 ? -14.943 -4.436 25.355 1.00 38.91 340 LEU A O 1
ATOM 2648 N N . SER A 1 341 ? -14.595 -6.103 26.832 1.00 50.28 341 SER A N 1
ATOM 2649 C CA . SER A 1 341 ? -15.997 -6.317 27.201 1.00 50.28 341 SER A CA 1
ATOM 2650 C C . SER A 1 341 ? -16.317 -5.627 28.525 1.00 50.28 341 SER A C 1
ATOM 2652 O O . SER A 1 341 ? -15.638 -5.847 29.528 1.00 50.28 341 SER A O 1
ATOM 2654 N N . MET A 1 342 ? -17.379 -4.816 28.538 1.00 46.19 342 MET A N 1
ATOM 2655 C CA . MET A 1 342 ? -17.832 -4.059 29.715 1.00 46.19 342 MET A CA 1
ATOM 2656 C C . MET A 1 342 ? -19.012 -4.730 30.445 1.00 46.19 342 MET A C 1
ATOM 2658 O O . MET A 1 342 ? -19.614 -4.128 31.336 1.00 46.19 342 MET A O 1
ATOM 2662 N N . ALA A 1 343 ? -19.407 -5.948 30.055 1.00 39.09 343 ALA A N 1
ATOM 2663 C CA . ALA A 1 343 ? -20.615 -6.591 30.570 1.00 39.09 343 ALA A CA 1
ATOM 2664 C C . ALA A 1 343 ? -20.440 -7.176 31.987 1.00 39.09 343 ALA A C 1
ATOM 2666 O O . ALA A 1 343 ? -19.626 -8.069 32.205 1.00 39.09 343 ALA A O 1
ATOM 2667 N N . SER A 1 344 ? -21.296 -6.743 32.920 1.00 31.44 344 SER A N 1
ATOM 2668 C CA . SER A 1 344 ? -21.647 -7.458 34.152 1.00 31.44 344 SER A CA 1
ATOM 2669 C C . SER A 1 344 ? -23.035 -8.095 33.986 1.00 31.44 344 SER A C 1
ATOM 2671 O O . SER A 1 344 ? -24.033 -7.409 33.760 1.00 31.44 344 SER A O 1
ATOM 2673 N N . GLY A 1 345 ? -23.099 -9.428 34.026 1.00 30.72 345 GLY A N 1
ATOM 2674 C CA . GLY A 1 345 ? -24.348 -10.184 33.929 1.00 30.72 345 GLY A CA 1
ATOM 2675 C C . GLY A 1 345 ? -25.096 -10.190 35.261 1.00 30.72 345 GLY A C 1
ATOM 2676 O O . GLY A 1 345 ? -24.636 -10.799 36.221 1.00 30.72 345 GLY A O 1
ATOM 2677 N N . GLY A 1 346 ? -26.249 -9.525 35.311 1.00 28.94 346 GLY A N 1
ATOM 2678 C CA . GLY A 1 346 ? -27.244 -9.700 36.366 1.00 28.94 346 GLY A CA 1
ATOM 2679 C C . GLY A 1 346 ? -28.190 -10.845 36.008 1.00 28.94 346 GLY A C 1
ATOM 2680 O O . GLY A 1 346 ? -28.889 -10.773 34.998 1.00 28.94 346 GLY A O 1
ATOM 2681 N N . GLY A 1 347 ? -28.203 -11.886 36.834 1.00 28.08 347 GLY A N 1
ATOM 2682 C CA . GLY A 1 347 ? -29.153 -12.991 36.773 1.00 28.08 347 GLY A CA 1
ATOM 2683 C C . GLY A 1 347 ? -29.166 -13.719 38.112 1.00 28.08 347 GLY A C 1
ATOM 2684 O O . GLY A 1 347 ? -28.260 -14.496 38.397 1.00 28.08 347 GLY A O 1
ATOM 2685 N N . ASP A 1 348 ? -30.169 -13.431 38.939 1.00 32.25 348 ASP A N 1
ATOM 2686 C CA . ASP A 1 348 ? -30.415 -14.110 40.210 1.00 32.25 348 ASP A CA 1
ATOM 2687 C C . ASP A 1 348 ? -30.796 -15.573 39.953 1.00 32.25 348 ASP A C 1
ATOM 2689 O O . ASP A 1 348 ? -31.850 -15.821 39.375 1.00 32.25 348 ASP A O 1
ATOM 2693 N N . ASN A 1 349 ? -29.939 -16.525 40.348 1.00 37.62 349 ASN A N 1
ATOM 2694 C CA . ASN A 1 349 ? -30.293 -17.895 40.759 1.00 37.62 349 ASN A CA 1
ATOM 2695 C C . ASN A 1 349 ? -29.052 -18.613 41.340 1.00 37.62 349 ASN A C 1
ATOM 2697 O O . ASN A 1 349 ? -28.009 -18.688 40.690 1.00 37.62 349 ASN A O 1
ATOM 2701 N N . GLU A 1 350 ? -29.160 -19.157 42.560 1.00 41.22 350 GLU A N 1
ATOM 2702 C CA . GLU A 1 350 ? -28.119 -19.991 43.190 1.00 41.22 350 GLU A CA 1
ATOM 2703 C C . GLU A 1 350 ? -27.900 -21.288 42.382 1.00 41.22 350 GLU A C 1
ATOM 2705 O O . GLU A 1 350 ? -28.835 -22.052 42.146 1.00 41.22 350 GLU A O 1
ATOM 2710 N N . LEU A 1 351 ? -26.653 -21.552 41.973 1.00 45.19 351 LEU A N 1
ATOM 2711 C CA . LEU A 1 351 ? -26.237 -22.748 41.227 1.00 45.19 351 LEU A CA 1
ATOM 2712 C C . LEU A 1 351 ? -25.140 -23.497 42.001 1.00 45.19 351 LEU A C 1
ATOM 2714 O O . LEU A 1 351 ? -24.138 -22.909 42.414 1.00 45.19 351 LEU A O 1
ATOM 2718 N N . GLU A 1 352 ? -25.309 -24.807 42.180 1.00 49.53 352 GLU A N 1
ATOM 2719 C CA . GLU A 1 352 ? -24.292 -25.707 42.735 1.00 49.53 352 GLU A CA 1
ATOM 2720 C C . GLU A 1 352 ? -23.641 -26.477 41.576 1.00 49.53 352 GLU A C 1
ATOM 2722 O O . GLU A 1 352 ? -24.331 -27.148 40.807 1.00 49.53 352 GLU A O 1
ATOM 2727 N N . VAL A 1 353 ? -22.322 -26.337 41.392 1.00 55.38 353 VAL A N 1
ATOM 2728 C CA . VAL A 1 353 ? -21.606 -26.912 40.236 1.00 55.38 353 VAL A CA 1
ATOM 2729 C C . VAL A 1 353 ? -20.413 -27.766 40.660 1.00 55.38 353 VAL A C 1
ATOM 2731 O O . VAL A 1 353 ? -19.703 -27.459 41.621 1.00 55.38 353 VAL A O 1
ATOM 2734 N N . SER A 1 354 ? -20.168 -28.842 39.907 1.00 55.91 354 SER A N 1
ATOM 2735 C CA . SER A 1 354 ? -18.966 -29.672 40.029 1.00 55.91 354 SER A CA 1
ATOM 2736 C C . SER A 1 354 ? -17.737 -28.919 39.511 1.00 55.91 354 SER A C 1
ATOM 2738 O O . SER A 1 354 ? -17.742 -28.443 38.373 1.00 55.91 354 SER A O 1
ATOM 2740 N N . ASN A 1 355 ? -16.678 -28.849 40.313 1.00 61.00 355 ASN A N 1
ATOM 2741 C CA . ASN A 1 355 ? -15.442 -28.133 40.027 1.00 61.00 355 ASN A CA 1
ATOM 2742 C C . ASN A 1 355 ? -14.240 -29.089 39.941 1.00 61.00 355 ASN A C 1
ATOM 2744 O O . ASN A 1 355 ? -14.056 -29.955 40.798 1.00 61.00 355 ASN A O 1
ATOM 2748 N N . LYS A 1 356 ? -13.391 -28.894 38.926 1.00 63.09 356 LYS A N 1
ATOM 2749 C CA . LYS A 1 356 ? -12.110 -29.597 38.774 1.00 63.09 356 LYS A CA 1
ATOM 2750 C C . LYS A 1 356 ? -10.973 -28.622 39.064 1.00 63.09 356 LYS A C 1
ATOM 2752 O O . LYS A 1 356 ? -10.910 -27.562 38.452 1.00 63.09 356 LYS A O 1
ATOM 2757 N N . GLN A 1 357 ? -10.077 -28.975 39.979 1.00 62.06 357 GLN A N 1
ATOM 2758 C CA . GLN A 1 357 ? -8.983 -28.108 40.427 1.00 62.06 357 GLN A CA 1
ATOM 2759 C C . GLN A 1 357 ? -7.637 -28.793 40.213 1.00 62.06 357 GLN A C 1
ATOM 2761 O O . GLN A 1 357 ? -7.475 -29.956 40.577 1.00 62.06 357 GLN A O 1
ATOM 2766 N N . VAL A 1 358 ? -6.659 -28.070 39.668 1.00 58.56 358 VAL A N 1
ATOM 2767 C CA . VAL A 1 358 ? -5.251 -28.488 39.706 1.00 58.56 358 VAL A CA 1
ATOM 2768 C C . VAL A 1 358 ? -4.669 -27.990 41.024 1.00 58.56 358 VAL A C 1
ATOM 2770 O O . VAL A 1 358 ? -4.678 -26.791 41.291 1.00 58.56 358 VAL A O 1
ATOM 2773 N N . ILE A 1 359 ? -4.215 -28.910 41.869 1.00 63.38 359 ILE A N 1
ATOM 2774 C CA . ILE A 1 359 ? -3.719 -28.618 43.213 1.00 63.38 359 ILE A CA 1
ATOM 2775 C C . ILE A 1 359 ? -2.243 -28.991 43.279 1.00 63.38 359 ILE A C 1
ATOM 2777 O O . ILE A 1 359 ? -1.859 -30.113 42.945 1.00 63.38 359 ILE A O 1
ATOM 2781 N N . PHE A 1 360 ? -1.415 -28.058 43.745 1.00 54.78 360 PHE A N 1
ATOM 2782 C CA . PHE A 1 360 ? -0.034 -28.354 44.101 1.00 54.78 360 PHE A CA 1
ATOM 2783 C C . PHE A 1 360 ? 0.005 -29.225 45.352 1.00 54.78 360 PHE A C 1
ATOM 2785 O O . PHE A 1 360 ? -0.625 -28.916 46.362 1.00 54.78 360 PHE A O 1
ATOM 2792 N N . LYS A 1 361 ? 0.766 -30.317 45.293 1.00 66.62 361 LYS A N 1
ATOM 2793 C CA . LYS A 1 361 ? 0.947 -31.234 46.421 1.00 66.62 361 LYS A CA 1
ATOM 2794 C C . LYS A 1 361 ? 1.663 -30.548 47.585 1.00 66.62 361 LYS A C 1
ATOM 2796 O O . LYS A 1 361 ? 1.337 -30.844 48.724 1.00 66.62 361 LYS A O 1
ATOM 2801 N N . ASN A 1 362 ? 2.614 -29.653 47.290 1.00 63.50 362 ASN A N 1
ATOM 2802 C CA . ASN A 1 362 ? 3.426 -28.891 48.245 1.00 63.50 362 ASN A CA 1
ATOM 2803 C C . ASN A 1 362 ? 3.857 -27.537 47.644 1.00 63.50 362 ASN A C 1
ATOM 2805 O O . ASN A 1 362 ? 3.715 -27.316 46.442 1.00 63.50 362 ASN A O 1
ATOM 2809 N N . TYR A 1 363 ? 4.439 -26.653 48.463 1.00 50.97 363 TYR A N 1
ATOM 2810 C CA . TYR A 1 363 ? 5.129 -25.448 47.983 1.00 50.97 363 TYR A CA 1
ATOM 2811 C C . TYR A 1 363 ? 6.346 -25.819 47.121 1.00 50.97 363 TYR A C 1
ATOM 2813 O O . TYR A 1 363 ? 7.183 -26.615 47.549 1.00 50.97 363 TYR A O 1
ATOM 2821 N N . VAL A 1 364 ? 6.460 -25.223 45.930 1.00 46.53 364 VAL A N 1
ATOM 2822 C CA . VAL A 1 364 ? 7.555 -25.480 44.981 1.00 46.53 364 VAL A CA 1
ATOM 2823 C C . VAL A 1 364 ? 8.464 -24.255 44.895 1.00 46.53 364 VAL A C 1
ATOM 2825 O O . VAL A 1 364 ? 7.991 -23.146 44.655 1.00 46.53 364 VAL A O 1
ATOM 2828 N N . SER A 1 365 ? 9.773 -24.445 45.076 1.00 42.06 365 SER A N 1
ATOM 2829 C CA . SER A 1 365 ? 10.789 -23.437 44.765 1.00 42.06 365 SER A CA 1
ATOM 2830 C C . SER A 1 365 ? 11.391 -23.717 43.380 1.00 42.06 365 SER A C 1
ATOM 2832 O O . SER A 1 365 ? 11.962 -24.778 43.141 1.00 42.06 365 SER A O 1
ATOM 2834 N N . GLY A 1 366 ? 11.254 -22.767 42.448 1.00 54.25 366 GLY A N 1
ATOM 2835 C CA . GLY A 1 366 ? 11.696 -22.908 41.051 1.00 54.25 366 GLY A CA 1
ATOM 2836 C C . GLY A 1 366 ? 10.558 -23.235 40.075 1.00 54.25 366 GLY A C 1
ATOM 2837 O O . GLY A 1 366 ? 9.391 -22.998 40.379 1.00 54.25 366 GLY A O 1
ATOM 2838 N N . PHE A 1 367 ? 10.894 -23.737 38.880 1.00 40.97 367 PHE A N 1
ATOM 2839 C CA . PHE A 1 367 ? 9.892 -24.071 37.860 1.00 40.97 367 PHE A CA 1
ATOM 2840 C C . PHE A 1 367 ? 9.093 -25.325 38.257 1.00 40.97 367 PHE A C 1
ATOM 2842 O O . PHE A 1 367 ? 9.706 -26.373 38.486 1.00 40.97 367 PHE A O 1
ATOM 2849 N N . PRO A 1 368 ? 7.751 -25.248 38.314 1.00 52.03 368 PRO A N 1
ATOM 2850 C CA . PRO A 1 368 ? 6.913 -26.377 38.702 1.00 52.03 368 PRO A CA 1
ATOM 2851 C C . PRO A 1 368 ? 6.950 -27.507 37.667 1.00 52.03 368 PRO A C 1
ATOM 2853 O O . PRO A 1 368 ? 6.933 -27.257 36.460 1.00 52.03 368 PRO A O 1
ATOM 2856 N N . LYS A 1 369 ? 6.977 -28.758 38.141 1.00 61.53 369 LYS A N 1
ATOM 2857 C CA . LYS A 1 369 ? 6.899 -29.972 37.314 1.00 61.53 369 LYS A CA 1
ATOM 2858 C C . LYS A 1 369 ? 5.530 -30.629 37.463 1.00 61.53 369 LYS A C 1
ATOM 2860 O O . LYS A 1 369 ? 4.868 -30.490 38.486 1.00 61.53 369 LYS A O 1
ATOM 2865 N N . GLU A 1 370 ? 5.122 -31.414 36.468 1.00 62.78 370 GLU A N 1
ATOM 2866 C CA . GLU A 1 370 ? 3.844 -32.147 36.489 1.00 62.78 370 GLU A CA 1
ATOM 2867 C C . GLU A 1 370 ? 3.690 -33.037 37.738 1.00 62.78 370 GLU A C 1
ATOM 2869 O O . GLU A 1 370 ? 2.613 -33.114 38.326 1.00 62.78 370 GLU A O 1
ATOM 2874 N N . SER A 1 371 ? 4.790 -33.630 38.219 1.00 73.06 371 SER A N 1
ATOM 2875 C CA . SER A 1 371 ? 4.825 -34.440 39.445 1.00 73.06 371 SER A CA 1
ATOM 2876 C C . SER A 1 371 ? 4.384 -33.694 40.707 1.00 73.06 371 SER A C 1
ATOM 2878 O O . SER A 1 371 ? 3.937 -34.336 41.664 1.00 73.06 371 SER A O 1
ATOM 2880 N N . ASP A 1 372 ? 4.489 -32.365 40.707 1.00 65.69 372 ASP A N 1
ATOM 2881 C CA . ASP A 1 372 ? 4.212 -31.503 41.856 1.00 65.69 372 ASP A CA 1
ATOM 2882 C C . ASP A 1 372 ? 2.718 -31.182 41.989 1.00 65.69 372 ASP A C 1
ATOM 2884 O O . ASP A 1 372 ? 2.300 -30.586 42.980 1.00 65.69 372 ASP A O 1
ATOM 2888 N N . MET A 1 373 ? 1.902 -31.599 41.017 1.00 77.81 373 MET A N 1
ATOM 2889 C CA . MET A 1 373 ? 0.481 -31.279 40.920 1.00 77.81 373 MET A CA 1
ATOM 2890 C C . MET A 1 373 ? -0.383 -32.548 40.882 1.00 77.81 373 MET A C 1
ATOM 2892 O O . MET A 1 373 ? 0.082 -33.649 40.577 1.00 77.81 373 MET A O 1
ATOM 2896 N N . TYR A 1 374 ? -1.659 -32.415 41.232 1.00 76.31 374 TYR A N 1
ATOM 2897 C CA . TYR A 1 374 ? -2.686 -33.420 40.959 1.00 76.31 374 TYR A CA 1
ATOM 2898 C C . TYR A 1 374 ? -4.019 -32.752 40.625 1.00 76.31 374 TYR A C 1
ATOM 2900 O O . TYR A 1 374 ? -4.271 -31.611 41.011 1.00 76.31 374 TYR A O 1
ATOM 2908 N N . LEU A 1 375 ? -4.882 -33.470 39.907 1.00 71.00 375 LEU A N 1
ATOM 2909 C CA . LEU A 1 375 ? -6.215 -32.997 39.556 1.00 71.00 375 LEU A CA 1
ATOM 2910 C C . LEU A 1 375 ? -7.230 -33.518 40.579 1.00 71.00 375 LEU A C 1
ATOM 2912 O O . LEU A 1 375 ? -7.469 -34.721 40.665 1.00 71.00 375 LEU A O 1
ATOM 2916 N N . ASN A 1 376 ? -7.846 -32.620 41.342 1.00 68.56 376 ASN A N 1
ATOM 2917 C CA . ASN A 1 376 ? -9.016 -32.937 42.150 1.00 68.56 376 ASN A CA 1
ATOM 2918 C C . ASN A 1 376 ? -10.275 -32.798 41.288 1.00 68.56 376 ASN A C 1
ATOM 2920 O O . ASN A 1 376 ? -10.569 -31.711 40.792 1.00 68.56 376 ASN A O 1
ATOM 2924 N N . THR A 1 377 ? -11.021 -33.887 41.107 1.00 69.62 377 THR A N 1
ATOM 2925 C CA . THR A 1 377 ? -12.230 -33.924 40.268 1.00 69.62 377 THR A CA 1
ATOM 2926 C C . THR A 1 377 ? -13.540 -33.930 41.048 1.00 69.62 377 THR A C 1
ATOM 2928 O O . THR A 1 377 ? -14.598 -33.890 40.424 1.00 69.62 377 THR A O 1
ATOM 2931 N N . ASN A 1 378 ? -13.486 -33.990 42.382 1.00 60.91 378 ASN A N 1
ATOM 2932 C CA . ASN A 1 378 ? -14.653 -34.277 43.223 1.00 60.91 378 ASN A CA 1
ATOM 2933 C C . ASN A 1 378 ? -15.103 -33.069 44.065 1.00 60.91 378 ASN A C 1
ATOM 2935 O O . ASN A 1 378 ? -15.883 -33.232 44.999 1.00 60.91 378 ASN A O 1
ATOM 2939 N N . GLY A 1 379 ? -14.608 -31.863 43.775 1.00 58.69 379 GLY A N 1
ATOM 2940 C CA . GLY A 1 379 ? -15.028 -30.654 44.483 1.00 58.69 379 GLY A CA 1
ATOM 2941 C C . GLY A 1 379 ? -16.381 -30.148 43.985 1.00 58.69 379 GLY A C 1
ATOM 2942 O O . GLY A 1 379 ? -16.612 -30.084 42.782 1.00 58.69 379 GLY A O 1
ATOM 2943 N N . THR A 1 380 ? -17.266 -29.733 44.885 1.00 54.09 380 THR A N 1
ATOM 2944 C CA . THR A 1 380 ? -18.452 -28.923 44.563 1.00 54.09 380 THR A CA 1
ATOM 2945 C C . THR A 1 380 ? -18.286 -27.527 45.149 1.00 54.09 380 THR A C 1
ATOM 2947 O O . THR A 1 380 ? -17.782 -27.368 46.261 1.00 54.09 380 THR A O 1
ATOM 2950 N N . ILE A 1 381 ? -18.676 -26.500 44.391 1.00 55.06 381 ILE A N 1
ATOM 2951 C CA . ILE A 1 381 ? -18.687 -25.112 44.869 1.00 55.06 381 ILE A CA 1
ATOM 2952 C C . ILE A 1 381 ? -20.107 -24.570 44.740 1.00 55.06 381 ILE A C 1
ATOM 2954 O O . ILE A 1 381 ? -20.731 -24.668 43.681 1.00 55.06 381 ILE A O 1
ATOM 2958 N N . LYS A 1 382 ? -20.598 -23.973 45.830 1.00 55.84 382 LYS A N 1
ATOM 2959 C CA . LYS A 1 382 ? -21.822 -23.172 45.833 1.00 55.84 382 LYS A CA 1
ATOM 2960 C C . LYS A 1 382 ? -21.490 -21.781 45.316 1.00 55.84 382 LYS A C 1
ATOM 2962 O O . LYS A 1 382 ? -20.700 -21.063 45.930 1.00 55.84 382 LYS A O 1
ATOM 2967 N N . LEU A 1 383 ? -22.061 -21.416 44.174 1.00 57.81 383 LEU A N 1
ATOM 2968 C CA . LEU A 1 383 ? -21.797 -20.131 43.545 1.00 57.81 383 LEU A CA 1
ATOM 2969 C C . LEU A 1 383 ? -22.710 -19.068 44.175 1.00 57.81 383 LEU A C 1
ATOM 2971 O O . LEU A 1 383 ? -23.807 -18.815 43.685 1.00 57.81 383 LEU A O 1
ATOM 2975 N N . LYS A 1 384 ? -22.263 -18.452 45.275 1.00 56.81 384 LYS A N 1
ATOM 2976 C CA . LYS A 1 384 ? -22.875 -17.235 45.821 1.00 56.81 384 LYS A CA 1
ATOM 2977 C C . LYS A 1 384 ? -21.797 -16.226 46.192 1.00 56.81 384 LYS A C 1
ATOM 2979 O O . LYS A 1 384 ? -20.913 -16.532 46.989 1.00 56.81 384 LYS A O 1
ATOM 2984 N N . VAL A 1 385 ? -21.877 -15.025 45.628 1.00 50.81 385 VAL A N 1
ATOM 2985 C CA . VAL A 1 385 ? -21.091 -13.881 46.101 1.00 50.81 385 VAL A CA 1
ATOM 2986 C C . VAL A 1 385 ? -21.702 -13.440 47.439 1.00 50.81 385 VAL A C 1
ATOM 2988 O O . VAL A 1 385 ? -22.900 -13.155 47.465 1.00 50.81 385 VAL A O 1
ATOM 2991 N N . PRO A 1 386 ? -20.953 -13.418 48.560 1.00 49.94 386 PRO A N 1
ATOM 2992 C CA . PRO A 1 386 ? -21.492 -12.960 49.840 1.00 49.94 386 PRO A CA 1
ATOM 2993 C C . PRO A 1 386 ? -22.052 -11.535 49.740 1.00 49.94 386 PRO A C 1
ATOM 2995 O O . PRO A 1 386 ? -21.396 -10.658 49.169 1.00 49.94 386 PRO A O 1
ATOM 2998 N N . GLU A 1 387 ? -23.238 -11.299 50.308 1.00 44.94 387 GLU A N 1
ATOM 2999 C CA . GLU A 1 387 ? -23.847 -9.964 50.369 1.00 44.94 387 GLU A CA 1
ATOM 3000 C C . GLU A 1 387 ? -22.887 -8.962 51.025 1.00 44.94 387 GLU A C 1
ATOM 3002 O O . GLU A 1 387 ? -22.329 -9.214 52.092 1.00 44.94 387 GLU A O 1
ATOM 3007 N N . GLY A 1 388 ? -22.667 -7.828 50.353 1.00 46.31 388 GLY A N 1
ATOM 3008 C CA . GLY A 1 388 ? -21.730 -6.791 50.793 1.00 46.31 388 GLY A CA 1
ATOM 3009 C C . GLY A 1 388 ? -20.262 -7.034 50.421 1.00 46.31 388 GLY A C 1
ATOM 3010 O O . GLY A 1 388 ? -19.409 -6.235 50.804 1.00 46.31 388 GLY A O 1
ATOM 3011 N N . SER A 1 389 ? -19.943 -8.096 49.671 1.00 40.44 389 SER A N 1
ATOM 3012 C CA . SER A 1 389 ? -18.593 -8.319 49.141 1.00 40.44 389 SER A CA 1
ATOM 3013 C C . SER A 1 389 ? -18.462 -7.872 47.680 1.00 40.44 389 SER A C 1
ATOM 3015 O O . SER A 1 389 ? -19.364 -8.073 46.873 1.00 40.44 389 SER A O 1
ATOM 3017 N N . ASN A 1 390 ? -17.298 -7.327 47.314 1.00 41.47 390 ASN A N 1
ATOM 3018 C CA . ASN A 1 390 ? -16.930 -7.023 45.922 1.00 41.47 390 ASN A CA 1
ATOM 3019 C C . ASN A 1 390 ? -16.406 -8.273 45.177 1.00 41.47 390 ASN A C 1
ATOM 3021 O O . ASN A 1 390 ? -15.542 -8.163 44.308 1.00 41.47 390 ASN A O 1
ATOM 3025 N N . GLY A 1 391 ? -16.836 -9.473 45.582 1.00 37.88 391 GLY A N 1
ATOM 3026 C CA . GLY A 1 391 ? -16.376 -10.732 44.997 1.00 37.88 391 GLY A CA 1
ATOM 3027 C C . GLY A 1 391 ? -17.038 -11.008 43.649 1.00 37.88 391 GLY A C 1
ATOM 3028 O O . GLY A 1 391 ? -18.200 -10.672 43.447 1.00 37.88 391 GLY A O 1
ATOM 3029 N N . LEU A 1 392 ? -16.315 -11.649 42.730 1.00 41.34 392 LEU A N 1
ATOM 3030 C CA . LEU A 1 392 ? -16.849 -12.089 41.441 1.00 41.34 392 LEU A CA 1
ATOM 3031 C C . LEU A 1 392 ? -16.724 -13.605 41.327 1.00 41.34 392 LEU A C 1
ATOM 3033 O O . LEU A 1 392 ? -15.745 -14.200 41.780 1.00 41.34 392 LEU A O 1
ATOM 3037 N N . LEU A 1 393 ? -17.734 -14.227 40.730 1.00 42.47 393 LEU A N 1
ATOM 3038 C CA . LEU A 1 393 ? -17.790 -15.665 40.527 1.00 42.47 393 LEU A CA 1
ATOM 3039 C C . LEU A 1 393 ? -17.503 -15.961 39.059 1.00 42.47 393 LEU A C 1
ATOM 3041 O O . LEU A 1 393 ? -18.322 -15.688 38.189 1.00 42.47 393 LEU A O 1
ATOM 3045 N N . VAL A 1 394 ? -16.300 -16.465 38.795 1.00 43.47 394 VAL A N 1
ATOM 3046 C CA . VAL A 1 394 ? -15.764 -16.633 37.440 1.00 43.47 394 VAL A CA 1
ATOM 3047 C C . VAL A 1 394 ? -15.698 -18.117 37.101 1.00 43.47 394 VAL A C 1
ATOM 3049 O O . VAL A 1 394 ? -15.187 -18.922 37.883 1.00 43.47 394 VAL A O 1
ATOM 3052 N N . LYS A 1 395 ? -16.186 -18.491 35.915 1.00 45.00 395 LYS A N 1
ATOM 3053 C CA . LYS A 1 395 ? -15.929 -19.807 35.325 1.00 45.00 395 LYS A CA 1
ATOM 3054 C C . LYS A 1 395 ? -14.732 -19.685 34.388 1.00 45.00 395 LYS A C 1
ATOM 3056 O O . LYS A 1 395 ? -14.860 -19.144 33.296 1.00 45.00 395 LYS A O 1
ATOM 3061 N N . ASN A 1 396 ? -13.587 -20.224 34.792 1.00 41.28 396 ASN A N 1
ATOM 3062 C CA . ASN A 1 396 ? -12.399 -20.243 33.940 1.00 41.28 396 ASN A CA 1
ATOM 3063 C C . ASN A 1 396 ? -12.645 -21.155 32.724 1.00 41.28 396 ASN A C 1
ATOM 3065 O O . ASN A 1 396 ? -12.794 -22.367 32.882 1.00 41.28 396 ASN A O 1
ATOM 3069 N N . LEU A 1 397 ? -12.720 -20.571 31.523 1.00 36.69 397 LEU A N 1
ATOM 3070 C CA . LEU A 1 397 ? -12.885 -21.309 30.260 1.00 36.69 397 LEU A CA 1
ATOM 3071 C C . LEU A 1 397 ? -11.539 -21.811 29.717 1.00 36.69 397 LEU A C 1
ATOM 3073 O O . LEU A 1 397 ? -11.463 -22.914 29.182 1.00 36.69 397 LEU A O 1
ATOM 3077 N N . HIS A 1 398 ? -10.478 -21.032 29.933 1.00 36.25 398 HIS A N 1
ATOM 3078 C CA . HIS A 1 398 ? -9.094 -21.363 29.610 1.00 36.25 398 HIS A CA 1
ATOM 3079 C C . HIS A 1 398 ? -8.188 -20.854 30.738 1.00 36.25 398 HIS A C 1
ATOM 3081 O O . HIS A 1 398 ? -8.427 -19.781 31.289 1.00 36.25 398 HIS A O 1
ATOM 3087 N N . LEU A 1 399 ? -7.175 -21.634 31.114 1.00 36.06 399 LEU A N 1
ATOM 3088 C CA . LEU A 1 399 ? -6.180 -21.248 32.116 1.00 36.06 399 LEU A CA 1
ATOM 3089 C C . LEU A 1 399 ? -4.883 -20.897 31.385 1.00 36.06 399 LEU A C 1
ATOM 3091 O O . LEU A 1 399 ? -4.389 -21.714 30.609 1.00 36.06 399 LEU A O 1
ATOM 3095 N N . SER A 1 400 ? -4.350 -19.696 31.616 1.00 34.41 400 SER A N 1
ATOM 3096 C CA . SER A 1 400 ? -3.026 -19.306 31.121 1.00 34.41 400 SER A CA 1
ATOM 3097 C C . SER A 1 400 ? -1.946 -19.678 32.149 1.00 34.41 400 SER A C 1
ATOM 3099 O O . SER A 1 400 ? -2.192 -19.671 33.357 1.00 34.41 400 SER A O 1
ATOM 3101 N N . CYS A 1 401 ? -0.749 -20.019 31.669 1.00 33.38 401 CYS A N 1
ATOM 3102 C CA . CYS A 1 401 ? 0.436 -20.262 32.493 1.00 33.38 401 CYS A CA 1
ATOM 3103 C C . CYS A 1 401 ? 1.405 -19.083 32.324 1.00 33.38 401 CYS A C 1
ATOM 3105 O O . CYS A 1 401 ? 2.324 -19.161 31.510 1.00 33.38 401 CYS A O 1
ATOM 3107 N N . ASP A 1 402 ? 1.180 -17.986 33.050 1.00 36.75 402 ASP A N 1
ATOM 3108 C CA . ASP A 1 402 ? 1.989 -16.763 32.937 1.00 36.75 402 ASP A CA 1
ATOM 3109 C C . ASP A 1 402 ? 3.021 -16.631 34.087 1.00 36.75 402 ASP A C 1
ATOM 3111 O O . ASP A 1 402 ? 2.667 -16.850 35.250 1.00 36.75 402 ASP A O 1
ATOM 3115 N N . PRO A 1 403 ? 4.297 -16.283 33.815 1.00 31.88 403 PRO A N 1
ATOM 3116 C CA . PRO A 1 403 ? 5.325 -16.058 34.840 1.00 31.88 403 PRO A CA 1
ATOM 3117 C C . PRO A 1 403 ? 5.224 -14.727 35.622 1.00 31.88 403 PRO A C 1
ATOM 3119 O O . PRO A 1 403 ? 6.009 -14.521 36.552 1.00 31.88 403 PRO A O 1
ATOM 3122 N N . TYR A 1 404 ? 4.294 -13.818 35.306 1.00 32.72 404 TYR A N 1
ATOM 3123 C CA . TYR A 1 404 ? 4.195 -12.498 35.957 1.00 32.72 404 TYR A CA 1
ATOM 3124 C C . TYR A 1 404 ? 3.191 -12.437 37.125 1.00 32.72 404 TYR A C 1
ATOM 3126 O O . TYR A 1 404 ? 2.116 -11.856 37.022 1.00 32.72 404 TYR A O 1
ATOM 3134 N N . MET A 1 405 ? 3.571 -12.971 38.291 1.00 27.67 405 MET A N 1
ATOM 3135 C CA . MET A 1 405 ? 2.795 -12.864 39.547 1.00 27.67 405 MET A CA 1
ATOM 3136 C C . MET A 1 405 ? 3.581 -12.209 40.699 1.00 27.67 405 MET A C 1
ATOM 3138 O O . MET A 1 405 ? 3.454 -12.614 41.850 1.00 27.67 405 MET A O 1
ATOM 3142 N N . CYS A 1 406 ? 4.386 -11.175 40.420 1.00 27.86 406 CYS A N 1
ATOM 3143 C CA . CYS A 1 406 ? 5.107 -10.421 41.457 1.00 27.86 406 CYS A CA 1
ATOM 3144 C C . CYS A 1 406 ? 5.218 -8.921 41.118 1.00 27.86 406 CYS A C 1
ATOM 3146 O O . CYS A 1 406 ? 6.124 -8.537 40.381 1.00 27.86 406 CYS A O 1
ATOM 3148 N N . ASN A 1 407 ? 4.346 -8.094 41.720 1.00 26.27 407 ASN A N 1
ATOM 3149 C CA . ASN A 1 407 ? 4.575 -6.715 42.219 1.00 26.27 407 ASN A CA 1
ATOM 3150 C C . ASN A 1 407 ? 3.524 -5.667 41.797 1.00 26.27 407 ASN A C 1
ATOM 3152 O O . ASN A 1 407 ? 3.358 -5.351 40.625 1.00 26.27 407 ASN A O 1
ATOM 3156 N N . LEU A 1 408 ? 2.892 -5.044 42.801 1.00 26.19 408 LEU A N 1
ATOM 3157 C CA . LEU A 1 408 ? 1.964 -3.909 42.695 1.00 26.19 408 LEU A CA 1
ATOM 3158 C C . LEU A 1 408 ? 2.274 -2.835 43.774 1.00 26.19 408 LEU A C 1
ATOM 3160 O O . LEU A 1 408 ? 2.821 -3.151 44.830 1.00 26.19 408 LEU A O 1
ATOM 3164 N N . VAL A 1 409 ? 1.784 -1.607 43.516 1.00 24.44 409 VAL A N 1
ATOM 3165 C CA . VAL A 1 409 ? 1.262 -0.544 44.433 1.00 24.44 409 VAL A CA 1
ATOM 3166 C C . VAL A 1 409 ? 2.048 0.801 44.625 1.00 24.44 409 VAL A C 1
ATOM 3168 O O . VAL A 1 409 ? 3.186 0.806 45.085 1.00 24.44 409 VAL A O 1
ATOM 3171 N N . LYS A 1 410 ? 1.283 1.928 44.473 1.00 24.19 410 LYS A N 1
ATOM 3172 C CA . LYS A 1 410 ? 1.238 3.280 45.168 1.00 24.19 410 LYS A CA 1
ATOM 3173 C C . LYS A 1 410 ? 1.666 4.504 44.299 1.00 24.19 410 LYS A C 1
ATOM 3175 O O . LYS A 1 410 ? 2.697 4.402 43.662 1.00 24.19 410 LYS A O 1
ATOM 3180 N N . LYS A 1 411 ? 1.053 5.718 44.223 1.00 26.14 411 LYS A N 1
ATOM 3181 C CA . LYS A 1 411 ? -0.095 6.502 44.805 1.00 26.14 411 LYS A CA 1
ATOM 3182 C C . LYS A 1 411 ? -0.375 7.785 43.905 1.00 26.14 411 LYS A C 1
ATOM 3184 O O . LYS A 1 411 ? 0.395 7.981 42.970 1.00 26.14 411 LYS A O 1
ATOM 3189 N N . PRO A 1 412 ? -1.400 8.658 44.155 1.00 28.91 412 PRO A N 1
ATOM 3190 C CA . PRO A 1 412 ? -2.042 9.581 43.169 1.00 28.91 412 PRO A CA 1
ATOM 3191 C C . PRO A 1 412 ? -1.876 11.109 43.415 1.00 28.91 412 PRO A C 1
ATOM 3193 O O . PRO A 1 412 ? -1.639 11.464 44.565 1.00 28.91 412 PRO A O 1
ATOM 3196 N N . ILE A 1 413 ? -2.131 11.996 42.416 1.00 24.73 413 ILE A N 1
ATOM 3197 C CA . ILE A 1 413 ? -2.483 13.444 42.593 1.00 24.73 413 ILE A CA 1
ATOM 3198 C C . ILE A 1 413 ? -3.424 14.004 41.474 1.00 24.73 413 ILE A C 1
ATOM 3200 O O . ILE A 1 413 ? -3.375 13.565 40.331 1.00 24.73 413 ILE A O 1
ATOM 3204 N N . SER A 1 414 ? -4.258 14.960 41.923 1.00 25.03 414 SER A N 1
ATOM 3205 C CA . SER A 1 414 ? -5.390 15.810 41.468 1.00 25.03 414 SER A CA 1
ATOM 3206 C C . SER A 1 414 ? -5.578 16.379 40.034 1.00 25.03 414 SER A C 1
ATOM 3208 O O . SER A 1 414 ? -4.744 16.305 39.144 1.00 25.03 414 SER A O 1
ATOM 3210 N N . SER A 1 415 ? -6.782 16.957 39.883 1.00 25.59 415 SER A N 1
ATOM 3211 C CA . SER A 1 415 ? -7.634 17.252 38.719 1.00 25.59 415 SER A CA 1
ATOM 3212 C C . SER A 1 415 ? -7.624 18.697 38.197 1.00 25.59 415 SER A C 1
ATOM 3214 O O . SER A 1 415 ? -7.480 19.621 38.992 1.00 25.59 415 SER A O 1
ATOM 3216 N N . THR A 1 416 ? -7.988 18.899 36.922 1.00 23.06 416 THR A N 1
ATOM 3217 C CA . THR A 1 416 ? -8.906 19.967 36.439 1.00 23.06 416 THR A CA 1
ATOM 3218 C C . THR A 1 416 ? -9.363 19.678 34.997 1.00 23.06 416 THR A C 1
ATOM 3220 O O . THR A 1 416 ? -8.630 19.088 34.210 1.00 23.06 416 THR A O 1
ATOM 3223 N N . THR A 1 417 ? -10.614 20.024 34.688 1.00 24.61 417 THR A N 1
ATOM 3224 C CA . THR A 1 417 ? -11.365 19.736 33.449 1.00 24.61 417 THR A CA 1
ATOM 3225 C C . THR A 1 417 ? -11.205 20.837 32.400 1.00 24.61 417 THR A C 1
ATOM 3227 O O . THR A 1 417 ? -11.306 22.000 32.772 1.00 24.61 417 THR A O 1
ATOM 3230 N N . ASN A 1 418 ? -11.079 20.492 31.110 1.00 25.47 418 ASN A N 1
ATOM 3231 C CA . ASN A 1 418 ? -11.308 21.418 29.991 1.00 25.47 418 ASN A CA 1
ATOM 3232 C C . ASN A 1 418 ? -11.988 20.713 28.804 1.00 25.47 418 ASN A C 1
ATOM 3234 O O . ASN A 1 418 ? -11.704 19.557 28.501 1.00 25.47 418 ASN A O 1
ATOM 3238 N N . SER A 1 419 ? -12.917 21.437 28.181 1.00 25.33 419 SER A N 1
ATOM 3239 C CA . SER A 1 419 ? -13.799 21.042 27.079 1.00 25.33 419 SER A CA 1
ATOM 3240 C C . SER A 1 419 ? -13.085 20.955 25.724 1.00 25.33 419 SER A C 1
ATOM 3242 O O . SER A 1 419 ? -12.191 21.746 25.436 1.00 25.33 419 SER A O 1
ATOM 3244 N N . PHE A 1 420 ? -13.525 20.004 24.893 1.00 28.52 420 PHE A N 1
ATOM 3245 C CA . PHE A 1 420 ? -12.987 19.678 23.569 1.00 28.52 420 PHE A CA 1
ATOM 3246 C C . PHE A 1 420 ? -13.385 20.698 22.487 1.00 28.52 420 PHE A C 1
ATOM 3248 O O . PHE A 1 420 ? -14.570 20.975 22.312 1.00 28.52 420 PHE A O 1
ATOM 3255 N N . GLU A 1 421 ? -12.413 21.162 21.696 1.00 24.44 421 GLU A N 1
ATOM 3256 C CA . GLU A 1 421 ? -12.647 21.745 20.367 1.00 24.44 421 GLU A CA 1
ATOM 3257 C C . GLU A 1 421 ? -12.294 20.714 19.273 1.00 24.44 421 GLU A C 1
ATOM 3259 O O . GLU A 1 421 ? -11.274 20.025 19.388 1.00 24.44 421 GLU A O 1
ATOM 3264 N N . PRO A 1 422 ? -13.108 20.571 18.210 1.00 28.95 422 PRO A N 1
ATOM 3265 C CA . PRO A 1 422 ? -12.850 19.610 17.144 1.00 28.95 422 PRO A CA 1
ATOM 3266 C C . PRO A 1 422 ? -11.739 20.096 16.201 1.00 28.95 422 PRO A C 1
ATOM 3268 O O . PRO A 1 422 ? -11.862 21.119 15.529 1.00 28.95 422 PRO A O 1
ATOM 3271 N N . VAL A 1 423 ? -10.658 19.319 16.104 1.00 30.94 423 VAL A N 1
ATOM 3272 C CA . VAL A 1 423 ? -9.598 19.511 15.104 1.00 30.94 423 VAL A CA 1
ATOM 3273 C C . VAL A 1 423 ? -9.981 18.765 13.824 1.00 30.94 423 VAL A C 1
ATOM 3275 O O . VAL A 1 423 ? -10.103 17.540 13.819 1.00 30.94 423 VAL A O 1
ATOM 3278 N N . HIS A 1 424 ? -10.147 19.489 12.715 1.00 31.84 424 HIS A N 1
ATOM 3279 C CA . HIS A 1 424 ? -10.333 18.881 11.397 1.00 31.84 424 HIS A CA 1
ATOM 3280 C C . HIS A 1 424 ? -9.047 18.173 10.941 1.00 31.84 424 HIS A C 1
ATOM 3282 O O . HIS A 1 424 ? -8.008 18.798 10.730 1.00 31.84 424 HIS A O 1
ATOM 3288 N N . MET A 1 425 ? -9.118 16.850 10.779 1.00 39.84 425 MET A N 1
ATOM 3289 C CA . MET A 1 425 ? -7.994 16.024 10.332 1.00 39.84 425 MET A CA 1
ATOM 3290 C C . MET A 1 425 ? -7.815 16.115 8.812 1.00 39.84 425 MET A C 1
ATOM 3292 O O . MET A 1 425 ? -8.735 15.819 8.054 1.00 39.84 425 MET A O 1
ATOM 3296 N N . ILE A 1 426 ? -6.604 16.447 8.360 1.00 40.19 426 ILE A N 1
ATOM 3297 C CA . ILE A 1 426 ? -6.211 16.353 6.948 1.00 40.19 426 ILE A CA 1
ATOM 3298 C C . ILE A 1 426 ? -5.268 15.156 6.800 1.00 40.19 426 ILE A C 1
ATOM 3300 O O . ILE A 1 426 ? -4.081 15.242 7.117 1.00 40.19 426 ILE A O 1
ATOM 3304 N N . TYR A 1 427 ? -5.785 14.026 6.313 1.00 49.69 427 TYR A N 1
ATOM 3305 C CA . TYR A 1 427 ? -4.954 12.876 5.953 1.00 49.69 427 TYR A CA 1
ATOM 3306 C C . TYR A 1 427 ? -4.297 13.115 4.590 1.00 49.69 427 TYR A C 1
ATOM 3308 O O . TYR A 1 427 ? -4.974 13.328 3.585 1.00 49.69 427 TYR A O 1
ATOM 3316 N N . LYS A 1 428 ? -2.962 13.076 4.541 1.00 52.41 428 LYS A N 1
ATOM 3317 C CA . LYS A 1 428 ? -2.210 13.177 3.284 1.00 52.41 428 LYS A CA 1
ATOM 3318 C C . LYS A 1 428 ? -2.154 11.803 2.618 1.00 52.41 428 LYS A C 1
ATOM 3320 O O . LYS A 1 428 ? -1.601 10.866 3.190 1.00 52.41 428 LYS A O 1
ATOM 3325 N N . ARG A 1 429 ? -2.720 11.683 1.415 1.00 66.75 429 ARG A N 1
ATOM 3326 C CA . ARG A 1 429 ? -2.643 10.463 0.598 1.00 66.75 429 ARG A CA 1
ATOM 3327 C C . ARG A 1 429 ? -1.336 10.451 -0.179 1.00 66.75 429 ARG A C 1
ATOM 3329 O O . ARG A 1 429 ? -0.935 11.474 -0.729 1.00 66.75 429 ARG A O 1
ATOM 3336 N N . VAL A 1 430 ? -0.705 9.285 -0.258 1.00 74.88 430 VAL A N 1
ATOM 3337 C CA . VAL A 1 430 ? 0.456 9.066 -1.121 1.00 74.88 430 VAL A CA 1
ATOM 3338 C C . VAL A 1 430 ? 0.131 7.918 -2.060 1.00 74.88 430 VAL A C 1
ATOM 3340 O O . VAL A 1 430 ? -0.156 6.801 -1.625 1.00 74.88 430 VAL A O 1
ATOM 3343 N N . HIS A 1 431 ? 0.142 8.217 -3.354 1.00 82.75 431 HIS A N 1
ATOM 3344 C CA . HIS A 1 431 ? 0.032 7.233 -4.418 1.00 82.75 431 HIS A CA 1
ATOM 3345 C C . HIS A 1 431 ? 1.384 7.187 -5.125 1.00 82.75 431 HIS A C 1
ATOM 3347 O O . HIS A 1 431 ? 1.815 8.192 -5.686 1.00 82.75 431 HIS A O 1
ATOM 3353 N N . MET A 1 432 ? 2.054 6.040 -5.090 1.00 85.69 432 MET A N 1
ATOM 3354 C CA . MET A 1 432 ? 3.286 5.827 -5.841 1.00 85.69 432 MET A CA 1
ATOM 3355 C C . MET A 1 432 ? 2.973 4.906 -7.009 1.00 85.69 432 MET A C 1
ATOM 3357 O O . MET A 1 432 ? 2.610 3.742 -6.835 1.00 85.69 432 MET A O 1
ATOM 3361 N N . LYS A 1 433 ? 3.094 5.453 -8.214 1.00 85.00 433 LYS A N 1
ATOM 3362 C CA . LYS A 1 433 ? 2.951 4.703 -9.454 1.00 85.00 433 LYS A CA 1
ATOM 3363 C C . LYS A 1 433 ? 4.285 4.714 -10.158 1.00 85.00 433 LYS A C 1
ATOM 3365 O O . LYS A 1 433 ? 4.797 5.779 -10.496 1.00 85.00 433 LYS A O 1
ATOM 3370 N N . ALA A 1 434 ? 4.828 3.533 -10.392 1.00 85.12 434 ALA A N 1
ATOM 3371 C CA . ALA A 1 434 ? 5.882 3.410 -11.368 1.00 85.12 434 ALA A CA 1
ATOM 3372 C C . ALA A 1 434 ? 5.310 3.086 -12.740 1.00 85.12 434 ALA A C 1
ATOM 3374 O O . ALA A 1 434 ? 4.266 2.451 -12.877 1.00 85.12 434 ALA A O 1
ATOM 3375 N N . PHE A 1 435 ? 6.050 3.497 -13.755 1.00 87.25 435 PHE A N 1
ATOM 3376 C CA . PHE A 1 435 ? 5.737 3.221 -15.136 1.00 87.25 435 PHE A CA 1
ATOM 3377 C C . PHE A 1 435 ? 7.035 3.009 -15.905 1.00 87.25 435 PHE A C 1
ATOM 3379 O O . PHE A 1 435 ? 8.107 3.453 -15.487 1.00 87.25 435 PHE A O 1
ATOM 3386 N N . VAL A 1 436 ? 6.922 2.338 -17.042 1.00 83.69 436 VAL A N 1
ATOM 3387 C CA . VAL A 1 436 ? 7.970 2.295 -18.056 1.00 83.69 436 VAL A CA 1
ATOM 3388 C C . VAL A 1 436 ? 7.378 2.876 -19.326 1.00 83.69 436 VAL A C 1
ATOM 3390 O O . VAL A 1 436 ? 6.241 2.581 -19.683 1.00 83.69 436 VAL A O 1
ATOM 3393 N N . PHE A 1 437 ? 8.136 3.731 -19.999 1.00 77.31 437 PHE A N 1
ATOM 3394 C CA . PHE A 1 437 ? 7.668 4.430 -21.195 1.00 77.31 437 PHE A CA 1
ATOM 3395 C C . PHE A 1 437 ? 7.217 3.455 -22.309 1.00 77.31 437 PHE A C 1
ATOM 3397 O O . PHE A 1 437 ? 6.367 3.810 -23.118 1.00 77.31 437 PHE A O 1
ATOM 3404 N N . SER A 1 438 ? 7.761 2.228 -22.351 1.00 79.06 438 SER A N 1
ATOM 3405 C CA . SER A 1 438 ? 7.452 1.240 -23.392 1.00 79.06 438 SER A CA 1
ATOM 3406 C C . SER A 1 438 ? 5.993 0.793 -23.378 1.00 79.06 438 SER A C 1
ATOM 3408 O O . SER A 1 438 ? 5.461 0.436 -24.424 1.00 79.06 438 SER A O 1
ATOM 3410 N N . ASP A 1 439 ? 5.326 0.872 -22.223 1.00 83.50 439 ASP A N 1
ATOM 3411 C CA . ASP A 1 439 ? 3.891 0.590 -22.107 1.00 83.50 439 ASP A CA 1
ATOM 3412 C C . ASP A 1 439 ? 3.046 1.665 -22.839 1.00 83.50 439 ASP A C 1
ATOM 3414 O O . ASP A 1 439 ? 1.866 1.459 -23.119 1.00 83.50 439 ASP A O 1
ATOM 3418 N N . TYR A 1 440 ? 3.661 2.796 -23.214 1.00 87.44 440 TYR A N 1
ATOM 3419 C CA . TYR A 1 440 ? 3.019 3.979 -23.794 1.00 87.44 440 TYR A CA 1
ATOM 3420 C C . TYR A 1 440 ? 3.499 4.314 -25.215 1.00 87.44 440 TYR A C 1
ATOM 3422 O O . TYR A 1 440 ? 3.194 5.391 -25.723 1.00 87.44 440 TYR A O 1
ATOM 3430 N N . TYR A 1 441 ? 4.209 3.410 -25.905 1.00 83.88 441 TYR A N 1
ATOM 3431 C CA . TYR A 1 441 ? 4.654 3.645 -27.292 1.00 83.88 441 TYR A CA 1
ATOM 3432 C C . TYR A 1 441 ? 3.508 4.012 -28.246 1.00 83.88 441 TYR A C 1
ATOM 3434 O O . TYR A 1 441 ? 3.685 4.823 -29.151 1.00 83.88 441 TYR A O 1
ATOM 3442 N N . HIS A 1 442 ? 2.316 3.466 -28.006 1.00 86.75 442 HIS A N 1
ATOM 3443 C CA . HIS A 1 442 ? 1.108 3.770 -28.772 1.00 86.75 442 HIS A CA 1
ATOM 3444 C C . HIS A 1 442 ? 0.680 5.252 -28.693 1.00 86.75 442 HIS A C 1
ATOM 3446 O O . HIS A 1 442 ? -0.107 5.700 -29.521 1.00 86.75 442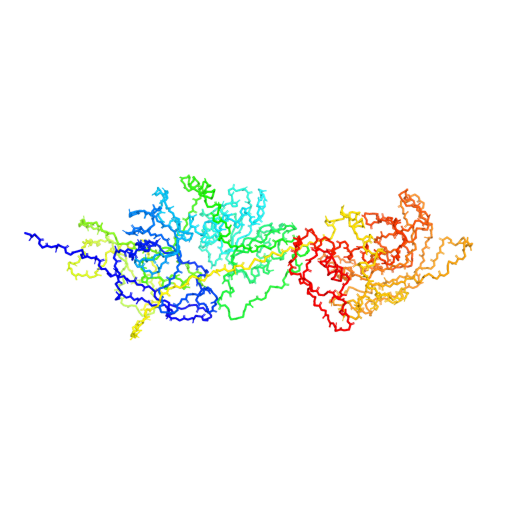 HIS A O 1
ATOM 3452 N N . LEU A 1 443 ? 1.203 6.026 -27.732 1.00 88.81 443 LEU A N 1
ATOM 3453 C CA . LEU A 1 443 ? 0.943 7.460 -27.582 1.00 88.81 443 LEU A CA 1
ATOM 3454 C C . LEU A 1 443 ? 1.963 8.349 -28.302 1.00 88.81 443 LEU A C 1
ATOM 3456 O O . LEU A 1 443 ? 1.817 9.568 -28.262 1.00 88.81 443 LEU A O 1
ATOM 3460 N N . TYR A 1 444 ? 2.984 7.785 -28.956 1.00 88.19 444 TYR A N 1
ATOM 3461 C CA . TYR A 1 444 ? 4.092 8.570 -29.505 1.00 88.19 444 TYR A CA 1
ATOM 3462 C C . TYR A 1 444 ? 3.647 9.637 -30.517 1.00 88.19 444 TYR A C 1
ATOM 3464 O O . TYR A 1 444 ? 4.059 10.788 -30.407 1.00 88.19 444 TYR A O 1
ATOM 3472 N N . LEU A 1 445 ? 2.748 9.300 -31.448 1.00 87.88 445 LEU A N 1
ATOM 3473 C CA . LEU A 1 445 ? 2.238 10.270 -32.428 1.00 87.88 445 LEU A CA 1
ATOM 3474 C C . LEU A 1 445 ? 1.427 11.391 -31.760 1.00 87.88 445 LEU A C 1
ATOM 3476 O O . LEU A 1 445 ? 1.681 12.564 -32.008 1.00 87.88 445 LEU A O 1
ATOM 3480 N N . LYS A 1 446 ? 0.537 11.041 -30.821 1.00 88.88 446 LYS A N 1
ATOM 3481 C CA . LYS A 1 446 ? -0.234 12.013 -30.023 1.00 88.88 446 LYS A CA 1
ATOM 3482 C C . LYS A 1 446 ? 0.682 12.955 -29.234 1.00 88.88 446 LYS A C 1
ATOM 3484 O O . LYS A 1 446 ? 0.383 14.135 -29.070 1.00 88.88 446 LYS A O 1
ATOM 3489 N N . PHE A 1 447 ? 1.786 12.422 -28.721 1.00 91.19 447 PHE A N 1
ATOM 3490 C CA . PHE A 1 447 ? 2.813 13.197 -28.045 1.00 91.19 447 PHE A CA 1
ATOM 3491 C C . PHE A 1 447 ? 3.489 14.198 -28.998 1.00 91.19 447 PHE A C 1
ATOM 3493 O O . PHE A 1 447 ? 3.604 15.371 -28.643 1.00 91.19 447 PHE A O 1
ATOM 3500 N N . LEU A 1 448 ? 3.881 13.775 -30.205 1.00 90.25 448 LEU A N 1
ATOM 3501 C CA . LEU A 1 448 ? 4.470 14.672 -31.204 1.00 90.25 448 LEU A CA 1
ATOM 3502 C C . LEU A 1 448 ? 3.506 15.799 -31.592 1.00 90.25 448 LEU A C 1
ATOM 3504 O O . LEU A 1 448 ? 3.907 16.963 -31.558 1.00 90.25 448 LEU A O 1
ATOM 3508 N N . ASP A 1 449 ? 2.240 15.471 -31.866 1.00 89.25 449 ASP A N 1
ATOM 3509 C CA . ASP A 1 449 ? 1.199 16.444 -32.227 1.00 89.25 449 ASP A CA 1
ATOM 3510 C C . ASP A 1 449 ? 1.014 17.527 -31.155 1.00 89.25 449 ASP A C 1
ATOM 3512 O O . ASP A 1 449 ? 0.778 18.694 -31.467 1.00 89.25 449 ASP A O 1
ATOM 3516 N N . LEU A 1 450 ? 1.142 17.151 -29.880 1.00 87.00 450 LEU A N 1
ATOM 3517 C CA . LEU A 1 450 ? 1.025 18.081 -28.761 1.00 87.00 450 LEU A CA 1
ATOM 3518 C C . LEU A 1 450 ? 2.270 18.961 -28.600 1.00 87.00 450 LEU A C 1
ATOM 3520 O O . LEU A 1 450 ? 2.159 20.149 -28.300 1.00 87.00 450 LEU A O 1
ATOM 3524 N N . VAL A 1 451 ? 3.462 18.377 -28.727 1.00 89.75 451 VAL A N 1
ATOM 3525 C CA . VAL A 1 451 ? 4.709 19.028 -28.302 1.00 89.75 451 VAL A CA 1
ATOM 3526 C C . VAL A 1 451 ? 5.354 19.846 -29.422 1.00 89.75 451 VAL A C 1
ATOM 3528 O O . VAL A 1 451 ? 5.885 20.925 -29.150 1.00 89.75 451 VAL A O 1
ATOM 3531 N N . LEU A 1 452 ? 5.274 19.398 -30.679 1.00 91.12 452 LEU A N 1
ATOM 3532 C CA . LEU A 1 452 ? 5.891 20.079 -31.826 1.00 91.12 452 LEU A CA 1
ATOM 3533 C C . LEU A 1 452 ? 5.449 21.544 -32.001 1.00 91.12 452 LEU A C 1
ATOM 3535 O O . LEU A 1 452 ? 6.329 22.388 -32.214 1.00 91.12 452 LEU A O 1
ATOM 3539 N N . PRO A 1 453 ? 4.152 21.902 -31.879 1.00 91.38 453 PRO A N 1
ATOM 3540 C CA . PRO A 1 453 ? 3.728 23.298 -31.977 1.00 91.38 453 PRO A CA 1
ATOM 3541 C C . PRO A 1 453 ? 4.381 24.170 -30.903 1.00 91.38 453 PRO A C 1
ATOM 3543 O O . PRO A 1 453 ? 4.879 25.253 -31.193 1.00 91.38 453 PRO A O 1
ATOM 3546 N N . HIS A 1 454 ? 4.464 23.673 -29.668 1.00 91.81 454 HIS A N 1
ATOM 3547 C CA . HIS A 1 454 ? 5.044 24.419 -28.555 1.00 91.81 454 HIS A CA 1
ATOM 3548 C C . HIS A 1 454 ? 6.559 24.601 -28.670 1.00 91.81 454 HIS A C 1
ATOM 3550 O O . HIS A 1 454 ? 7.065 25.647 -28.267 1.00 91.81 454 HIS A O 1
ATOM 3556 N N . ILE A 1 455 ? 7.276 23.628 -29.239 1.00 89.69 455 ILE A N 1
ATOM 3557 C CA . ILE A 1 455 ? 8.699 23.786 -29.574 1.00 89.69 455 ILE A CA 1
ATOM 3558 C C . ILE A 1 455 ? 8.865 24.848 -30.664 1.00 89.69 455 ILE A C 1
ATOM 3560 O O . ILE A 1 455 ? 9.663 25.769 -30.514 1.00 89.69 455 ILE A O 1
ATOM 3564 N N . THR A 1 456 ? 8.085 24.748 -31.743 1.00 88.56 456 THR A N 1
ATOM 3565 C CA . THR A 1 456 ? 8.189 25.651 -32.902 1.00 88.56 456 THR A CA 1
ATOM 3566 C C . THR A 1 456 ? 7.848 27.100 -32.529 1.00 88.56 456 THR A C 1
ATOM 3568 O O . THR A 1 456 ? 8.452 28.036 -33.042 1.00 88.56 456 THR A O 1
ATOM 3571 N N . GLU A 1 457 ? 6.917 27.292 -31.593 1.00 90.12 457 GLU A N 1
ATOM 3572 C CA . GLU A 1 457 ? 6.541 28.597 -31.033 1.00 90.12 457 GLU A CA 1
ATOM 3573 C C . GLU A 1 457 ? 7.506 29.110 -29.944 1.00 90.12 457 GLU A C 1
ATOM 3575 O O . GLU A 1 457 ? 7.289 30.192 -29.398 1.00 90.12 457 GLU A O 1
ATOM 3580 N N . GLY A 1 458 ? 8.536 28.341 -29.571 1.00 87.06 458 GLY A N 1
ATOM 3581 C CA . GLY A 1 458 ? 9.484 28.700 -28.510 1.00 87.06 458 GLY A CA 1
ATOM 3582 C C . GLY A 1 458 ? 8.901 28.666 -27.090 1.00 87.06 458 GLY A C 1
ATOM 3583 O O . GLY A 1 458 ? 9.506 29.197 -26.162 1.00 87.06 458 GLY A O 1
ATOM 3584 N N . LYS A 1 459 ? 7.726 28.051 -26.898 1.00 88.25 459 LYS A N 1
ATOM 3585 C CA . LYS A 1 459 ? 7.090 27.864 -25.580 1.00 88.25 459 LYS A CA 1
ATOM 3586 C C . LYS A 1 459 ? 7.729 26.736 -24.777 1.00 88.25 459 LYS A C 1
ATOM 3588 O O . LYS A 1 459 ? 7.643 26.747 -23.551 1.00 88.25 459 LYS A O 1
ATOM 3593 N N . ILE A 1 460 ? 8.331 25.766 -25.464 1.00 88.00 460 ILE A N 1
ATOM 3594 C CA . ILE A 1 460 ? 9.177 24.740 -24.859 1.00 88.00 460 ILE A CA 1
ATOM 3595 C C . ILE A 1 460 ? 10.592 24.909 -25.399 1.00 88.00 460 ILE A C 1
ATOM 3597 O O . ILE A 1 460 ? 10.810 24.886 -26.608 1.00 88.00 460 ILE A O 1
ATOM 3601 N N . VAL A 1 461 ? 11.545 25.048 -24.486 1.00 82.88 461 VAL A N 1
ATOM 3602 C CA . VAL A 1 461 ? 12.977 25.135 -24.760 1.00 82.88 461 VAL A CA 1
ATOM 3603 C C . VAL A 1 461 ? 13.640 23.874 -24.226 1.00 82.88 461 VAL A C 1
ATOM 3605 O O . VAL A 1 461 ? 13.383 23.455 -23.097 1.00 82.88 461 VAL A O 1
ATOM 3608 N N . TYR A 1 462 ? 14.504 23.263 -25.025 1.00 78.19 462 TYR A N 1
ATOM 3609 C CA . TYR A 1 462 ? 15.253 22.084 -24.617 1.00 78.19 462 TYR A CA 1
ATOM 3610 C C . TYR A 1 462 ? 16.743 22.368 -24.705 1.00 78.19 462 TYR A C 1
ATOM 3612 O O . TYR A 1 462 ? 17.234 22.775 -25.758 1.00 78.19 462 TYR A O 1
ATOM 3620 N N . LEU A 1 463 ? 17.441 22.189 -23.585 1.00 72.19 463 LEU A N 1
ATOM 3621 C CA . LEU A 1 463 ? 18.887 22.355 -23.518 1.00 72.19 463 LEU A CA 1
ATOM 3622 C C . LEU A 1 463 ? 19.569 20.991 -23.596 1.00 72.19 463 LEU A C 1
ATOM 3624 O O . LEU A 1 463 ? 19.262 20.076 -22.824 1.00 72.19 463 LEU A O 1
ATOM 3628 N N . GLU A 1 464 ? 20.499 20.889 -24.541 1.00 69.06 464 GLU A N 1
ATOM 3629 C CA . GLU A 1 464 ? 21.288 19.699 -24.833 1.00 69.06 464 GLU A CA 1
ATOM 3630 C C . GLU A 1 464 ? 22.776 20.048 -24.740 1.00 69.06 464 GLU A C 1
ATOM 3632 O O . GLU A 1 464 ? 23.253 20.942 -25.432 1.00 69.06 464 GLU A O 1
ATOM 3637 N N . ASP A 1 465 ? 23.511 19.313 -23.909 1.00 69.75 465 ASP A N 1
ATOM 3638 C CA . ASP A 1 465 ? 24.952 19.147 -24.078 1.00 69.75 465 ASP A CA 1
ATOM 3639 C C . ASP A 1 465 ? 25.189 18.082 -25.148 1.00 69.75 465 ASP A C 1
ATOM 3641 O O . ASP A 1 465 ? 24.703 16.949 -25.025 1.00 69.75 465 ASP A O 1
ATOM 3645 N N . ILE A 1 466 ? 25.940 18.466 -26.175 1.00 73.62 466 ILE A N 1
ATOM 3646 C CA . ILE A 1 466 ? 26.340 17.615 -27.289 1.00 73.62 466 ILE A CA 1
ATOM 3647 C C . ILE A 1 466 ? 27.868 17.580 -27.292 1.00 73.62 466 ILE A C 1
ATOM 3649 O O . ILE A 1 466 ? 28.513 18.614 -27.454 1.00 73.62 466 ILE A O 1
ATOM 3653 N N . ALA A 1 467 ? 28.452 16.402 -27.071 1.00 74.88 467 ALA A N 1
ATOM 3654 C CA . ALA A 1 467 ? 29.887 16.193 -27.265 1.00 74.88 467 ALA A CA 1
ATOM 3655 C C . ALA A 1 467 ? 30.177 15.775 -28.712 1.00 74.88 467 ALA A C 1
ATOM 3657 O O . ALA A 1 467 ? 29.356 15.112 -29.327 1.00 74.88 467 ALA A O 1
ATOM 3658 N N . GLU A 1 468 ? 31.334 16.120 -29.264 1.00 79.44 468 GLU A N 1
ATOM 3659 C CA . GLU A 1 468 ? 31.666 15.774 -30.651 1.00 79.44 468 GLU A CA 1
ATOM 3660 C C . GLU A 1 468 ? 32.480 14.472 -30.726 1.00 79.44 468 GLU A C 1
ATOM 3662 O O . GLU A 1 468 ? 33.403 14.249 -29.937 1.00 79.44 468 GLU A O 1
ATOM 3667 N N . GLY A 1 469 ? 32.144 13.622 -31.698 1.00 80.56 469 GLY A N 1
ATOM 3668 C CA . GLY A 1 469 ? 32.848 12.384 -32.040 1.00 80.56 469 GLY A CA 1
ATOM 3669 C C . GLY A 1 469 ? 32.487 11.172 -31.172 1.00 80.56 469 GLY A C 1
ATOM 3670 O O . GLY A 1 469 ? 32.094 11.286 -30.010 1.00 80.56 469 GLY A O 1
ATOM 3671 N N . LEU A 1 470 ? 32.655 9.972 -31.742 1.00 82.19 470 LEU A N 1
ATOM 3672 C CA . LEU A 1 470 ? 32.401 8.702 -31.045 1.00 82.19 470 LEU A CA 1
ATOM 3673 C C . LEU A 1 470 ? 33.364 8.508 -29.863 1.00 82.19 470 LEU A C 1
ATOM 3675 O O . LEU A 1 470 ? 33.031 7.866 -28.868 1.00 82.19 470 LEU A O 1
ATOM 3679 N N . GLU A 1 471 ? 34.553 9.100 -29.967 1.00 84.94 471 GLU A N 1
ATOM 3680 C CA . GLU A 1 471 ? 35.615 9.137 -28.962 1.00 84.94 471 GLU A CA 1
ATOM 3681 C C . GLU A 1 471 ? 35.160 9.771 -27.647 1.00 84.94 471 GLU A C 1
ATOM 3683 O O . GLU A 1 471 ? 35.636 9.382 -26.580 1.00 84.94 471 GLU A O 1
ATOM 3688 N N . SER A 1 472 ? 34.194 10.687 -27.715 1.00 83.44 472 SER A N 1
ATOM 3689 C CA . SER A 1 472 ? 33.619 11.349 -26.547 1.00 83.44 472 SER A CA 1
ATOM 3690 C C . SER A 1 472 ? 32.523 10.516 -25.870 1.00 83.44 472 SER A C 1
ATOM 3692 O O . SER A 1 472 ? 32.126 10.834 -24.750 1.00 83.44 472 SER A O 1
ATOM 3694 N N . GLY A 1 473 ? 32.056 9.423 -26.490 1.00 81.88 473 GLY A N 1
ATOM 3695 C CA . GLY A 1 473 ? 30.990 8.556 -25.972 1.00 81.88 473 GLY A CA 1
ATOM 3696 C C . GLY A 1 473 ? 31.232 8.029 -24.548 1.00 81.88 473 GLY A C 1
ATOM 3697 O O . GLY A 1 473 ? 30.362 8.203 -23.689 1.00 81.88 473 GLY A O 1
ATOM 3698 N N . PRO A 1 474 ? 32.401 7.426 -24.241 1.00 86.88 474 PRO A N 1
ATOM 3699 C CA . PRO A 1 474 ? 32.734 6.984 -22.886 1.00 86.88 474 PRO A CA 1
ATOM 3700 C C . PRO A 1 474 ? 32.668 8.104 -21.838 1.00 86.88 474 PRO A C 1
ATOM 3702 O O . PRO A 1 474 ? 32.037 7.925 -20.793 1.00 86.88 474 PRO A O 1
ATOM 3705 N N . ALA A 1 475 ? 33.270 9.262 -22.124 1.00 83.62 475 ALA A N 1
ATOM 3706 C CA . ALA A 1 475 ? 33.283 10.410 -21.218 1.00 83.62 475 ALA A CA 1
ATOM 3707 C C . ALA A 1 475 ? 31.877 10.997 -21.027 1.00 83.62 475 ALA A C 1
ATOM 3709 O O . ALA A 1 475 ? 31.468 11.288 -19.903 1.00 83.62 475 ALA A O 1
ATOM 3710 N N . ALA A 1 476 ? 31.088 11.087 -22.101 1.00 79.38 476 ALA A N 1
ATOM 3711 C CA . ALA A 1 476 ? 29.702 11.538 -22.053 1.00 79.38 476 ALA A CA 1
ATOM 3712 C C . ALA A 1 476 ? 28.823 10.614 -21.188 1.00 79.38 476 ALA A C 1
ATOM 3714 O O . ALA A 1 476 ? 28.041 11.097 -20.361 1.00 79.38 476 ALA A O 1
ATOM 3715 N N . LEU A 1 477 ? 28.996 9.289 -21.303 1.00 81.50 477 LEU A N 1
ATOM 3716 C CA . LEU A 1 477 ? 28.285 8.313 -20.474 1.00 81.50 477 LEU A CA 1
ATOM 3717 C C . LEU A 1 477 ? 28.655 8.441 -18.993 1.00 81.50 477 LEU A C 1
ATOM 3719 O O . LEU A 1 477 ? 27.777 8.414 -18.135 1.00 81.50 477 LEU A O 1
ATOM 3723 N N . VAL A 1 478 ? 29.937 8.606 -18.667 1.00 83.62 478 VAL A N 1
ATOM 3724 C CA . VAL A 1 478 ? 30.387 8.792 -17.276 1.00 83.62 478 VAL A CA 1
ATOM 3725 C C . VAL A 1 478 ? 29.931 10.142 -16.719 1.00 83.62 478 VAL A C 1
ATOM 3727 O O . VAL A 1 478 ? 29.499 10.225 -15.563 1.00 83.62 478 VAL A O 1
ATOM 3730 N N . GLY A 1 479 ? 29.940 11.189 -17.545 1.00 76.81 479 GLY A N 1
ATOM 3731 C CA . GLY A 1 479 ? 29.425 12.517 -17.215 1.00 76.81 479 GLY A CA 1
ATOM 3732 C C . GLY A 1 479 ? 27.953 12.494 -16.792 1.00 76.81 479 GLY A C 1
ATOM 3733 O O . GLY A 1 479 ? 27.569 13.177 -15.839 1.00 76.81 479 GLY A O 1
ATOM 3734 N N . LEU A 1 480 ? 27.144 11.630 -17.416 1.00 76.38 480 LEU A N 1
ATOM 3735 C CA . LEU A 1 480 ? 25.744 11.407 -17.043 1.00 76.38 480 LEU A CA 1
ATOM 3736 C C . LEU A 1 480 ? 25.594 10.869 -15.610 1.00 76.38 480 LEU A C 1
ATOM 3738 O O . LEU A 1 480 ? 24.754 11.357 -14.855 1.00 76.38 480 LEU A O 1
ATOM 3742 N N . PHE A 1 481 ? 26.399 9.876 -15.217 1.00 75.38 481 PHE A N 1
ATOM 3743 C CA . PHE A 1 481 ? 26.316 9.261 -13.882 1.00 75.38 481 PHE A CA 1
ATOM 3744 C C . PHE A 1 481 ? 26.986 10.087 -12.776 1.00 75.38 481 PHE A C 1
ATOM 3746 O O . PHE A 1 481 ? 26.701 9.874 -11.599 1.00 75.38 481 PHE A O 1
ATOM 3753 N N . SER A 1 482 ? 27.857 11.029 -13.140 1.00 71.62 482 SER A N 1
ATOM 3754 C CA . SER A 1 482 ? 28.559 11.929 -12.212 1.00 71.62 482 SER A CA 1
ATOM 3755 C C . SER A 1 482 ? 27.900 13.308 -12.069 1.00 71.62 482 SER A C 1
ATOM 3757 O O . SER A 1 482 ? 28.340 14.111 -11.249 1.00 71.62 482 SER A O 1
ATOM 3759 N N . GLY A 1 483 ? 26.836 13.594 -12.831 1.00 66.31 483 GLY A N 1
ATOM 3760 C CA . GLY A 1 483 ? 26.136 14.887 -12.807 1.00 66.31 483 GLY A CA 1
ATOM 3761 C C . GLY A 1 483 ? 26.894 16.025 -13.506 1.00 66.31 483 GLY A C 1
ATOM 3762 O O . GLY A 1 483 ? 26.522 17.198 -13.386 1.00 66.31 483 GLY A O 1
ATOM 3763 N N . LEU A 1 484 ? 27.953 15.693 -14.249 1.00 63.28 484 LEU A N 1
ATOM 3764 C CA . LEU A 1 484 ? 28.797 16.653 -14.958 1.00 63.28 484 LEU A CA 1
ATOM 3765 C C . LEU A 1 484 ? 28.149 17.190 -16.240 1.00 63.28 484 LEU A C 1
ATOM 3767 O O . LEU A 1 484 ? 28.511 18.289 -16.653 1.00 63.28 484 LEU A O 1
ATOM 3771 N N . ASN A 1 485 ? 27.099 16.544 -16.761 1.00 58.94 485 ASN A N 1
ATOM 3772 C CA . ASN A 1 485 ? 26.387 16.967 -17.976 1.00 58.94 485 ASN A CA 1
ATOM 3773 C C . ASN A 1 485 ? 24.908 17.313 -17.689 1.00 58.94 485 ASN A C 1
ATOM 3775 O O . ASN A 1 485 ? 24.255 16.683 -16.857 1.00 58.94 485 ASN A O 1
ATOM 3779 N N . VAL A 1 486 ? 24.402 18.365 -18.334 1.00 52.31 486 VAL A N 1
ATOM 3780 C CA . VAL A 1 486 ? 22.988 18.782 -18.443 1.00 52.31 486 VAL A CA 1
ATOM 3781 C C . VAL A 1 486 ? 22.280 17.972 -19.540 1.00 52.31 486 VAL A C 1
ATOM 3783 O O . VAL A 1 486 ? 21.104 17.632 -19.396 1.00 52.31 486 VAL A O 1
ATOM 3786 N N . GLY A 1 487 ? 23.011 17.612 -20.604 1.00 48.75 487 GLY A N 1
ATOM 3787 C CA . GLY A 1 487 ? 22.530 16.814 -21.736 1.00 48.75 487 GLY A CA 1
ATOM 3788 C C . GLY A 1 487 ? 23.145 15.422 -21.858 1.00 48.75 487 GLY A C 1
ATOM 3789 O O . GLY A 1 487 ? 24.127 15.068 -21.210 1.00 48.75 487 GLY A O 1
ATOM 3790 N N . LYS A 1 488 ? 22.484 14.604 -22.677 1.00 51.53 488 LYS A N 1
ATOM 3791 C CA . LYS A 1 488 ? 22.632 13.149 -22.760 1.00 51.53 488 LYS A CA 1
ATOM 3792 C C . LYS A 1 488 ? 23.284 12.682 -24.064 1.00 51.53 488 LYS A C 1
ATOM 3794 O O . LYS A 1 488 ? 23.054 11.544 -24.426 1.00 51.53 488 LYS A O 1
ATOM 3799 N N . GLN A 1 489 ? 23.969 13.506 -24.850 1.00 53.88 489 GLN A N 1
ATOM 3800 C CA . GLN A 1 489 ? 24.255 13.124 -26.241 1.00 53.88 489 GLN A CA 1
ATOM 3801 C C . GLN A 1 489 ? 25.686 13.423 -26.671 1.00 53.88 489 GLN A C 1
ATOM 3803 O O . GLN A 1 489 ? 26.355 14.302 -26.128 1.00 53.88 489 GLN A O 1
ATOM 3808 N N . TYR A 1 490 ? 26.130 12.686 -27.686 1.00 52.53 490 TYR A N 1
ATOM 3809 C CA . TYR A 1 490 ? 27.263 13.076 -28.509 1.00 52.53 490 TYR A CA 1
ATOM 3810 C C . TYR A 1 490 ? 26.866 13.020 -29.991 1.00 52.53 490 TYR A C 1
ATOM 3812 O O . TYR A 1 490 ? 26.120 12.141 -30.432 1.00 52.53 490 TYR A O 1
ATOM 3820 N N . GLU A 1 491 ? 27.318 14.014 -30.742 1.00 46.81 491 GLU A N 1
ATOM 3821 C CA . GLU A 1 491 ? 27.166 14.150 -32.181 1.00 46.81 491 GLU A CA 1
ATOM 3822 C C . GLU A 1 491 ? 28.338 13.470 -32.875 1.00 46.81 491 GLU A C 1
ATOM 3824 O O . GLU A 1 491 ? 29.509 13.719 -32.584 1.00 46.81 491 GLU A O 1
ATOM 3829 N N . LEU A 1 492 ? 28.024 12.616 -33.838 1.00 52.59 492 LEU A N 1
ATOM 3830 C CA . LEU A 1 492 ? 29.000 12.152 -34.805 1.00 52.59 492 LEU A CA 1
ATOM 3831 C C . LEU A 1 492 ? 28.987 13.204 -35.908 1.00 52.59 492 LEU A C 1
ATOM 3833 O O . LEU A 1 492 ? 27.972 13.340 -36.585 1.00 52.59 492 LEU A O 1
ATOM 3837 N N . HIS A 1 493 ? 30.059 13.997 -36.039 1.00 45.00 493 HIS A N 1
ATOM 3838 C CA . HIS A 1 493 ? 30.113 15.093 -37.009 1.00 45.00 493 HIS A CA 1
ATOM 3839 C C . HIS A 1 493 ? 29.463 14.721 -38.353 1.00 45.00 493 HIS A C 1
ATOM 3841 O O . HIS A 1 493 ? 29.695 13.637 -38.904 1.00 45.00 493 HIS A O 1
ATOM 3847 N N . LEU A 1 494 ? 28.796 15.712 -38.956 1.00 43.25 494 LEU A N 1
ATOM 3848 C CA . LEU A 1 494 ? 28.734 15.907 -40.407 1.00 43.25 494 LEU A CA 1
ATOM 3849 C C . LEU A 1 494 ? 30.165 16.051 -40.969 1.00 43.25 494 LEU A C 1
ATOM 3851 O O . LEU A 1 494 ? 30.552 17.086 -41.506 1.00 43.25 494 LEU A O 1
ATOM 3855 N N . LEU A 1 495 ? 30.994 15.014 -40.847 1.00 32.12 495 LEU A N 1
ATOM 3856 C CA . LEU A 1 495 ? 32.175 14.883 -41.677 1.00 32.12 495 LEU A CA 1
ATOM 3857 C C . LEU A 1 495 ? 31.645 14.757 -43.095 1.00 32.12 495 LEU A C 1
ATOM 3859 O O . LEU A 1 495 ? 30.808 13.881 -43.358 1.00 32.12 495 LEU A O 1
ATOM 3863 N N . LYS A 1 496 ? 32.089 15.702 -43.942 1.00 32.53 496 LYS A N 1
ATOM 3864 C CA . LYS A 1 496 ? 31.909 15.727 -45.397 1.00 32.53 496 LYS A CA 1
ATOM 3865 C C . LYS A 1 496 ? 31.633 14.315 -45.864 1.00 32.53 496 LYS A C 1
ATOM 3867 O O . LYS A 1 496 ? 32.455 13.432 -45.609 1.00 32.53 496 LYS A O 1
ATOM 3872 N N . MET A 1 497 ? 30.486 14.127 -46.518 1.00 32.56 497 MET A N 1
ATOM 3873 C CA . MET A 1 497 ? 30.303 12.956 -47.359 1.00 32.56 497 MET A CA 1
ATOM 3874 C C . MET A 1 497 ? 31.641 12.778 -48.083 1.00 32.56 497 MET A C 1
ATOM 3876 O O . MET A 1 497 ? 32.105 13.713 -48.746 1.00 32.56 497 MET A O 1
ATOM 3880 N N . ALA A 1 498 ? 32.303 11.630 -47.883 1.00 33.03 498 ALA A N 1
ATOM 3881 C CA . ALA A 1 498 ? 33.086 11.099 -48.984 1.00 33.03 498 ALA A CA 1
ATOM 3882 C C . ALA A 1 498 ? 32.146 11.266 -50.175 1.00 33.03 498 ALA A C 1
ATOM 3884 O O . ALA A 1 498 ? 30.964 10.938 -50.033 1.00 33.03 498 ALA A O 1
ATOM 3885 N N . SER A 1 499 ? 32.619 12.016 -51.168 1.00 35.06 499 SER A N 1
ATOM 3886 C CA . SER A 1 499 ? 31.883 12.451 -52.349 1.00 35.06 499 SER A CA 1
ATOM 3887 C C . SER A 1 499 ? 30.759 11.485 -52.703 1.00 35.06 499 SER A C 1
ATOM 3889 O O . SER A 1 499 ? 30.933 10.276 -52.575 1.00 35.06 499 SER A O 1
ATOM 3891 N N . ASP A 1 500 ? 29.663 12.001 -53.256 1.00 39.81 500 ASP A N 1
ATOM 3892 C CA . ASP A 1 500 ? 28.644 11.207 -53.967 1.00 39.81 500 ASP A CA 1
ATOM 3893 C C . ASP A 1 500 ? 29.220 10.288 -55.089 1.00 39.81 500 ASP A C 1
ATOM 3895 O O . ASP A 1 500 ? 28.461 9.669 -55.822 1.00 39.81 500 ASP A O 1
ATOM 3899 N N . ASP A 1 501 ? 30.545 10.134 -55.175 1.00 37.78 501 ASP A N 1
ATOM 3900 C CA . ASP A 1 501 ? 31.328 9.262 -56.030 1.00 37.78 501 ASP A CA 1
ATOM 3901 C C . ASP A 1 501 ? 32.315 8.442 -55.167 1.00 37.78 501 ASP A C 1
ATOM 3903 O O . ASP A 1 501 ? 33.380 8.937 -54.778 1.00 37.78 501 ASP A O 1
ATOM 3907 N N . GLY A 1 502 ? 31.961 7.194 -54.850 1.00 40.31 502 GLY A N 1
ATOM 3908 C CA . GLY A 1 502 ? 32.836 6.240 -54.166 1.00 40.31 502 GLY A CA 1
ATOM 3909 C C . GLY A 1 502 ? 32.164 4.884 -53.963 1.00 40.31 502 GLY A C 1
ATOM 3910 O O . GLY A 1 502 ? 31.562 4.648 -52.919 1.00 40.31 502 GLY A O 1
ATOM 3911 N N . ASP A 1 503 ? 32.285 4.006 -54.961 1.00 46.94 503 ASP A N 1
ATOM 3912 C CA . ASP A 1 503 ? 31.858 2.594 -54.997 1.00 46.94 503 ASP A CA 1
ATOM 3913 C C . ASP A 1 503 ? 32.594 1.684 -53.978 1.00 46.94 503 ASP A C 1
ATOM 3915 O O . ASP A 1 503 ? 32.917 0.532 -54.273 1.00 46.94 503 ASP A O 1
ATOM 3919 N N . ASP A 1 504 ? 32.896 2.162 -52.769 1.00 52.97 504 ASP A N 1
ATOM 3920 C CA . ASP A 1 504 ? 33.472 1.305 -51.731 1.00 52.97 504 ASP A CA 1
ATOM 3921 C C . ASP A 1 504 ? 32.350 0.503 -51.052 1.00 52.97 504 ASP A C 1
ATOM 3923 O O . ASP A 1 504 ? 31.618 0.995 -50.191 1.00 52.97 504 ASP A O 1
ATOM 3927 N N . GLU A 1 505 ? 32.227 -0.778 -51.421 1.00 68.12 505 GLU A N 1
ATOM 3928 C CA . GLU A 1 505 ? 31.284 -1.733 -50.813 1.00 68.12 505 GLU A CA 1
ATOM 3929 C C . GLU A 1 505 ? 31.470 -1.888 -49.290 1.00 68.12 505 GLU A C 1
ATOM 3931 O O . GLU A 1 505 ? 30.556 -2.369 -48.613 1.00 68.12 505 GLU A O 1
ATOM 3936 N N . GLN A 1 506 ? 32.634 -1.506 -48.746 1.00 79.81 506 GLN A N 1
ATOM 3937 C CA . GLN A 1 506 ? 33.036 -1.713 -47.355 1.00 79.81 506 GLN A CA 1
ATOM 3938 C C . GLN A 1 506 ? 33.870 -0.538 -46.817 1.00 79.81 506 GLN A C 1
ATOM 3940 O O . GLN A 1 506 ? 34.866 -0.152 -47.419 1.00 79.81 506 GLN A O 1
ATOM 3945 N N . VAL A 1 507 ? 33.507 -0.016 -45.641 1.00 84.25 507 VAL A N 1
ATOM 3946 C CA . VAL A 1 507 ? 34.181 1.123 -44.986 1.00 84.25 507 VAL A CA 1
ATOM 3947 C C . VAL A 1 507 ? 34.692 0.760 -43.593 1.00 84.25 507 VAL A C 1
ATOM 3949 O O . VAL A 1 507 ? 34.199 -0.187 -42.975 1.00 84.25 507 VAL A O 1
ATOM 3952 N N . SER A 1 508 ? 35.662 1.517 -43.069 1.00 85.56 508 SER A N 1
ATOM 3953 C CA . SER A 1 508 ? 36.038 1.446 -41.649 1.00 85.56 508 SER A CA 1
ATOM 3954 C C . SER A 1 508 ? 34.869 1.888 -40.768 1.00 85.56 508 SER A C 1
ATOM 3956 O O . SER A 1 508 ? 34.219 2.885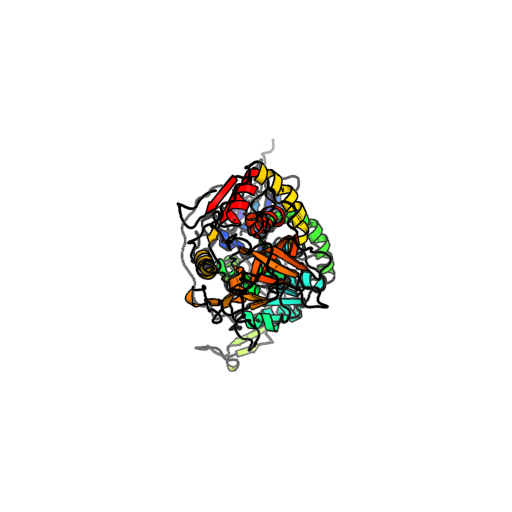 -41.079 1.00 85.56 508 SER A O 1
ATOM 3958 N N . ASN A 1 509 ? 34.630 1.184 -39.664 1.00 87.56 509 ASN A N 1
ATOM 3959 C CA . ASN A 1 509 ? 33.541 1.477 -38.737 1.00 87.56 509 ASN A CA 1
ATOM 3960 C C . ASN A 1 509 ? 34.082 1.565 -37.312 1.00 87.56 509 ASN A C 1
ATOM 3962 O O . ASN A 1 509 ? 34.476 0.543 -36.735 1.00 87.56 509 ASN A O 1
ATOM 3966 N N . LYS A 1 510 ? 34.117 2.773 -36.745 1.00 89.00 510 LYS A N 1
ATOM 3967 C CA . LYS A 1 510 ? 34.467 2.936 -35.335 1.00 89.00 510 LYS A CA 1
ATOM 3968 C C . LYS A 1 510 ? 33.318 2.481 -34.444 1.00 89.00 510 LYS A C 1
ATOM 3970 O O . LYS A 1 510 ? 32.157 2.725 -34.756 1.00 89.00 510 LYS A O 1
ATOM 3975 N N . GLN A 1 511 ? 33.647 1.859 -33.315 1.00 88.75 511 GLN A N 1
ATOM 3976 C CA . GLN A 1 511 ? 32.671 1.321 -32.361 1.00 88.75 511 GLN A CA 1
ATOM 3977 C C . GLN A 1 511 ? 33.122 1.557 -30.918 1.00 88.75 511 GLN A C 1
ATOM 3979 O O . GLN A 1 511 ? 34.306 1.402 -30.611 1.00 88.75 511 GLN A O 1
ATOM 3984 N N . VAL A 1 512 ? 32.191 1.864 -30.013 1.00 88.19 512 VAL A N 1
ATOM 3985 C CA . VAL A 1 512 ? 32.456 1.863 -28.566 1.00 88.19 512 VAL A CA 1
ATOM 3986 C C . VAL A 1 512 ? 32.255 0.455 -28.017 1.00 88.19 512 VAL A C 1
ATOM 3988 O O . VAL A 1 512 ? 31.152 -0.097 -28.031 1.00 88.19 512 VAL A O 1
ATOM 3991 N N . ILE A 1 513 ? 33.340 -0.110 -27.498 1.00 86.44 513 ILE A N 1
ATOM 3992 C CA . ILE A 1 513 ? 33.420 -1.485 -27.013 1.00 86.44 513 ILE A CA 1
ATOM 3993 C C . ILE A 1 513 ? 33.475 -1.487 -25.486 1.00 86.44 513 ILE A C 1
ATOM 3995 O O . ILE A 1 513 ? 34.257 -0.746 -24.880 1.00 86.44 513 ILE A O 1
ATOM 3999 N N . LEU A 1 514 ? 32.691 -2.365 -24.858 1.00 87.94 514 LEU A N 1
ATOM 4000 C CA . LEU A 1 514 ? 32.779 -2.642 -23.427 1.00 87.94 514 LEU A CA 1
ATOM 4001 C C . LEU A 1 514 ? 33.893 -3.665 -23.159 1.00 87.94 514 LEU A C 1
ATOM 4003 O O . LEU A 1 514 ? 33.855 -4.778 -23.676 1.00 87.94 514 LEU A O 1
ATOM 4007 N N . LYS A 1 515 ? 34.868 -3.323 -22.310 1.00 86.31 515 LYS A N 1
ATOM 4008 C CA . LYS A 1 515 ? 35.991 -4.224 -21.990 1.00 86.31 515 LYS A CA 1
ATOM 4009 C C . LYS A 1 515 ? 35.574 -5.388 -21.100 1.00 86.31 515 LYS A C 1
ATOM 4011 O O . LYS A 1 515 ? 36.028 -6.511 -21.299 1.00 86.31 515 LYS A O 1
ATOM 4016 N N . ASN A 1 516 ? 34.770 -5.109 -20.075 1.00 83.94 516 ASN A N 1
ATOM 4017 C CA . ASN A 1 516 ? 34.287 -6.104 -19.124 1.00 83.94 516 ASN A CA 1
ATOM 4018 C C . ASN A 1 516 ? 32.974 -5.658 -18.470 1.00 83.94 516 ASN A C 1
ATOM 4020 O O . ASN A 1 516 ? 32.620 -4.481 -18.525 1.00 83.94 516 ASN A O 1
ATOM 4024 N N . TYR A 1 517 ? 32.265 -6.589 -17.831 1.00 85.62 517 TYR A N 1
ATOM 4025 C CA . TYR A 1 517 ? 31.105 -6.246 -17.018 1.00 85.62 517 TYR A CA 1
ATOM 4026 C C . TYR A 1 517 ? 31.505 -5.356 -15.837 1.00 85.62 517 TYR A C 1
ATOM 4028 O O . TYR A 1 517 ? 32.524 -5.591 -15.185 1.00 85.62 517 TYR A O 1
ATOM 4036 N N . VAL A 1 518 ? 30.672 -4.364 -15.532 1.00 83.69 518 VAL A N 1
ATOM 4037 C CA . VAL A 1 518 ? 30.918 -3.392 -14.463 1.00 83.69 518 VAL A CA 1
ATOM 4038 C C . VAL A 1 518 ? 30.145 -3.741 -13.194 1.00 83.69 518 VAL A C 1
ATOM 4040 O O . VAL A 1 518 ? 28.976 -4.135 -13.228 1.00 83.69 518 VAL A O 1
ATOM 4043 N N . THR A 1 519 ? 30.789 -3.540 -12.045 1.00 78.75 519 THR A N 1
ATOM 4044 C CA . THR A 1 519 ? 30.169 -3.612 -10.717 1.00 78.75 519 THR A CA 1
ATOM 4045 C C . THR A 1 519 ? 30.113 -2.205 -10.121 1.00 78.75 519 THR A C 1
ATOM 4047 O O . THR A 1 519 ? 31.085 -1.738 -9.532 1.00 78.75 519 THR A O 1
ATOM 4050 N N . GLY A 1 520 ? 28.990 -1.505 -10.300 1.00 80.25 520 GLY A N 1
ATOM 4051 C CA . GLY A 1 520 ? 28.790 -0.139 -9.795 1.00 80.25 520 GLY A CA 1
ATOM 4052 C C . GLY A 1 520 ? 28.621 0.897 -10.907 1.00 80.25 520 GLY A C 1
ATOM 4053 O O . GLY A 1 520 ? 28.077 0.576 -11.964 1.00 80.25 520 GLY A O 1
ATOM 4054 N N . SER A 1 521 ? 29.034 2.139 -10.642 1.00 82.75 521 SER A N 1
ATOM 4055 C CA . SER A 1 521 ? 29.023 3.221 -11.636 1.00 82.75 521 SER A CA 1
ATOM 4056 C C . SER A 1 521 ? 30.091 2.982 -12.710 1.00 82.75 521 SER A C 1
ATOM 4058 O O . SER A 1 521 ? 31.200 2.567 -12.359 1.00 82.75 521 SER A O 1
ATOM 4060 N N . PRO A 1 522 ? 29.790 3.257 -13.990 1.00 85.88 522 PRO A N 1
ATOM 4061 C CA . PRO A 1 522 ? 30.739 3.050 -15.075 1.00 85.88 522 PRO A CA 1
ATOM 4062 C C . PRO A 1 522 ? 31.889 4.059 -15.002 1.00 85.88 522 PRO A C 1
ATOM 4064 O O . PRO A 1 522 ? 31.708 5.195 -14.557 1.00 85.88 522 PRO A O 1
ATOM 4067 N N . LYS A 1 523 ? 33.067 3.646 -15.470 1.00 89.56 523 LYS A N 1
ATOM 4068 C CA . LYS A 1 523 ? 34.254 4.485 -15.655 1.00 89.56 523 LYS A CA 1
ATOM 4069 C C . LYS A 1 523 ? 34.642 4.501 -17.127 1.00 89.56 523 LYS A C 1
ATOM 4071 O O . LYS A 1 523 ? 34.403 3.538 -17.849 1.00 89.56 523 LYS A O 1
ATOM 4076 N N . GLU A 1 524 ? 35.325 5.554 -17.566 1.00 88.56 524 GLU A N 1
ATOM 4077 C CA . GLU A 1 524 ? 35.788 5.647 -18.959 1.00 88.56 524 GLU A CA 1
ATOM 4078 C C . GLU A 1 524 ? 36.732 4.493 -19.304 1.00 88.56 524 GLU A C 1
ATOM 4080 O O . GLU A 1 524 ? 36.671 3.934 -20.394 1.00 88.56 524 GLU A O 1
ATOM 4085 N N . SER A 1 525 ? 37.541 4.062 -18.328 1.00 90.06 525 SER A N 1
ATOM 4086 C CA . SER A 1 525 ? 38.451 2.923 -18.450 1.00 90.06 525 SER A CA 1
ATOM 4087 C C . SER A 1 525 ? 37.761 1.604 -18.792 1.00 90.06 525 SER A C 1
ATOM 4089 O O . SER A 1 525 ? 38.440 0.706 -19.291 1.00 90.06 525 SER A O 1
ATOM 4091 N N . ASP A 1 526 ? 36.456 1.478 -18.537 1.00 89.56 526 ASP A N 1
ATOM 4092 C CA . ASP A 1 526 ? 35.674 0.266 -18.802 1.00 89.56 526 ASP A CA 1
ATOM 4093 C C . ASP A 1 526 ? 35.324 0.124 -20.291 1.00 89.56 526 ASP A C 1
ATOM 4095 O O . ASP A 1 526 ? 34.907 -0.947 -20.733 1.00 89.56 526 ASP A O 1
ATOM 4099 N N . MET A 1 527 ? 35.527 1.185 -21.076 1.00 91.00 527 MET A N 1
ATOM 4100 C CA . MET A 1 527 ? 35.225 1.251 -22.501 1.00 91.00 527 MET A CA 1
ATOM 4101 C C . MET A 1 527 ? 36.464 1.657 -23.309 1.00 91.00 527 MET A C 1
ATOM 4103 O O . MET A 1 527 ? 37.473 2.122 -22.771 1.00 91.00 527 MET A O 1
ATOM 4107 N N . TYR A 1 528 ? 36.418 1.433 -24.617 1.00 89.38 528 TYR A N 1
ATOM 4108 C CA . TYR A 1 528 ? 37.355 2.023 -25.574 1.00 89.38 528 TYR A CA 1
ATOM 4109 C C . TYR A 1 528 ? 36.698 2.141 -26.947 1.00 89.38 528 TYR A C 1
ATOM 4111 O O . TYR A 1 528 ? 35.752 1.413 -27.247 1.00 89.38 528 TYR A O 1
ATOM 4119 N N . VAL A 1 529 ? 37.214 3.037 -27.787 1.00 88.12 529 VAL A N 1
ATOM 4120 C CA . VAL A 1 529 ? 36.802 3.128 -29.190 1.00 88.12 529 VAL A CA 1
ATOM 4121 C C . VAL A 1 529 ? 37.720 2.253 -30.036 1.00 88.12 529 VAL A C 1
ATOM 4123 O O . VAL A 1 529 ? 38.938 2.429 -30.029 1.00 88.12 529 VAL A O 1
ATOM 4126 N N . SER A 1 530 ? 37.141 1.279 -30.732 1.00 86.50 530 SER A N 1
ATOM 4127 C CA . SER A 1 530 ? 37.835 0.441 -31.707 1.00 86.50 530 SER A CA 1
ATOM 4128 C C . SER A 1 530 ? 37.686 1.046 -33.096 1.00 86.50 530 SER A C 1
ATOM 4130 O O . SER A 1 530 ? 36.565 1.317 -33.508 1.00 86.50 530 SER A O 1
ATOM 4132 N N . SER A 1 531 ? 38.791 1.191 -33.829 1.00 81.81 531 SER A N 1
ATOM 4133 C CA . SER A 1 531 ? 38.807 1.625 -35.240 1.00 81.81 531 SER A CA 1
ATOM 4134 C C . SER A 1 531 ? 39.118 0.481 -36.212 1.00 81.81 531 SER A C 1
ATOM 4136 O O . SER A 1 531 ? 39.285 0.709 -37.405 1.00 81.81 531 SER A O 1
ATOM 4138 N N . ASN A 1 532 ? 39.231 -0.752 -35.707 1.00 74.69 532 ASN A N 1
ATOM 4139 C CA . ASN A 1 532 ? 39.660 -1.918 -36.489 1.00 74.69 532 ASN A CA 1
ATOM 4140 C C . ASN A 1 532 ? 38.490 -2.638 -37.185 1.00 74.69 532 ASN A C 1
ATOM 4142 O O . ASN A 1 532 ? 38.703 -3.634 -37.875 1.00 74.69 532 ASN A O 1
ATOM 4146 N N . GLY A 1 533 ? 37.255 -2.182 -36.957 1.00 77.94 533 GLY A N 1
ATOM 4147 C CA . GLY A 1 533 ? 36.057 -2.734 -37.576 1.00 77.94 533 GLY A CA 1
ATOM 4148 C C . GLY A 1 533 ? 35.886 -2.251 -39.013 1.00 77.94 533 GLY A C 1
ATOM 4149 O O . GLY A 1 533 ? 36.290 -1.145 -39.367 1.00 77.94 533 GLY A O 1
ATOM 4150 N N . THR A 1 534 ? 35.247 -3.075 -39.838 1.00 83.44 534 THR A N 1
ATOM 4151 C CA . THR A 1 534 ? 34.756 -2.674 -41.160 1.00 83.44 534 THR A CA 1
ATOM 4152 C C . THR A 1 534 ? 33.312 -3.130 -41.328 1.00 83.44 534 THR A C 1
ATOM 4154 O O . THR A 1 534 ? 32.893 -4.107 -40.706 1.00 83.44 534 THR A O 1
ATOM 4157 N N . ILE A 1 535 ? 32.543 -2.426 -42.152 1.00 84.81 535 ILE A N 1
ATOM 4158 C CA . ILE A 1 535 ? 31.130 -2.719 -42.409 1.00 84.81 535 ILE A CA 1
ATOM 4159 C C . ILE A 1 535 ? 30.814 -2.528 -43.887 1.00 84.81 535 ILE A C 1
ATOM 4161 O O . ILE A 1 535 ? 31.354 -1.624 -44.524 1.00 84.81 535 ILE A O 1
ATOM 4165 N N . LYS A 1 536 ? 29.943 -3.384 -44.428 1.00 87.75 536 LYS A N 1
ATOM 4166 C CA . LYS A 1 536 ? 29.420 -3.213 -45.783 1.00 87.75 536 LYS A CA 1
ATOM 4167 C C . LYS A 1 536 ? 28.299 -2.183 -45.803 1.00 87.75 536 LYS A C 1
ATOM 4169 O O . LYS A 1 536 ? 27.431 -2.214 -44.933 1.00 87.75 536 LYS A O 1
ATOM 4174 N N . LEU A 1 537 ? 28.312 -1.298 -46.798 1.00 86.31 537 LEU A N 1
ATOM 4175 C CA . LEU A 1 537 ? 27.286 -0.257 -46.934 1.00 86.31 537 LEU A CA 1
ATOM 4176 C C . LEU A 1 537 ? 26.005 -0.748 -47.621 1.00 86.31 537 LEU A C 1
ATOM 4178 O O . LEU A 1 537 ? 24.966 -0.104 -47.491 1.00 86.31 537 LEU A O 1
ATOM 4182 N N . ASN A 1 538 ? 26.076 -1.904 -48.284 1.00 87.00 538 ASN A N 1
ATOM 4183 C CA . ASN A 1 538 ? 24.930 -2.585 -48.874 1.00 87.00 538 ASN A CA 1
ATOM 4184 C C . ASN A 1 538 ? 24.342 -3.604 -47.894 1.00 87.00 538 ASN A C 1
ATOM 4186 O O . ASN A 1 538 ? 25.066 -4.294 -47.165 1.00 87.00 538 ASN A O 1
ATOM 4190 N N . VAL A 1 539 ? 23.021 -3.724 -47.911 1.00 86.19 539 VAL A N 1
ATOM 4191 C CA . VAL A 1 539 ? 22.287 -4.736 -47.161 1.00 86.19 539 VAL A CA 1
ATOM 4192 C C . VAL A 1 539 ? 22.661 -6.117 -47.705 1.00 86.19 539 VAL A C 1
ATOM 4194 O O . VAL A 1 539 ? 22.684 -6.310 -48.921 1.00 86.19 539 VAL A O 1
ATOM 4197 N N . PRO A 1 540 ? 22.954 -7.105 -46.838 1.00 85.31 540 PRO A N 1
ATOM 4198 C CA . PRO A 1 540 ? 23.243 -8.456 -47.301 1.00 85.31 540 PRO A CA 1
ATOM 4199 C C . PRO A 1 540 ? 22.089 -9.011 -48.148 1.00 85.31 540 PRO A C 1
ATOM 4201 O O . PRO A 1 540 ? 20.926 -8.930 -47.737 1.00 85.31 540 PRO A O 1
ATOM 4204 N N . GLU A 1 541 ? 22.407 -9.584 -49.312 1.00 82.69 541 GLU A N 1
ATOM 4205 C CA . GLU A 1 541 ? 21.405 -10.133 -50.232 1.00 82.69 541 GLU A CA 1
ATOM 4206 C C . GLU A 1 541 ? 20.450 -11.107 -49.523 1.00 82.69 541 GLU A C 1
ATOM 4208 O O . GLU A 1 541 ? 20.856 -11.938 -48.708 1.00 82.69 541 GLU A O 1
ATOM 4213 N N . GLY A 1 542 ? 19.156 -10.996 -49.833 1.00 82.50 542 GLY A N 1
ATOM 4214 C CA . GLY A 1 542 ? 18.112 -11.842 -49.247 1.00 82.50 542 GLY A CA 1
ATOM 4215 C C . GLY A 1 542 ? 17.747 -11.510 -47.796 1.00 82.50 542 GLY A C 1
ATOM 4216 O O . GLY A 1 542 ? 16.951 -12.236 -47.199 1.00 82.50 542 GLY A O 1
ATOM 4217 N N . THR A 1 543 ? 18.287 -10.431 -47.220 1.00 89.44 543 THR A N 1
ATOM 4218 C CA . THR A 1 543 ? 17.925 -9.982 -45.870 1.00 89.44 543 THR A CA 1
ATOM 4219 C C . THR A 1 543 ? 16.983 -8.783 -45.890 1.00 89.44 543 THR A C 1
ATOM 4221 O O . THR A 1 543 ? 17.012 -7.945 -46.784 1.00 89.44 543 THR A O 1
ATOM 4224 N N . ASN A 1 544 ? 16.170 -8.678 -44.842 1.00 91.12 544 ASN A N 1
ATOM 4225 C CA . ASN A 1 544 ? 15.349 -7.507 -44.534 1.00 91.12 544 ASN A CA 1
ATOM 4226 C C . ASN A 1 544 ? 16.163 -6.442 -43.761 1.00 91.12 544 ASN A C 1
ATOM 4228 O O . ASN A 1 544 ? 15.624 -5.735 -42.924 1.00 91.12 544 ASN A O 1
ATOM 4232 N N . GLY A 1 545 ? 17.489 -6.398 -43.911 1.00 91.75 545 GLY A N 1
ATOM 4233 C CA . GLY A 1 545 ? 18.329 -5.480 -43.140 1.00 91.75 545 GLY A CA 1
ATOM 4234 C C . GLY A 1 545 ? 18.169 -4.025 -43.586 1.00 91.75 545 GLY A C 1
ATOM 4235 O O . GLY A 1 545 ? 17.768 -3.753 -44.716 1.00 91.75 545 GLY A O 1
ATOM 4236 N N . VAL A 1 546 ? 18.528 -3.086 -42.714 1.00 92.19 546 VAL A N 1
ATOM 4237 C CA . VAL A 1 546 ? 18.672 -1.665 -43.064 1.00 92.19 546 VAL A CA 1
ATOM 4238 C C . VAL A 1 546 ? 20.046 -1.197 -42.611 1.00 92.19 546 VAL A C 1
ATOM 4240 O O . VAL A 1 546 ? 20.353 -1.252 -41.421 1.00 92.19 546 VAL A O 1
ATOM 4243 N N . VAL A 1 547 ? 20.877 -0.747 -43.549 1.00 92.88 547 VAL A N 1
ATOM 4244 C CA . VAL A 1 547 ? 22.179 -0.152 -43.234 1.00 92.88 547 VAL A CA 1
ATOM 4245 C C . VAL A 1 547 ? 21.991 1.345 -43.044 1.00 92.88 547 VAL A C 1
ATOM 4247 O O . VAL A 1 547 ? 21.451 2.034 -43.914 1.00 92.88 547 VAL A O 1
ATOM 4250 N N . VAL A 1 548 ? 22.440 1.861 -41.903 1.00 92.38 548 VAL A N 1
ATOM 4251 C CA . VAL A 1 548 ? 22.311 3.277 -41.552 1.00 92.38 548 VAL A CA 1
ATOM 4252 C C . VAL A 1 548 ? 23.656 3.887 -41.179 1.00 92.38 548 VAL A C 1
ATOM 4254 O O . VAL A 1 548 ? 24.529 3.204 -40.650 1.00 92.38 548 VAL A O 1
ATOM 4257 N N . LYS A 1 549 ? 23.795 5.195 -41.405 1.00 91.81 549 LYS A N 1
ATOM 4258 C CA . LYS A 1 549 ? 24.852 6.030 -40.823 1.00 91.81 549 LYS A CA 1
ATOM 4259 C C . LYS A 1 549 ? 24.295 6.766 -39.611 1.00 91.81 549 LYS A C 1
ATOM 4261 O O . LYS A 1 549 ? 23.362 7.557 -39.774 1.00 91.81 549 LYS A O 1
ATOM 4266 N N . ASN A 1 550 ? 24.855 6.530 -38.429 1.00 89.94 550 ASN A N 1
ATOM 4267 C CA . ASN A 1 550 ? 24.460 7.233 -37.211 1.00 89.94 550 ASN A CA 1
ATOM 4268 C C . ASN A 1 550 ? 24.926 8.697 -37.273 1.00 89.94 550 ASN A C 1
ATOM 4270 O O . ASN A 1 550 ? 26.043 8.993 -37.691 1.00 89.94 550 ASN A O 1
ATOM 4274 N N . LEU A 1 551 ? 24.040 9.612 -36.883 1.00 88.62 551 LEU A N 1
ATOM 4275 C CA . LEU A 1 551 ? 24.260 11.062 -36.859 1.00 88.62 551 LEU A CA 1
ATOM 4276 C C . LEU A 1 551 ? 24.338 11.570 -35.414 1.00 88.62 551 LEU A C 1
ATOM 4278 O O . LEU A 1 551 ? 25.262 12.287 -35.044 1.00 88.62 551 LEU A O 1
ATOM 4282 N N . TYR A 1 552 ? 23.391 11.137 -34.581 1.00 86.94 552 TYR A N 1
ATOM 4283 C CA . TYR A 1 552 ? 23.328 11.472 -33.158 1.00 86.94 552 TYR A CA 1
ATOM 4284 C C . TYR A 1 552 ? 23.128 10.204 -32.349 1.00 86.94 552 TYR A C 1
ATOM 4286 O O . TYR A 1 552 ? 22.343 9.345 -32.750 1.00 86.94 552 TYR A O 1
ATOM 4294 N N . MET A 1 553 ? 23.793 10.115 -31.200 1.00 84.44 553 MET A N 1
ATOM 4295 C CA . MET A 1 553 ? 23.651 8.998 -30.271 1.00 84.44 553 MET A CA 1
ATOM 4296 C C . MET A 1 553 ? 23.316 9.502 -28.871 1.00 84.44 553 MET A C 1
ATOM 4298 O O . MET A 1 553 ? 23.907 10.464 -28.373 1.00 84.44 553 MET A O 1
ATOM 4302 N N . SER A 1 554 ? 22.375 8.825 -28.213 1.00 81.81 554 SER A N 1
ATOM 4303 C CA . SER A 1 554 ? 22.031 9.090 -26.824 1.00 81.81 554 SER A CA 1
ATOM 4304 C C . SER A 1 554 ? 22.883 8.263 -25.853 1.00 81.81 554 SER A C 1
ATOM 4306 O O . SER A 1 554 ? 23.050 7.048 -25.964 1.00 81.81 554 SER A O 1
ATOM 4308 N N . CYS A 1 555 ? 23.385 8.946 -24.833 1.00 78.25 555 CYS A N 1
ATOM 4309 C CA . CYS A 1 555 ? 23.852 8.429 -23.559 1.00 78.25 555 CYS A CA 1
ATOM 4310 C C . CYS A 1 555 ? 22.676 8.362 -22.587 1.00 78.25 555 CYS A C 1
ATOM 4312 O O . CYS A 1 555 ? 22.206 9.370 -22.054 1.00 78.25 555 CYS A O 1
ATOM 4314 N N . ASP A 1 556 ? 22.214 7.149 -22.317 1.00 77.00 556 ASP A N 1
ATOM 4315 C CA . ASP A 1 556 ? 21.098 6.918 -21.415 1.00 77.00 556 ASP A CA 1
ATOM 4316 C C . ASP A 1 556 ? 21.470 6.021 -20.234 1.00 77.00 556 ASP A C 1
ATOM 4318 O O . ASP A 1 556 ? 22.275 5.099 -20.379 1.00 77.00 556 ASP A O 1
ATOM 4322 N N . PRO A 1 557 ? 20.812 6.192 -19.068 1.00 75.00 557 PRO A N 1
ATOM 4323 C CA . PRO A 1 557 ? 21.100 5.368 -17.900 1.00 75.00 557 PRO A CA 1
ATOM 4324 C C . PRO A 1 557 ? 20.861 3.867 -18.122 1.00 75.00 557 PRO A C 1
ATOM 4326 O O . PRO A 1 557 ? 21.483 3.050 -17.445 1.00 75.00 557 PRO A O 1
ATOM 4329 N N . TYR A 1 558 ? 19.987 3.478 -19.065 1.00 74.62 558 TYR A N 1
ATOM 4330 C CA . TYR A 1 558 ? 19.727 2.063 -19.361 1.00 74.62 558 TYR A CA 1
ATOM 4331 C C . TYR A 1 558 ? 20.931 1.356 -19.991 1.00 74.62 558 TYR A C 1
ATOM 4333 O O . TYR A 1 558 ? 20.995 0.131 -19.940 1.00 74.62 558 TYR A O 1
ATOM 4341 N N . ILE A 1 559 ? 21.900 2.089 -20.548 1.00 80.06 559 ILE A N 1
ATOM 4342 C CA . ILE A 1 559 ? 23.130 1.499 -21.091 1.00 80.06 559 ILE A CA 1
ATOM 4343 C C . ILE A 1 559 ? 23.878 0.739 -19.987 1.00 80.06 559 ILE A C 1
ATOM 4345 O O . ILE A 1 559 ? 24.435 -0.326 -20.240 1.00 80.06 559 ILE A O 1
ATOM 4349 N N . LEU A 1 560 ? 23.767 1.176 -18.726 1.00 79.62 560 LEU A N 1
ATOM 4350 C CA . LEU A 1 560 ? 24.328 0.464 -17.577 1.00 79.62 560 LEU A CA 1
ATOM 4351 C C . LEU A 1 560 ? 23.770 -0.961 -17.410 1.00 79.62 560 LEU A C 1
ATOM 4353 O O . LEU A 1 560 ? 24.452 -1.816 -16.853 1.00 79.62 560 LEU A O 1
ATOM 4357 N N . ILE A 1 561 ? 22.555 -1.240 -17.895 1.00 78.38 561 ILE A N 1
ATOM 4358 C CA . ILE A 1 561 ? 21.983 -2.596 -17.893 1.00 78.38 561 ILE A CA 1
ATOM 4359 C C . ILE A 1 561 ? 22.796 -3.505 -18.822 1.00 78.38 561 ILE A C 1
ATOM 4361 O O . ILE A 1 561 ? 23.101 -4.630 -18.441 1.00 78.38 561 ILE A O 1
ATOM 4365 N N . GLN A 1 562 ? 23.214 -3.008 -19.993 1.00 79.31 562 GLN A N 1
ATOM 4366 C CA . GLN A 1 562 ? 24.066 -3.752 -20.934 1.00 79.31 562 GLN A CA 1
ATOM 4367 C C . GLN A 1 562 ? 25.480 -3.975 -20.378 1.00 79.31 562 GLN A C 1
ATOM 4369 O O . GLN A 1 562 ? 26.138 -4.953 -20.726 1.00 79.31 562 GLN A O 1
ATOM 4374 N N . MET A 1 563 ? 25.943 -3.077 -19.501 1.00 83.94 563 MET A N 1
ATOM 4375 C CA . MET A 1 563 ? 27.269 -3.156 -18.887 1.00 83.94 563 MET A CA 1
ATOM 4376 C C . MET A 1 563 ? 27.334 -4.102 -17.683 1.00 83.94 563 MET A C 1
ATOM 4378 O O . MET A 1 563 ? 28.429 -4.446 -17.246 1.00 83.94 563 MET A O 1
ATOM 4382 N N . LYS A 1 564 ? 26.201 -4.534 -17.123 1.00 82.06 564 LYS A N 1
ATOM 4383 C CA . LYS A 1 564 ? 26.165 -5.445 -15.971 1.00 82.06 564 LYS A CA 1
ATOM 4384 C C . LYS A 1 564 ? 26.102 -6.903 -16.416 1.00 82.06 564 LYS A C 1
ATOM 4386 O O . LYS A 1 564 ? 25.522 -7.230 -17.449 1.00 82.06 564 LYS A O 1
ATOM 4391 N N . LYS A 1 565 ? 26.684 -7.792 -15.606 1.00 74.69 565 LYS A N 1
ATOM 4392 C CA . LYS A 1 565 ? 26.596 -9.235 -15.844 1.00 74.69 565 LYS A CA 1
ATOM 4393 C C . LYS A 1 565 ? 25.124 -9.674 -15.736 1.00 74.69 565 LYS A C 1
ATOM 4395 O O . LYS A 1 565 ? 24.489 -9.315 -14.746 1.00 74.69 565 LYS A O 1
ATOM 4400 N N . PRO A 1 566 ? 24.579 -10.432 -16.704 1.00 67.06 566 PRO A N 1
ATOM 4401 C CA . PRO A 1 566 ? 23.221 -10.962 -16.605 1.00 67.06 566 PRO A CA 1
ATOM 4402 C C . PRO A 1 566 ? 23.066 -11.867 -15.374 1.00 67.06 566 PRO A C 1
ATOM 4404 O O . PRO A 1 566 ? 23.968 -12.650 -15.085 1.00 67.06 566 PRO A O 1
ATOM 4407 N N . ASP A 1 567 ? 21.910 -11.818 -14.705 1.00 58.97 567 ASP A N 1
ATOM 4408 C CA . ASP A 1 567 ? 21.608 -12.648 -13.520 1.00 58.97 567 ASP A CA 1
ATOM 4409 C C . ASP A 1 567 ? 21.492 -14.153 -13.834 1.00 58.97 567 ASP A C 1
ATOM 4411 O O . ASP A 1 567 ? 21.535 -15.002 -12.946 1.00 58.97 567 ASP A O 1
ATOM 4415 N N . THR A 1 568 ? 21.364 -14.520 -15.110 1.00 53.66 568 THR A N 1
ATOM 4416 C CA . THR A 1 568 ? 21.451 -15.918 -15.553 1.00 53.66 568 THR A CA 1
ATOM 4417 C C . THR A 1 568 ? 22.903 -16.400 -15.473 1.00 53.66 568 THR A C 1
ATOM 4419 O O . THR A 1 568 ? 23.791 -15.617 -15.798 1.00 53.66 568 THR A O 1
ATOM 4422 N N . ASN A 1 569 ? 23.155 -17.680 -15.150 1.00 46.03 569 ASN A N 1
ATOM 4423 C CA . ASN A 1 569 ? 24.460 -18.381 -15.249 1.00 46.03 569 ASN A CA 1
ATOM 4424 C C . ASN A 1 569 ? 25.007 -18.439 -16.702 1.00 46.03 569 ASN A C 1
ATOM 4426 O O . ASN A 1 569 ? 25.340 -19.488 -17.244 1.00 46.03 569 ASN A O 1
ATOM 4430 N N . SER A 1 570 ? 25.059 -17.295 -17.369 1.00 47.06 570 SER A N 1
ATOM 4431 C CA . SER A 1 570 ? 25.490 -17.079 -18.733 1.00 47.06 570 SER A CA 1
ATOM 4432 C C . SER A 1 570 ? 26.999 -16.866 -18.718 1.00 47.06 570 SER A C 1
ATOM 4434 O O . SER A 1 570 ? 27.496 -15.900 -18.138 1.00 47.06 570 SER A O 1
ATOM 4436 N N . SER A 1 571 ? 27.725 -17.749 -19.400 1.00 50.38 571 SER A N 1
ATOM 4437 C CA . SER A 1 571 ? 29.145 -17.601 -19.730 1.00 50.38 571 SER A CA 1
ATOM 4438 C C . SER A 1 571 ? 29.388 -16.631 -20.895 1.00 50.38 571 SER A C 1
ATOM 4440 O O . SER A 1 571 ? 30.483 -16.624 -21.456 1.00 50.38 571 SER A O 1
ATOM 4442 N N . LYS A 1 572 ? 28.375 -15.852 -21.315 1.00 51.59 572 LYS A N 1
ATOM 4443 C CA . LYS A 1 572 ? 28.525 -14.919 -22.434 1.00 51.59 572 LYS A CA 1
ATOM 4444 C C . LYS A 1 572 ? 29.573 -13.852 -22.090 1.00 51.59 572 LYS A C 1
ATOM 4446 O O . LYS A 1 572 ? 29.552 -13.328 -20.973 1.00 51.59 572 LYS A O 1
ATOM 4451 N N . PRO A 1 573 ? 30.484 -13.540 -23.025 1.00 58.75 573 PRO A N 1
ATOM 4452 C CA . PRO A 1 573 ? 31.408 -12.431 -22.860 1.00 58.75 573 PRO A CA 1
ATOM 4453 C C . PRO A 1 573 ? 30.641 -11.094 -22.802 1.00 58.75 573 PRO A C 1
ATOM 4455 O O . PRO A 1 573 ? 29.481 -11.032 -23.227 1.00 58.75 573 PRO A O 1
ATOM 4458 N N . PRO A 1 574 ? 31.277 -10.024 -22.290 1.00 61.62 574 PRO A N 1
ATOM 4459 C CA . PRO A 1 574 ? 30.754 -8.661 -22.376 1.00 61.62 574 PRO A CA 1
ATOM 4460 C C . PRO A 1 574 ? 30.310 -8.333 -23.808 1.00 61.62 574 PRO A C 1
ATOM 4462 O O . PRO A 1 574 ? 30.908 -8.821 -24.769 1.00 61.62 574 PRO A O 1
ATOM 4465 N N . VAL A 1 575 ? 29.247 -7.534 -23.950 1.00 61.41 575 VAL A N 1
ATOM 4466 C CA . VAL A 1 575 ? 28.704 -7.160 -25.266 1.00 61.41 575 VAL A CA 1
ATOM 4467 C C . VAL A 1 575 ? 29.810 -6.514 -26.105 1.00 61.41 575 VAL A C 1
ATOM 4469 O O . VAL A 1 575 ? 30.478 -5.595 -25.634 1.00 61.41 575 VAL A O 1
ATOM 4472 N N . SER A 1 576 ? 30.006 -6.992 -27.339 1.00 63.75 576 SER A N 1
ATOM 4473 C CA . SER A 1 576 ? 31.087 -6.517 -28.205 1.00 63.75 576 SER A CA 1
ATOM 4474 C C . SER A 1 576 ? 30.905 -5.065 -28.637 1.00 63.75 576 SER A C 1
ATOM 4476 O O . SER A 1 576 ? 31.902 -4.394 -28.797 1.00 63.75 576 SER A O 1
ATOM 4478 N N . ALA A 1 577 ? 29.683 -4.545 -28.772 1.00 73.75 577 ALA A N 1
ATOM 4479 C CA . ALA A 1 577 ? 29.422 -3.125 -29.020 1.00 73.75 577 ALA A CA 1
ATOM 4480 C C . ALA A 1 577 ? 28.184 -2.676 -28.232 1.00 73.75 577 ALA A C 1
ATOM 4482 O O . ALA A 1 577 ? 27.194 -3.407 -28.165 1.00 73.75 577 ALA A O 1
ATOM 4483 N N . LEU A 1 578 ? 28.238 -1.494 -27.611 1.00 83.00 578 LEU A N 1
ATOM 4484 C CA . LEU A 1 578 ? 27.078 -0.933 -26.910 1.00 83.00 578 LEU A CA 1
ATOM 4485 C C . LEU A 1 578 ? 25.976 -0.567 -27.915 1.00 83.00 578 LEU A C 1
ATOM 4487 O O . LEU A 1 578 ? 26.257 -0.227 -29.061 1.00 83.00 578 LEU A O 1
ATOM 4491 N N . THR A 1 579 ? 24.716 -0.614 -27.485 1.00 85.56 579 THR A N 1
ATOM 4492 C CA . THR A 1 579 ? 23.572 -0.133 -28.279 1.00 85.56 579 THR A CA 1
ATOM 4493 C C . THR A 1 579 ? 22.860 0.997 -27.551 1.00 85.56 579 THR A C 1
ATOM 4495 O O . THR A 1 579 ? 22.821 1.029 -26.317 1.00 85.56 579 THR A O 1
ATOM 4498 N N . GLY A 1 580 ? 22.292 1.934 -28.300 1.00 83.12 580 GLY A N 1
ATOM 4499 C CA . GLY A 1 580 ? 21.585 3.081 -27.745 1.00 83.12 580 GLY A CA 1
ATOM 4500 C C . GLY A 1 580 ? 20.545 3.637 -28.705 1.00 83.12 580 GLY A C 1
ATOM 4501 O O . GLY A 1 580 ? 20.434 3.168 -29.832 1.00 83.12 580 GLY A O 1
ATOM 4502 N N . PHE A 1 581 ? 19.769 4.627 -28.267 1.00 86.56 581 PHE A N 1
ATOM 4503 C CA . PHE A 1 581 ? 18.908 5.354 -29.189 1.00 86.56 581 PHE A CA 1
ATOM 4504 C C . PHE A 1 581 ? 19.766 6.316 -30.003 1.00 86.56 581 PHE A C 1
ATOM 4506 O O . PHE A 1 581 ? 20.646 6.987 -29.466 1.00 86.56 581 PHE A O 1
ATOM 4513 N N . GLY A 1 582 ? 19.497 6.390 -31.295 1.00 88.94 582 GLY A N 1
ATOM 4514 C CA . GLY A 1 582 ? 20.201 7.277 -32.197 1.00 88.94 582 GLY A CA 1
ATOM 4515 C C . GLY A 1 582 ? 19.298 7.800 -33.295 1.00 88.94 582 GLY A C 1
ATOM 4516 O O . GLY A 1 582 ? 18.227 7.250 -33.563 1.00 88.94 582 GLY A O 1
ATOM 4517 N N . VAL A 1 583 ? 19.750 8.880 -33.921 1.00 91.56 583 VAL A N 1
ATOM 4518 C CA . VAL A 1 583 ? 19.232 9.363 -35.200 1.00 91.56 583 VAL A CA 1
ATOM 4519 C C . VAL A 1 583 ? 20.211 8.949 -36.275 1.00 91.56 583 VAL A C 1
ATOM 4521 O O . VAL A 1 583 ? 21.412 9.171 -36.131 1.00 91.56 583 VAL A O 1
ATOM 4524 N N . ALA A 1 584 ? 19.704 8.379 -37.359 1.00 92.94 584 ALA A N 1
ATOM 4525 C CA . ALA A 1 584 ? 20.521 7.851 -38.432 1.00 92.94 584 ALA A CA 1
ATOM 4526 C C . ALA A 1 584 ? 19.914 8.149 -39.809 1.00 92.94 584 ALA A C 1
ATOM 4528 O O . ALA A 1 584 ? 18.714 8.398 -39.947 1.00 92.94 584 ALA A O 1
ATOM 4529 N N . LYS A 1 585 ? 20.757 8.116 -40.842 1.00 94.50 585 LYS A N 1
ATOM 4530 C CA . LYS A 1 585 ? 20.350 8.202 -42.249 1.00 94.50 585 LYS A CA 1
ATOM 4531 C C . LYS A 1 585 ? 20.461 6.828 -42.896 1.00 94.50 585 LYS A C 1
ATOM 4533 O O . LYS A 1 585 ? 21.511 6.196 -42.803 1.00 94.50 585 LYS A O 1
ATOM 4538 N N . VAL A 1 586 ? 19.410 6.386 -43.580 1.00 94.31 586 VAL A N 1
ATOM 4539 C CA . VAL A 1 586 ? 19.402 5.110 -44.305 1.00 94.31 586 VAL A CA 1
ATOM 4540 C C . VAL A 1 586 ? 20.314 5.199 -45.529 1.00 94.31 586 VAL A C 1
ATOM 4542 O O . VAL A 1 586 ? 20.161 6.097 -46.362 1.00 94.31 586 VAL A O 1
ATOM 4545 N N . LEU A 1 587 ? 21.254 4.262 -45.640 1.00 92.81 587 LEU A N 1
ATOM 4546 C CA . LEU A 1 587 ? 22.184 4.142 -46.765 1.00 92.81 587 LEU A CA 1
ATOM 4547 C C . LEU A 1 587 ? 21.737 3.081 -47.764 1.00 92.81 587 LEU A C 1
ATOM 4549 O O . LEU A 1 587 ? 21.839 3.309 -48.968 1.00 92.81 587 LEU A O 1
ATOM 4553 N N . ASP A 1 588 ? 21.206 1.971 -47.259 1.00 92.75 588 ASP A N 1
ATOM 4554 C CA . ASP A 1 588 ? 20.615 0.903 -48.054 1.00 92.75 588 ASP A CA 1
ATOM 4555 C C . ASP A 1 588 ? 19.571 0.132 -47.229 1.00 92.75 588 ASP A C 1
ATOM 4557 O O . ASP A 1 588 ? 19.620 0.130 -45.995 1.00 92.75 588 ASP A O 1
ATOM 4561 N N . SER A 1 589 ? 18.591 -0.480 -47.894 1.00 93.12 589 SER A N 1
ATOM 4562 C CA . SER A 1 589 ? 17.460 -1.133 -47.230 1.00 93.12 589 SER A CA 1
ATOM 4563 C C . SER A 1 589 ? 16.915 -2.310 -48.036 1.00 93.12 589 SER A C 1
ATOM 4565 O O . SER A 1 589 ? 16.451 -2.143 -49.161 1.00 93.12 589 SER A O 1
ATOM 4567 N N . GLY A 1 590 ? 16.882 -3.487 -47.409 1.00 91.38 590 GLY A N 1
ATOM 4568 C CA . GLY A 1 590 ? 16.073 -4.630 -47.839 1.00 91.38 590 GLY A CA 1
ATOM 4569 C C . GLY A 1 590 ? 14.655 -4.605 -47.256 1.00 91.38 590 GLY A C 1
ATOM 4570 O O . GLY A 1 590 ? 13.842 -5.472 -47.576 1.00 91.38 590 GLY A O 1
ATOM 4571 N N . ASN A 1 591 ? 14.350 -3.622 -46.402 1.00 91.56 591 ASN A N 1
ATOM 4572 C CA . ASN A 1 591 ? 13.046 -3.438 -45.781 1.00 91.56 591 ASN A CA 1
ATOM 4573 C C . ASN A 1 591 ? 12.189 -2.449 -46.594 1.00 91.56 591 ASN A C 1
ATOM 4575 O O . ASN A 1 591 ? 12.595 -1.294 -46.742 1.00 91.56 591 ASN A O 1
ATOM 4579 N N . PRO A 1 592 ? 10.994 -2.831 -47.087 1.00 90.75 592 PRO A N 1
ATOM 4580 C CA . PRO A 1 592 ? 10.157 -1.943 -47.901 1.00 90.75 592 PRO A CA 1
ATOM 4581 C C . PRO A 1 592 ? 9.671 -0.703 -47.142 1.00 90.75 592 PRO A C 1
ATOM 4583 O O . PRO A 1 592 ? 9.359 0.317 -47.767 1.00 90.75 592 PRO A O 1
ATOM 4586 N N . ASP A 1 593 ? 9.628 -0.771 -45.810 1.00 91.06 593 ASP A N 1
ATOM 4587 C CA . ASP A 1 593 ? 9.203 0.346 -44.985 1.00 91.06 593 ASP A CA 1
ATOM 4588 C C . ASP A 1 593 ? 10.250 1.448 -44.951 1.00 91.06 593 ASP A C 1
ATOM 4590 O O . ASP A 1 593 ? 9.856 2.583 -44.749 1.00 91.06 593 ASP A O 1
ATOM 4594 N N . PHE A 1 594 ? 11.538 1.194 -45.211 1.00 93.75 594 PHE A N 1
ATOM 4595 C CA . PHE A 1 594 ? 12.610 2.198 -45.151 1.00 93.75 594 PHE A CA 1
ATOM 4596 C C . PHE A 1 594 ? 13.308 2.351 -46.503 1.00 93.75 594 PHE A C 1
ATOM 4598 O O . PHE A 1 594 ? 13.621 1.372 -47.171 1.00 93.75 594 PHE A O 1
ATOM 4605 N N . LYS A 1 595 ? 13.572 3.589 -46.921 1.00 93.62 595 LYS A N 1
ATOM 4606 C CA . LYS A 1 595 ? 14.204 3.892 -48.210 1.00 93.62 595 LYS A CA 1
ATOM 4607 C C . LYS A 1 595 ? 15.546 4.574 -48.008 1.00 93.62 595 LYS A C 1
ATOM 4609 O O . LYS A 1 595 ? 15.719 5.341 -47.065 1.00 93.62 595 LYS A O 1
ATOM 4614 N N . LYS A 1 596 ? 16.484 4.337 -48.929 1.00 92.94 596 LYS A N 1
ATOM 4615 C CA . LYS A 1 596 ? 17.750 5.077 -48.992 1.00 92.94 596 LYS A CA 1
ATOM 4616 C C . LYS A 1 596 ? 17.480 6.583 -48.944 1.00 92.94 596 LYS A C 1
ATOM 4618 O O . LYS A 1 596 ? 16.678 7.097 -49.719 1.00 92.94 596 LYS A O 1
ATOM 4623 N N . GLY A 1 597 ? 18.153 7.272 -48.029 1.00 90.44 597 GLY A N 1
ATOM 4624 C CA . GLY A 1 597 ? 17.976 8.699 -47.772 1.00 90.44 597 GLY A CA 1
ATOM 4625 C C . GLY A 1 597 ? 16.975 9.047 -46.667 1.00 90.44 597 GLY A C 1
ATOM 4626 O O . GLY A 1 597 ? 17.040 10.175 -46.179 1.00 90.44 597 GLY A O 1
ATOM 4627 N N . ASP A 1 598 ? 16.119 8.114 -46.230 1.00 94.38 598 ASP A N 1
ATOM 4628 C CA . ASP A 1 598 ? 15.220 8.342 -45.095 1.00 94.38 598 ASP A CA 1
ATOM 4629 C C . ASP A 1 598 ? 16.027 8.689 -43.833 1.00 94.38 598 ASP A C 1
ATOM 4631 O O . ASP A 1 598 ? 17.078 8.100 -43.553 1.00 94.38 598 ASP A O 1
ATOM 4635 N N . LEU A 1 599 ? 15.509 9.634 -43.048 1.00 94.94 599 LEU A N 1
ATOM 4636 C CA . LEU A 1 599 ? 15.974 9.897 -41.692 1.00 94.94 599 LEU A CA 1
ATOM 4637 C C . LEU A 1 599 ? 15.145 9.064 -40.721 1.00 94.94 599 LEU A C 1
ATOM 4639 O O . LEU A 1 599 ? 13.913 9.045 -40.787 1.00 94.94 599 LEU A O 1
ATOM 4643 N N . VAL A 1 600 ? 15.824 8.377 -39.815 1.00 93.00 600 VAL A N 1
ATOM 4644 C CA . VAL A 1 600 ? 15.205 7.467 -38.856 1.00 93.00 600 VAL A CA 1
ATOM 4645 C C . VAL A 1 600 ? 15.735 7.728 -37.457 1.00 93.00 600 VAL A C 1
ATOM 4647 O O . VAL A 1 600 ? 16.861 8.191 -37.289 1.00 93.00 600 VAL A O 1
ATOM 4650 N N . TRP A 1 601 ? 14.932 7.409 -36.448 1.00 91.19 601 TRP A N 1
ATOM 4651 C CA . TRP A 1 601 ? 15.393 7.333 -35.069 1.00 91.19 601 TRP A CA 1
ATOM 4652 C C . TRP A 1 601 ? 14.928 6.031 -34.420 1.00 91.19 601 TRP A C 1
ATOM 4654 O O . TRP A 1 601 ? 13.865 5.499 -34.751 1.00 91.19 601 TRP A O 1
ATOM 4664 N N . GLY A 1 602 ? 15.734 5.503 -33.509 1.00 88.50 602 GLY A N 1
ATOM 4665 C CA . GLY A 1 602 ? 15.465 4.226 -32.859 1.00 88.50 602 GLY A CA 1
ATOM 4666 C C . GLY A 1 602 ? 16.721 3.621 -32.256 1.00 88.50 602 GLY A C 1
ATOM 4667 O O . GLY A 1 602 ? 17.690 4.337 -32.030 1.00 88.50 602 GLY A O 1
ATOM 4668 N N . ILE A 1 603 ? 16.702 2.321 -31.956 1.00 88.00 603 ILE A N 1
ATOM 4669 C CA . ILE A 1 603 ? 17.874 1.641 -31.388 1.00 88.00 603 ILE A CA 1
ATOM 4670 C C . ILE A 1 603 ? 18.901 1.363 -32.491 1.00 88.00 603 ILE A C 1
ATOM 4672 O O . ILE A 1 603 ? 18.612 0.646 -33.446 1.00 88.00 603 ILE A O 1
ATOM 4676 N N . THR A 1 604 ? 20.113 1.880 -32.313 1.00 88.19 604 THR A N 1
ATOM 4677 C CA . THR A 1 604 ? 21.277 1.664 -33.178 1.00 88.19 604 THR A CA 1
ATOM 4678 C C . THR A 1 604 ? 22.504 1.273 -32.341 1.00 88.19 604 THR A C 1
ATOM 4680 O O . THR A 1 604 ? 22.472 1.276 -31.103 1.00 88.19 604 THR A O 1
ATOM 4683 N N . GLY A 1 605 ? 23.591 0.861 -32.996 1.00 87.19 605 GLY A N 1
ATOM 4684 C CA . GLY A 1 605 ? 24.860 0.606 -32.317 1.00 87.19 605 GLY A CA 1
ATOM 4685 C C . GLY A 1 605 ? 25.567 1.910 -31.941 1.00 87.19 605 GLY A C 1
ATOM 4686 O O . GLY A 1 605 ? 25.426 2.924 -32.619 1.00 87.19 605 GLY A O 1
ATOM 4687 N N . TRP A 1 606 ? 26.371 1.888 -30.877 1.00 87.19 606 TRP A N 1
ATOM 4688 C CA . TRP A 1 606 ? 27.353 2.935 -30.573 1.00 87.19 606 TRP A CA 1
ATOM 4689 C C . TRP A 1 606 ? 28.538 2.828 -31.536 1.00 87.19 606 TRP A C 1
ATOM 4691 O O . TRP A 1 606 ? 29.646 2.432 -31.172 1.00 87.19 606 TRP A O 1
ATOM 4701 N N . GLU A 1 607 ? 28.264 3.146 -32.791 1.00 88.75 607 GLU A N 1
ATOM 4702 C CA . GLU A 1 607 ? 29.154 2.988 -33.932 1.00 88.75 607 GLU A CA 1
ATOM 4703 C C . GLU A 1 607 ? 28.804 3.991 -35.033 1.00 88.75 607 GLU A C 1
ATOM 4705 O O . GLU A 1 607 ? 27.744 4.615 -34.991 1.00 88.75 607 GLU A O 1
ATOM 4710 N N . GLU A 1 608 ? 29.674 4.174 -36.022 1.00 87.81 608 GLU A N 1
ATOM 4711 C CA . GLU A 1 608 ? 29.426 5.135 -37.108 1.00 87.81 608 GLU A CA 1
ATOM 4712 C C . GLU A 1 608 ? 28.352 4.638 -38.087 1.00 87.81 608 GLU A C 1
ATOM 4714 O O . GLU A 1 608 ? 27.509 5.414 -38.544 1.00 87.81 608 GLU A O 1
ATOM 4719 N N . TYR A 1 609 ? 28.347 3.336 -38.368 1.00 90.69 609 TYR A N 1
ATOM 4720 C CA . TYR A 1 609 ? 27.386 2.684 -39.250 1.00 90.69 609 TYR A CA 1
ATOM 4721 C C . TYR A 1 609 ? 26.834 1.423 -38.595 1.00 90.69 609 TYR A C 1
ATOM 4723 O O . TYR A 1 609 ? 27.599 0.623 -38.059 1.00 90.69 609 TYR A O 1
ATOM 4731 N N . SER A 1 610 ? 25.524 1.211 -38.699 1.00 90.50 610 SER A N 1
ATOM 4732 C CA . SER A 1 610 ? 24.839 0.059 -38.107 1.00 90.50 610 SER A CA 1
ATOM 4733 C C . SER A 1 610 ? 24.051 -0.723 -39.148 1.00 90.50 610 SER A C 1
ATOM 4735 O O . SER A 1 610 ? 23.380 -0.136 -39.997 1.00 90.50 610 SER A O 1
ATOM 4737 N N . LEU A 1 611 ? 24.069 -2.053 -39.030 1.00 91.44 611 LEU A N 1
ATOM 4738 C CA . LEU A 1 611 ? 23.108 -2.932 -39.696 1.00 91.44 611 LEU A CA 1
ATOM 4739 C C . LEU A 1 611 ? 21.955 -3.228 -38.734 1.00 91.44 611 LEU A C 1
ATOM 4741 O O . LEU A 1 611 ? 22.112 -3.957 -37.754 1.00 91.44 611 LEU A O 1
ATOM 4745 N N . ILE A 1 612 ? 20.783 -2.681 -39.032 1.00 90.69 612 ILE A N 1
ATOM 4746 C CA . ILE A 1 612 ? 19.577 -2.859 -38.232 1.00 90.69 612 ILE A CA 1
ATOM 4747 C C . ILE A 1 612 ? 18.777 -4.031 -38.790 1.00 90.69 612 ILE A C 1
ATOM 4749 O O . ILE A 1 612 ? 18.487 -4.094 -39.984 1.00 90.69 612 ILE A O 1
ATOM 4753 N N . THR A 1 613 ? 18.418 -4.960 -37.909 1.00 89.00 613 THR A N 1
ATOM 4754 C CA . THR A 1 613 ? 17.607 -6.146 -38.238 1.00 89.00 613 THR A CA 1
ATOM 4755 C C . THR A 1 613 ? 16.356 -6.280 -37.365 1.00 89.00 613 THR A C 1
ATOM 4757 O O . THR A 1 613 ? 15.467 -7.060 -37.698 1.00 89.00 613 THR A O 1
ATOM 4760 N N . ASP A 1 614 ? 16.257 -5.497 -36.284 1.00 86.38 614 ASP A N 1
ATOM 4761 C CA . ASP A 1 614 ? 15.067 -5.378 -35.439 1.00 86.38 614 ASP A CA 1
ATOM 4762 C C . ASP A 1 614 ? 14.446 -3.986 -35.610 1.00 86.38 614 ASP A C 1
ATOM 4764 O O . ASP A 1 614 ? 15.049 -2.965 -35.278 1.00 86.38 614 ASP A O 1
ATOM 4768 N N . PHE A 1 615 ? 13.223 -3.959 -36.133 1.00 85.75 615 PHE A N 1
ATOM 4769 C CA . PHE A 1 615 ? 12.507 -2.735 -36.486 1.00 85.75 615 PHE A CA 1
ATOM 4770 C C . PHE A 1 615 ? 11.436 -2.341 -35.469 1.00 85.75 615 PHE A C 1
ATOM 4772 O O . PHE A 1 615 ? 10.797 -1.308 -35.648 1.00 85.75 615 PHE A O 1
ATOM 4779 N N . GLN A 1 616 ? 11.238 -3.107 -34.383 1.00 77.19 616 GLN A N 1
ATOM 4780 C CA . GLN A 1 616 ? 10.157 -2.844 -33.417 1.00 77.19 616 GLN A CA 1
ATOM 4781 C C . GLN A 1 616 ? 10.232 -1.452 -32.773 1.00 77.19 616 GLN A C 1
ATOM 4783 O O . GLN A 1 616 ? 9.234 -0.948 -32.259 1.00 77.19 616 GLN A O 1
ATOM 4788 N N . LYS A 1 617 ? 11.421 -0.840 -32.769 1.00 78.19 617 LYS A N 1
ATOM 4789 C CA . LYS A 1 617 ? 11.695 0.466 -32.155 1.00 78.19 617 LYS A CA 1
ATOM 4790 C C . LYS A 1 617 ? 12.367 1.437 -33.126 1.00 78.19 617 LYS A C 1
ATOM 4792 O O . LYS A 1 617 ? 13.101 2.313 -32.678 1.00 78.19 617 LYS A O 1
ATOM 4797 N N . MET A 1 618 ? 12.143 1.257 -34.427 1.00 87.19 618 MET A N 1
ATOM 4798 C CA . MET A 1 618 ? 12.642 2.140 -35.480 1.00 87.19 618 MET A CA 1
ATOM 4799 C C . MET A 1 618 ? 11.502 2.954 -36.076 1.00 87.19 618 MET A C 1
ATOM 4801 O O . MET A 1 618 ? 10.485 2.405 -36.494 1.00 87.19 618 MET A O 1
ATOM 4805 N N . PHE A 1 619 ? 11.690 4.267 -36.150 1.00 88.19 619 PHE A N 1
ATOM 4806 C CA . PHE A 1 619 ? 10.677 5.203 -36.619 1.00 88.19 619 PHE A CA 1
ATOM 4807 C C . PHE A 1 619 ? 11.266 6.145 -37.660 1.00 88.19 619 PHE A C 1
ATOM 4809 O O . PHE A 1 619 ? 12.401 6.604 -37.531 1.00 88.19 619 PHE A O 1
ATOM 4816 N N . LYS A 1 620 ? 10.474 6.483 -38.680 1.00 91.31 620 LYS A N 1
ATOM 4817 C CA . LYS A 1 620 ? 10.840 7.542 -39.621 1.00 91.31 620 LYS A CA 1
ATOM 4818 C C . LYS A 1 620 ? 10.674 8.911 -38.987 1.00 91.31 620 LYS A C 1
ATOM 4820 O O . LYS A 1 620 ? 9.655 9.194 -38.361 1.00 91.31 620 LYS A O 1
ATOM 4825 N N . ILE A 1 621 ? 11.645 9.776 -39.230 1.00 91.12 621 ILE A N 1
ATOM 4826 C CA . ILE A 1 621 ? 11.566 11.191 -38.896 1.00 91.12 621 ILE A CA 1
ATOM 4827 C C . ILE A 1 621 ? 10.766 11.889 -39.996 1.00 91.12 621 ILE A C 1
ATOM 4829 O O . ILE A 1 621 ? 11.206 11.970 -41.139 1.00 91.12 621 ILE A O 1
ATOM 4833 N N . GLN A 1 622 ? 9.579 12.384 -39.643 1.00 86.56 622 GLN A N 1
ATOM 4834 C CA . GLN A 1 622 ? 8.705 13.118 -40.567 1.00 86.56 622 GLN A CA 1
ATOM 4835 C C . GLN A 1 622 ? 8.860 14.640 -40.445 1.00 86.56 622 GLN A C 1
ATOM 4837 O O . GLN A 1 622 ? 8.670 15.355 -41.425 1.00 86.56 622 GLN A O 1
ATOM 4842 N N . HIS A 1 623 ? 9.235 15.142 -39.264 1.00 87.50 623 HIS A N 1
ATOM 4843 C CA . HIS A 1 623 ? 9.381 16.576 -39.007 1.00 87.50 623 HIS A CA 1
ATOM 4844 C C . HIS A 1 623 ? 10.860 16.948 -38.928 1.00 87.50 623 HIS A C 1
ATOM 4846 O O . HIS A 1 623 ? 11.511 16.725 -37.908 1.00 87.50 623 HIS A O 1
ATOM 4852 N N . THR A 1 624 ? 11.388 17.502 -40.019 1.00 86.44 624 THR A N 1
ATOM 4853 C CA . THR A 1 624 ? 12.795 17.925 -40.154 1.00 86.44 624 THR A CA 1
ATOM 4854 C C . THR A 1 624 ? 12.978 19.440 -40.020 1.00 86.44 624 THR A C 1
ATOM 4856 O O . THR A 1 624 ? 14.067 19.955 -40.244 1.00 86.44 624 THR A O 1
ATOM 4859 N N . ASN A 1 625 ? 11.916 20.172 -39.672 1.00 87.00 625 ASN A N 1
ATOM 4860 C CA . ASN A 1 625 ? 11.927 21.618 -39.417 1.00 87.00 625 ASN A CA 1
ATOM 4861 C C . ASN A 1 625 ? 12.431 21.986 -38.006 1.00 87.00 625 ASN A C 1
ATOM 4863 O O . ASN A 1 625 ? 12.368 23.146 -37.610 1.00 87.00 625 ASN A O 1
ATOM 4867 N N . VAL A 1 626 ? 12.912 20.998 -37.256 1.00 87.69 626 VAL A N 1
ATOM 4868 C CA . VAL A 1 626 ? 13.502 21.104 -35.919 1.00 87.69 626 VAL A CA 1
ATOM 4869 C C . VAL A 1 626 ? 14.858 20.386 -35.924 1.00 87.69 626 VAL A C 1
ATOM 4871 O O . VAL A 1 626 ? 15.066 19.516 -36.776 1.00 87.69 626 VAL A O 1
ATOM 4874 N N . PRO A 1 627 ? 15.785 20.714 -35.005 1.00 88.25 627 PRO A N 1
ATOM 4875 C CA . PRO A 1 627 ? 17.069 20.024 -34.913 1.00 88.25 627 PRO A CA 1
ATOM 4876 C C . PRO A 1 627 ? 16.898 18.505 -34.810 1.00 88.25 627 PRO A C 1
ATOM 4878 O O . PRO A 1 627 ? 16.082 18.017 -34.028 1.00 88.25 627 PRO A O 1
ATOM 4881 N N . LEU A 1 628 ? 17.679 17.741 -35.580 1.00 87.75 628 LEU A N 1
ATOM 4882 C CA . LEU A 1 628 ? 17.589 16.277 -35.568 1.00 87.75 628 LEU A CA 1
ATOM 4883 C C . LEU A 1 628 ? 17.963 15.684 -34.200 1.00 87.75 628 LEU A C 1
ATOM 4885 O O . LEU A 1 628 ? 17.355 14.694 -33.798 1.00 87.75 628 LEU A O 1
ATOM 4889 N N . SER A 1 629 ? 18.864 16.330 -33.450 1.00 83.81 629 SER A N 1
ATOM 4890 C CA . SER A 1 629 ? 19.222 15.958 -32.070 1.00 83.81 629 SER A CA 1
ATOM 4891 C C . SER A 1 629 ? 18.010 15.881 -31.131 1.00 83.81 629 SER A C 1
ATOM 4893 O O . SER A 1 629 ? 17.994 15.094 -30.183 1.00 83.81 629 SER A O 1
ATOM 4895 N N . TYR A 1 630 ? 16.922 16.600 -31.430 1.00 87.75 630 TYR A N 1
ATOM 4896 C CA . TYR A 1 630 ? 15.719 16.562 -30.602 1.00 87.75 630 TYR A CA 1
ATOM 4897 C C . TYR A 1 630 ? 15.092 15.165 -30.556 1.00 87.75 630 TYR A C 1
ATOM 4899 O O . TYR A 1 630 ? 14.493 14.811 -29.541 1.00 87.75 630 TYR A O 1
ATOM 4907 N N . TYR A 1 631 ? 15.266 14.330 -31.585 1.00 88.19 631 TYR A N 1
ATOM 4908 C CA . TYR A 1 631 ? 14.750 12.955 -31.600 1.00 88.19 631 TYR A CA 1
ATOM 4909 C C . TYR A 1 631 ? 15.516 11.996 -30.676 1.00 88.19 631 TYR A C 1
ATOM 4911 O O . TYR A 1 631 ? 14.978 10.961 -30.293 1.00 88.19 631 TYR A O 1
ATOM 4919 N N . THR A 1 632 ? 16.720 12.352 -30.225 1.00 82.94 632 THR A N 1
ATOM 4920 C CA . THR A 1 632 ? 17.423 11.670 -29.122 1.00 82.94 632 THR A CA 1
ATOM 4921 C C . THR A 1 632 ? 17.081 12.265 -27.746 1.00 82.94 632 THR A C 1
ATOM 4923 O O . THR A 1 632 ? 17.518 11.755 -26.711 1.00 82.94 632 THR A O 1
ATOM 4926 N N . GLY A 1 633 ? 16.274 13.330 -27.706 1.00 83.38 633 GLY A N 1
ATOM 4927 C CA . GLY A 1 633 ? 15.954 14.118 -26.518 1.00 83.38 633 GLY A CA 1
ATOM 4928 C C . GLY A 1 633 ? 14.463 14.430 -26.385 1.00 83.38 633 GLY A C 1
ATOM 4929 O O . GLY A 1 633 ? 13.651 13.545 -26.097 1.00 83.38 633 GLY A O 1
ATOM 4930 N N . ILE A 1 634 ? 14.104 15.704 -26.556 1.00 87.06 634 ILE A N 1
ATOM 4931 C CA . ILE A 1 634 ? 12.743 16.221 -26.354 1.00 87.06 634 ILE A CA 1
ATOM 4932 C C . ILE A 1 634 ? 11.676 15.592 -27.247 1.00 87.06 634 ILE A C 1
ATOM 4934 O O . ILE A 1 634 ? 10.559 15.476 -26.784 1.00 87.06 634 ILE A O 1
ATOM 4938 N N . LEU A 1 635 ? 11.971 15.182 -28.477 1.00 90.25 635 LEU A N 1
ATOM 4939 C CA . LEU A 1 635 ? 11.037 14.477 -29.372 1.00 90.25 635 LEU A CA 1
ATOM 4940 C C . LEU A 1 635 ? 11.212 12.956 -29.329 1.00 90.25 635 LEU A C 1
ATOM 4942 O O . LEU A 1 635 ? 10.464 12.215 -29.967 1.00 90.25 635 LEU A O 1
ATOM 4946 N N . GLY A 1 636 ? 12.209 12.493 -28.582 1.00 87.06 636 GLY A N 1
ATOM 4947 C CA . GLY A 1 636 ? 12.514 11.090 -28.391 1.00 87.06 636 GLY A CA 1
ATOM 4948 C C . GLY A 1 636 ? 12.000 10.539 -27.069 1.00 87.06 636 GLY A C 1
ATOM 4949 O O . GLY A 1 636 ? 11.009 10.973 -26.477 1.00 87.06 636 GLY A O 1
ATOM 4950 N N . MET A 1 637 ? 12.752 9.562 -26.584 1.00 84.62 637 MET A N 1
ATOM 4951 C CA . MET A 1 637 ? 12.507 8.829 -25.348 1.00 84.62 637 MET A CA 1
ATOM 4952 C C . MET A 1 637 ? 12.332 9.706 -24.095 1.00 84.62 637 MET A C 1
ATOM 4954 O O . MET A 1 637 ? 11.347 9.506 -23.373 1.00 84.62 637 MET A O 1
ATOM 4958 N N . PRO A 1 638 ? 13.224 10.676 -23.800 1.00 86.06 638 PRO A N 1
ATOM 4959 C CA . PRO A 1 638 ? 13.035 11.584 -22.669 1.00 86.06 638 PRO A CA 1
ATOM 4960 C C . PRO A 1 638 ? 11.721 12.365 -22.724 1.00 86.06 638 PRO A C 1
ATOM 4962 O O . PRO A 1 638 ? 11.024 12.440 -21.711 1.00 86.06 638 PRO A O 1
ATOM 4965 N N . GLY A 1 639 ? 11.360 12.893 -23.896 1.00 89.44 639 GLY A N 1
ATOM 4966 C CA . GLY A 1 639 ? 10.117 13.633 -24.092 1.00 89.44 639 GLY A CA 1
ATOM 4967 C C . GLY A 1 639 ? 8.869 12.796 -23.905 1.00 89.44 639 GLY A C 1
ATOM 4968 O O . GLY A 1 639 ? 7.999 13.173 -23.118 1.00 89.44 639 GLY A O 1
ATOM 4969 N N . LEU A 1 640 ? 8.814 11.617 -24.531 1.00 90.06 640 LEU A N 1
ATOM 4970 C CA . LEU A 1 640 ? 7.696 10.697 -24.340 1.00 90.06 640 LEU A CA 1
ATOM 4971 C C . LEU A 1 640 ? 7.580 10.264 -22.871 1.00 90.06 640 LEU A C 1
ATOM 4973 O O . LEU A 1 640 ? 6.478 10.201 -22.330 1.00 90.06 640 LEU A O 1
ATOM 4977 N N . THR A 1 641 ? 8.707 10.018 -22.196 1.00 89.81 641 THR A N 1
ATOM 4978 C CA . THR A 1 641 ? 8.729 9.665 -20.766 1.00 89.81 641 THR A CA 1
ATOM 4979 C C . THR A 1 641 ? 8.186 10.801 -19.900 1.00 89.81 641 THR A C 1
ATOM 4981 O O . THR A 1 641 ? 7.377 10.550 -19.006 1.00 89.81 641 THR A O 1
ATOM 4984 N N . ALA A 1 642 ? 8.600 12.043 -20.168 1.00 91.19 642 ALA A N 1
ATOM 4985 C CA . ALA A 1 642 ? 8.100 13.225 -19.473 1.00 91.19 642 ALA A CA 1
ATOM 4986 C C . ALA A 1 642 ? 6.596 13.413 -19.703 1.00 91.19 642 ALA A C 1
ATOM 4988 O O . ALA A 1 642 ? 5.859 13.640 -18.745 1.00 91.19 642 ALA A O 1
ATOM 4989 N N . TYR A 1 643 ? 6.140 13.257 -20.950 1.00 91.25 643 TYR A N 1
ATOM 4990 C CA . TYR A 1 643 ? 4.732 13.346 -21.314 1.00 91.25 643 TYR A CA 1
ATOM 4991 C C . TYR A 1 643 ? 3.910 12.289 -20.582 1.00 91.25 643 TYR A C 1
ATOM 4993 O O . TYR A 1 643 ? 3.002 12.645 -19.843 1.00 91.25 643 TYR A O 1
ATOM 5001 N N . CYS A 1 644 ? 4.263 11.007 -20.699 1.00 91.00 644 CYS A N 1
ATOM 5002 C CA . CYS A 1 644 ? 3.508 9.922 -20.070 1.00 91.00 644 CYS A CA 1
ATOM 5003 C C . CYS A 1 644 ? 3.526 10.035 -18.541 1.00 91.00 644 CYS A C 1
ATOM 5005 O O . CYS A 1 644 ? 2.485 9.923 -17.902 1.00 91.00 644 CYS A O 1
ATOM 5007 N N . GLY A 1 645 ? 4.689 10.317 -17.947 1.00 89.88 645 GLY A N 1
ATOM 5008 C CA . GLY A 1 645 ? 4.811 10.490 -16.501 1.00 89.88 645 GLY A CA 1
ATOM 5009 C C . GLY A 1 645 ? 3.949 11.635 -15.974 1.00 89.88 645 GLY A C 1
ATOM 5010 O O . GLY A 1 645 ? 3.244 11.483 -14.978 1.00 89.88 645 GLY A O 1
ATOM 5011 N N . PHE A 1 646 ? 3.960 12.776 -16.661 1.00 89.81 646 PHE A N 1
ATOM 5012 C CA . PHE A 1 646 ? 3.171 13.931 -16.259 1.00 89.81 646 PHE A CA 1
ATOM 5013 C C . PHE A 1 646 ? 1.677 13.731 -16.550 1.00 89.81 646 PHE A C 1
ATOM 5015 O O . PHE A 1 646 ? 0.860 13.794 -15.639 1.00 89.81 646 PHE A O 1
ATOM 5022 N N . HIS A 1 647 ? 1.311 13.436 -17.794 1.00 86.19 647 HIS A N 1
ATOM 5023 C CA . HIS A 1 647 ? -0.082 13.368 -18.229 1.00 86.19 647 HIS A CA 1
ATOM 5024 C C . HIS A 1 647 ? -0.814 12.100 -17.815 1.00 86.19 647 HIS A C 1
ATOM 5026 O O . HIS A 1 647 ? -1.924 12.186 -17.304 1.00 86.19 647 HIS A O 1
ATOM 5032 N N . GLU A 1 648 ? -0.211 10.940 -18.063 1.00 86.19 648 GLU A N 1
ATOM 5033 C CA . GLU A 1 648 ? -0.885 9.636 -18.010 1.00 86.19 648 GLU A CA 1
ATOM 5034 C C . GLU A 1 648 ? -0.617 8.885 -16.699 1.00 86.19 648 GLU A C 1
ATOM 5036 O O . GLU A 1 648 ? -1.210 7.837 -16.439 1.00 86.19 648 GLU A O 1
ATOM 5041 N N . VAL A 1 649 ? 0.291 9.377 -15.854 1.00 87.94 649 VAL A N 1
ATOM 5042 C CA . VAL A 1 649 ? 0.601 8.748 -14.562 1.00 87.94 649 VAL A CA 1
ATOM 5043 C C . VAL A 1 649 ? 0.214 9.660 -13.408 1.00 87.94 649 VAL A C 1
ATOM 5045 O O . VAL A 1 649 ? -0.515 9.218 -12.512 1.00 87.94 649 VAL A O 1
ATOM 5048 N N . CYS A 1 650 ? 0.656 10.921 -13.438 1.00 86.94 650 CYS A N 1
ATOM 5049 C CA . CYS A 1 650 ? 0.340 11.900 -12.398 1.00 86.94 650 CYS A CA 1
ATOM 5050 C C . CYS A 1 650 ? -1.062 12.515 -12.542 1.00 86.94 650 CYS A C 1
ATOM 5052 O O . CYS A 1 650 ? -1.676 12.800 -11.517 1.00 86.94 650 CYS A O 1
ATOM 5054 N N . TYR A 1 651 ? -1.583 12.685 -13.766 1.00 85.94 651 TYR A N 1
ATOM 5055 C CA . TYR A 1 651 ? -2.881 13.329 -14.057 1.00 85.94 651 TYR A CA 1
ATOM 5056 C C . TYR A 1 651 ? -3.118 14.654 -13.296 1.00 85.94 651 TYR A C 1
ATOM 5058 O O . TYR A 1 651 ? -4.103 14.783 -12.560 1.00 85.94 651 TYR A O 1
ATOM 5066 N N . PRO A 1 652 ? -2.217 15.638 -13.437 1.00 87.44 652 PRO A N 1
ATOM 5067 C CA . PRO A 1 652 ? -2.236 16.860 -12.650 1.00 87.44 652 PRO A CA 1
ATOM 5068 C C . PRO A 1 652 ? -3.410 17.755 -13.033 1.00 87.44 652 PRO A C 1
ATOM 5070 O O . PRO A 1 652 ? -3.835 17.817 -14.191 1.00 87.44 652 PRO A O 1
ATOM 5073 N N . LYS A 1 653 ? -3.909 18.502 -12.052 1.00 88.94 653 LYS A N 1
ATOM 5074 C CA . LYS A 1 653 ? -4.942 19.522 -12.244 1.00 88.94 653 LYS A CA 1
ATOM 5075 C C . LYS A 1 653 ? -4.328 20.915 -12.235 1.00 88.94 653 LYS A C 1
ATOM 5077 O O . LYS A 1 653 ? -3.357 21.193 -11.535 1.00 88.94 653 LYS A O 1
ATOM 5082 N N . LYS A 1 654 ? -4.952 21.830 -12.978 1.00 91.38 654 LYS A N 1
ATOM 5083 C CA . LYS A 1 654 ? -4.586 23.250 -12.966 1.00 91.38 654 LYS A CA 1
ATOM 5084 C C . LYS A 1 654 ? -4.576 23.784 -11.527 1.00 91.38 654 LYS A C 1
ATOM 5086 O O . LYS A 1 654 ? -5.534 23.576 -10.787 1.00 91.38 654 LYS A O 1
ATOM 5091 N N . GLY A 1 655 ? -3.513 24.497 -11.163 1.00 91.75 655 GLY A N 1
ATOM 5092 C CA . GLY A 1 655 ? -3.298 25.039 -9.820 1.00 91.75 655 GLY A CA 1
ATOM 5093 C C . GLY A 1 655 ? -2.631 24.082 -8.827 1.00 91.75 655 GLY A C 1
ATOM 5094 O O . GLY A 1 655 ? -2.325 24.507 -7.716 1.00 91.75 655 GLY A O 1
ATOM 5095 N N . GLU A 1 656 ? -2.370 22.822 -9.190 1.00 91.44 656 GLU A N 1
ATOM 5096 C CA . GLU A 1 656 ? -1.633 21.904 -8.315 1.00 91.44 656 GLU A CA 1
ATOM 5097 C C . GLU A 1 656 ? -0.138 22.248 -8.237 1.00 91.44 656 GLU A C 1
ATOM 5099 O O . GLU A 1 656 ? 0.452 22.815 -9.161 1.00 91.44 656 GLU A O 1
ATOM 5104 N N . HIS A 1 657 ? 0.480 21.886 -7.110 1.00 91.56 657 HIS A N 1
ATOM 5105 C CA . HIS A 1 657 ? 1.918 22.018 -6.897 1.00 91.56 657 HIS A CA 1
ATOM 5106 C C . HIS A 1 657 ? 2.634 20.757 -7.389 1.00 91.56 657 HIS A C 1
ATOM 5108 O O . HIS A 1 657 ? 2.397 19.661 -6.884 1.00 91.56 657 HIS A O 1
ATOM 5114 N N . VAL A 1 658 ? 3.546 20.923 -8.340 1.00 90.50 658 VAL A N 1
ATOM 5115 C CA . VAL A 1 658 ? 4.334 19.855 -8.953 1.00 90.50 658 VAL A CA 1
ATOM 5116 C C . VAL A 1 658 ? 5.779 19.996 -8.493 1.00 90.50 658 VAL A C 1
ATOM 5118 O O . VAL A 1 658 ? 6.455 20.970 -8.825 1.00 90.50 658 VAL A O 1
ATOM 5121 N N . PHE A 1 659 ? 6.253 19.016 -7.724 1.00 90.56 659 PHE A N 1
ATOM 5122 C CA . PHE A 1 659 ? 7.659 18.910 -7.344 1.00 90.56 659 PHE A CA 1
ATOM 5123 C C . PHE A 1 659 ? 8.391 17.931 -8.263 1.00 90.56 659 PHE A C 1
ATOM 5125 O O . PHE A 1 659 ? 7.942 16.801 -8.450 1.00 90.56 659 PHE A O 1
ATOM 5132 N N . ILE A 1 660 ? 9.533 18.349 -8.805 1.00 88.69 660 ILE A N 1
ATOM 5133 C CA . ILE A 1 660 ? 10.319 17.572 -9.764 1.00 88.69 660 ILE A CA 1
ATOM 5134 C C . ILE A 1 660 ? 11.719 17.363 -9.197 1.00 88.69 660 ILE A C 1
ATOM 5136 O O . ILE A 1 660 ? 12.509 18.300 -9.074 1.00 88.69 660 ILE A O 1
ATOM 5140 N N . SER A 1 661 ? 12.052 16.115 -8.880 1.00 84.81 661 SER A N 1
ATOM 5141 C CA . SER A 1 661 ? 13.432 15.744 -8.578 1.00 84.81 661 SER A CA 1
ATOM 5142 C C . SER A 1 661 ? 14.273 15.719 -9.853 1.00 84.81 661 SER A C 1
ATOM 5144 O O . SER A 1 661 ? 13.795 15.231 -10.876 1.00 84.81 661 SER A O 1
ATOM 5146 N N . ALA A 1 662 ? 15.529 16.168 -9.780 1.00 78.06 662 ALA A N 1
ATOM 5147 C CA . ALA A 1 662 ? 16.429 16.231 -10.938 1.00 78.06 662 ALA A CA 1
ATOM 5148 C C . ALA A 1 662 ? 15.827 17.040 -12.108 1.00 78.06 662 ALA A C 1
ATOM 5150 O O . ALA A 1 662 ? 15.878 16.634 -13.269 1.00 78.06 662 ALA A O 1
ATOM 5151 N N . ALA A 1 663 ? 15.255 18.203 -11.786 1.00 81.25 663 ALA A N 1
ATOM 5152 C CA . ALA A 1 663 ? 14.557 19.090 -12.713 1.00 81.25 663 ALA A CA 1
ATOM 5153 C C . ALA A 1 663 ? 15.443 19.624 -13.852 1.00 81.25 663 ALA A C 1
ATOM 5155 O O . ALA A 1 663 ? 14.927 20.001 -14.895 1.00 81.25 663 ALA A O 1
ATOM 5156 N N . SER A 1 664 ? 16.768 19.625 -13.687 1.00 75.12 664 SER A N 1
ATOM 5157 C CA . SER A 1 664 ? 17.724 19.984 -14.744 1.00 75.12 664 SER A CA 1
ATOM 5158 C C . SER A 1 664 ? 18.056 18.831 -15.701 1.00 75.12 664 SER A C 1
ATOM 5160 O O . SER A 1 664 ? 18.769 19.036 -16.674 1.00 75.12 664 SER A O 1
ATOM 5162 N N . GLY A 1 665 ? 17.603 17.605 -15.419 1.00 75.00 665 GLY A N 1
ATOM 5163 C CA . GLY A 1 665 ? 17.846 16.451 -16.285 1.00 75.00 665 GLY A CA 1
ATOM 5164 C C . GLY A 1 665 ? 16.911 16.420 -17.497 1.00 75.00 665 GLY A C 1
ATOM 5165 O O . GLY A 1 665 ? 15.854 17.046 -17.491 1.00 75.00 665 GLY A O 1
ATOM 5166 N N . ALA A 1 666 ? 17.259 15.616 -18.507 1.00 77.44 666 ALA A N 1
ATOM 5167 C CA . ALA A 1 666 ? 16.522 15.484 -19.774 1.00 77.44 666 ALA A CA 1
ATOM 5168 C C . ALA A 1 666 ? 14.994 15.313 -19.626 1.00 77.44 666 ALA A C 1
ATOM 5170 O O . ALA A 1 666 ? 14.229 15.936 -20.350 1.00 77.44 666 ALA A O 1
ATOM 5171 N N . VAL A 1 667 ? 14.534 14.494 -18.672 1.00 85.62 667 VAL A N 1
ATOM 5172 C CA . VAL A 1 667 ? 13.094 14.310 -18.402 1.00 85.62 667 VAL A CA 1
ATOM 5173 C C . VAL A 1 667 ? 12.550 15.443 -17.526 1.00 85.62 667 VAL A C 1
ATOM 5175 O O . VAL A 1 667 ? 11.486 15.987 -17.807 1.00 85.62 667 VAL A O 1
ATOM 5178 N N . GLY A 1 668 ? 13.281 15.818 -16.471 1.00 85.56 668 GLY A N 1
ATOM 5179 C CA . GLY A 1 668 ? 12.835 16.798 -15.479 1.00 85.56 668 GLY A CA 1
ATOM 5180 C C . GLY A 1 668 ? 12.546 18.176 -16.075 1.00 85.56 668 GLY A C 1
ATOM 5181 O O . GLY A 1 668 ? 11.510 18.764 -15.758 1.00 85.56 668 GLY A O 1
ATOM 5182 N N . GLN A 1 669 ? 13.394 18.642 -16.999 1.00 84.31 669 GLN A N 1
ATOM 5183 C CA . GLN A 1 669 ? 13.220 19.947 -17.645 1.00 84.31 669 GLN A CA 1
ATOM 5184 C C . GLN A 1 669 ? 11.941 20.001 -18.495 1.00 84.31 669 GLN A C 1
ATOM 5186 O O . GLN A 1 669 ? 11.299 21.044 -18.593 1.00 84.31 669 GLN A O 1
ATOM 5191 N N . LEU A 1 670 ? 11.535 18.867 -19.074 1.00 89.06 670 LEU A N 1
ATOM 5192 C CA . LEU A 1 670 ? 10.323 18.756 -19.886 1.00 89.06 670 LEU A CA 1
ATOM 5193 C C . LEU A 1 670 ? 9.077 18.670 -19.010 1.00 89.06 670 LEU A C 1
ATOM 5195 O O . LEU A 1 670 ? 8.107 19.377 -19.264 1.00 89.06 670 LEU A O 1
ATOM 5199 N N . VAL A 1 671 ? 9.123 17.884 -17.928 1.00 90.81 671 VAL A N 1
ATOM 5200 C CA . VAL A 1 671 ? 8.022 17.815 -16.953 1.00 90.81 671 VAL A CA 1
ATOM 5201 C C . VAL A 1 671 ? 7.727 19.199 -16.370 1.00 90.81 671 VAL A C 1
ATOM 5203 O O . VAL A 1 671 ? 6.562 19.560 -16.235 1.00 90.81 671 VAL A O 1
ATOM 5206 N N . GLY A 1 672 ? 8.755 20.002 -16.072 1.00 89.62 672 GLY A N 1
ATOM 5207 C CA . GLY A 1 672 ? 8.572 21.359 -15.547 1.00 89.62 672 GLY A CA 1
ATOM 5208 C C . GLY A 1 672 ? 7.879 22.293 -16.536 1.00 89.62 672 GLY A C 1
ATOM 5209 O O . GLY A 1 672 ? 6.994 23.061 -16.157 1.00 89.62 672 GLY A O 1
ATOM 5210 N N . GLN A 1 673 ? 8.230 22.188 -17.815 1.00 90.56 673 GLN A N 1
ATOM 5211 C CA . GLN A 1 673 ? 7.624 22.991 -18.875 1.00 90.56 673 GLN A CA 1
ATOM 5212 C C . GLN A 1 673 ? 6.195 22.547 -19.186 1.00 90.56 673 GLN A C 1
ATOM 5214 O O . GLN A 1 673 ? 5.308 23.397 -19.267 1.00 90.56 673 GLN A O 1
ATOM 5219 N N . PHE A 1 674 ? 5.932 21.237 -19.249 1.00 90.75 674 PHE A N 1
ATOM 5220 C CA . PHE A 1 674 ? 4.569 20.713 -19.328 1.00 90.75 674 PHE A CA 1
ATOM 5221 C C . PHE A 1 674 ? 3.744 21.201 -18.135 1.00 90.75 674 PHE A C 1
ATOM 5223 O O . PHE A 1 674 ? 2.692 21.800 -18.321 1.00 90.75 674 PHE A O 1
ATOM 5230 N N . ALA A 1 675 ? 4.255 21.092 -16.911 1.00 91.25 675 ALA A N 1
ATOM 5231 C CA . ALA A 1 675 ? 3.549 21.572 -15.730 1.00 91.25 675 ALA A CA 1
ATOM 5232 C C . ALA A 1 675 ? 3.176 23.062 -15.800 1.00 91.25 675 ALA A C 1
ATOM 5234 O O . ALA A 1 675 ? 2.033 23.411 -15.492 1.00 91.25 675 ALA A O 1
ATOM 5235 N N . LYS A 1 676 ? 4.073 23.931 -16.286 1.00 89.69 676 LYS A N 1
ATOM 5236 C CA . LYS A 1 676 ? 3.751 25.349 -16.527 1.00 89.69 676 LYS A CA 1
ATOM 5237 C C . LYS A 1 676 ? 2.676 25.529 -17.605 1.00 89.69 676 LYS A C 1
ATOM 5239 O O . LYS A 1 676 ? 1.742 26.299 -17.385 1.00 89.69 676 LYS A O 1
ATOM 5244 N N . LEU A 1 677 ? 2.752 24.801 -18.724 1.00 89.00 677 LEU A N 1
ATOM 5245 C CA . LEU A 1 677 ? 1.731 24.841 -19.785 1.00 89.00 677 LEU A CA 1
ATOM 5246 C C . LEU A 1 677 ? 0.341 24.420 -19.278 1.00 89.00 677 LEU A C 1
ATOM 5248 O O . LEU A 1 677 ? -0.664 25.005 -19.676 1.00 89.00 677 LEU A O 1
ATOM 5252 N N . PHE A 1 678 ? 0.281 23.472 -18.339 1.00 88.69 678 PHE A N 1
ATOM 5253 C CA . PHE A 1 678 ? -0.956 23.017 -17.690 1.00 88.69 678 PHE A CA 1
ATOM 5254 C C . PHE A 1 678 ? -1.428 23.921 -16.537 1.00 88.69 678 PHE A C 1
ATOM 5256 O O . PHE A 1 678 ? -2.445 23.643 -15.896 1.00 88.69 678 PHE A O 1
ATOM 5263 N N . GLY A 1 679 ? -0.727 25.028 -16.274 1.00 91.19 679 GLY A N 1
ATOM 5264 C CA . GLY A 1 679 ? -1.076 25.985 -15.226 1.00 91.19 679 GLY A CA 1
ATOM 5265 C C . GLY A 1 679 ? -0.848 25.452 -13.811 1.00 91.19 679 GLY A C 1
ATOM 5266 O O . GLY A 1 679 ? -1.605 25.796 -12.903 1.00 91.19 679 GLY A O 1
ATOM 5267 N N . CYS A 1 680 ? 0.152 24.589 -13.626 1.00 93.94 680 CYS A N 1
ATOM 5268 C CA . CYS A 1 680 ? 0.595 24.109 -12.317 1.00 93.94 680 CYS A CA 1
ATOM 5269 C C . CYS A 1 680 ? 1.671 25.031 -11.724 1.00 93.94 680 CYS A C 1
ATOM 5271 O O . CYS A 1 680 ? 2.402 25.712 -12.446 1.00 93.94 680 CYS A O 1
ATOM 5273 N N . TYR A 1 681 ? 1.812 25.006 -10.399 1.00 92.56 681 TYR A N 1
ATOM 5274 C CA . TYR A 1 681 ? 2.937 25.627 -9.705 1.00 92.56 681 TYR A CA 1
ATOM 5275 C C . TYR A 1 681 ? 4.107 24.642 -9.641 1.00 92.56 681 TYR A C 1
ATOM 5277 O O . TYR A 1 681 ? 3.953 23.548 -9.105 1.00 92.56 681 TYR A O 1
ATOM 5285 N N . VAL A 1 682 ? 5.277 25.007 -10.164 1.00 90.38 682 VAL A N 1
ATOM 5286 C CA . VAL A 1 682 ? 6.404 24.073 -10.336 1.00 90.38 682 VAL A CA 1
ATOM 5287 C C . VAL A 1 682 ? 7.536 24.389 -9.368 1.00 90.38 682 VAL A C 1
ATOM 5289 O O . VAL A 1 682 ? 7.955 25.536 -9.251 1.00 90.38 682 VAL A O 1
ATOM 5292 N N . VAL A 1 683 ? 8.060 23.357 -8.707 1.00 88.81 683 VAL A N 1
ATOM 5293 C CA . VAL A 1 683 ? 9.276 23.422 -7.887 1.00 88.81 683 VAL A CA 1
ATOM 5294 C C . VAL A 1 683 ? 10.212 22.298 -8.309 1.00 88.81 683 VAL A C 1
ATOM 5296 O O . VAL A 1 683 ? 9.809 21.140 -8.357 1.00 88.81 683 VAL A O 1
ATOM 5299 N N . GLY A 1 684 ? 11.468 22.620 -8.602 1.00 84.06 684 GLY A N 1
ATOM 5300 C CA . GLY A 1 684 ? 12.473 21.644 -9.018 1.00 84.06 684 GLY A CA 1
ATOM 5301 C C . GLY A 1 684 ? 13.628 21.521 -8.030 1.00 84.06 684 GLY A C 1
ATOM 5302 O O . GLY A 1 684 ? 13.982 22.492 -7.363 1.00 84.06 684 GLY A O 1
ATOM 5303 N N . SER A 1 685 ? 14.259 20.347 -7.967 1.00 81.75 685 SER A N 1
ATOM 5304 C CA . SER A 1 685 ? 15.591 20.184 -7.373 1.00 81.75 685 SER A CA 1
ATOM 5305 C C . SER A 1 685 ? 16.638 19.875 -8.444 1.00 81.75 685 SER A C 1
ATOM 5307 O O . SER A 1 685 ? 16.379 19.117 -9.379 1.00 81.75 685 SER A O 1
ATOM 5309 N N . ALA A 1 686 ? 17.833 20.453 -8.309 1.00 73.06 686 ALA A N 1
ATOM 5310 C CA . ALA A 1 686 ? 18.965 20.241 -9.210 1.00 73.06 686 ALA A CA 1
ATOM 5311 C C . ALA A 1 686 ? 20.265 20.072 -8.408 1.00 73.06 686 ALA A C 1
ATOM 5313 O O . ALA A 1 686 ? 20.392 20.603 -7.304 1.00 73.06 686 ALA A O 1
ATOM 5314 N N . GLY A 1 687 ? 21.220 19.318 -8.962 1.00 64.38 687 GLY A N 1
ATOM 5315 C CA . GLY A 1 687 ? 22.491 18.992 -8.300 1.00 64.38 687 GLY A CA 1
ATOM 5316 C C . GLY A 1 687 ? 23.510 20.137 -8.261 1.00 64.38 687 GLY A C 1
ATOM 5317 O O . GLY A 1 687 ? 24.448 20.081 -7.473 1.00 64.38 687 GLY A O 1
ATOM 5318 N N . SER A 1 688 ? 23.332 21.187 -9.068 1.00 61.62 688 SER A N 1
ATOM 5319 C CA . SER A 1 688 ? 24.174 22.386 -9.037 1.00 61.62 688 SER A CA 1
ATOM 5320 C C . SER A 1 688 ? 23.362 23.650 -9.338 1.00 61.62 688 SER A C 1
ATOM 5322 O O . SER A 1 688 ? 22.389 23.617 -10.092 1.00 61.62 688 SER A O 1
ATOM 5324 N N . LYS A 1 689 ? 23.766 24.779 -8.735 1.00 54.31 689 LYS A N 1
ATOM 5325 C CA . LYS A 1 689 ? 23.106 26.088 -8.914 1.00 54.31 689 LYS A CA 1
ATOM 5326 C C . LYS A 1 689 ? 23.199 26.613 -10.349 1.00 54.31 689 LYS A C 1
ATOM 5328 O O . LYS A 1 689 ? 22.287 27.289 -10.800 1.00 54.31 689 LYS A O 1
ATOM 5333 N N . GLU A 1 690 ? 24.278 26.288 -11.054 1.00 55.47 690 GLU A N 1
ATOM 5334 C CA . GLU A 1 690 ? 24.583 26.794 -12.401 1.00 55.47 690 GLU A CA 1
ATOM 5335 C C . GLU A 1 690 ? 23.753 26.122 -13.508 1.00 55.47 690 GLU A C 1
ATOM 5337 O O . GLU A 1 690 ? 23.714 26.616 -14.628 1.00 55.47 690 GLU A O 1
ATOM 5342 N N . LYS A 1 691 ? 23.068 25.010 -13.201 1.00 53.00 691 LYS A N 1
ATOM 5343 C CA . LYS A 1 691 ? 22.327 24.184 -14.172 1.00 53.00 691 LYS A CA 1
ATOM 5344 C C . LYS A 1 691 ? 20.804 24.209 -13.977 1.00 53.00 691 LYS A C 1
ATOM 5346 O O . LYS A 1 691 ? 20.085 23.426 -14.596 1.00 53.00 691 LYS A O 1
ATOM 5351 N N . ALA A 1 692 ? 20.291 25.065 -13.093 1.00 51.03 692 ALA A N 1
ATOM 5352 C CA . ALA A 1 692 ? 18.859 25.176 -12.823 1.00 51.03 692 ALA A CA 1
ATOM 5353 C C . ALA A 1 692 ? 18.178 26.101 -13.852 1.00 51.03 692 ALA A C 1
ATOM 5355 O O . ALA A 1 692 ? 18.313 27.317 -13.778 1.00 51.03 692 ALA A O 1
ATOM 5356 N N . ILE A 1 693 ? 17.459 25.511 -14.812 1.00 53.09 693 ILE A N 1
ATOM 5357 C CA . ILE A 1 693 ? 16.731 26.223 -15.888 1.00 53.09 693 ILE A CA 1
ATOM 5358 C C . ILE A 1 693 ? 15.241 26.441 -15.535 1.00 53.09 693 ILE A C 1
ATOM 5360 O O . ILE A 1 693 ? 14.580 27.290 -16.130 1.00 53.09 693 ILE A O 1
ATOM 5364 N N . CYS A 1 694 ? 14.701 25.655 -14.593 1.00 45.44 694 CYS A N 1
ATOM 5365 C CA . CYS A 1 694 ? 13.269 25.606 -14.257 1.00 45.44 694 CYS A CA 1
ATOM 5366 C C . CYS A 1 694 ? 12.739 26.835 -13.511 1.00 45.44 694 CYS A C 1
ATOM 5368 O O . CYS A 1 694 ? 13.393 27.242 -12.526 1.00 45.44 694 CYS A O 1
#